Protein AF-A0A1V0PUA7-F1 (afdb_monomer)

Structure (mmCIF, N/CA/C/O backbone):
data_AF-A0A1V0PUA7-F1
#
_entry.id   AF-A0A1V0PUA7-F1
#
loop_
_atom_site.group_PDB
_atom_site.id
_atom_site.type_symbol
_atom_site.label_atom_id
_atom_site.label_alt_id
_atom_site.label_comp_id
_atom_site.label_asym_id
_atom_site.label_entity_id
_atom_site.label_seq_id
_atom_site.pdbx_PDB_ins_code
_atom_site.Cartn_x
_atom_site.Cartn_y
_atom_site.Cartn_z
_atom_site.occupancy
_atom_site.B_iso_or_equiv
_atom_site.auth_seq_id
_atom_site.auth_comp_id
_atom_site.auth_asym_id
_atom_site.auth_atom_id
_atom_site.pdbx_PDB_model_num
ATOM 1 N N . MET A 1 1 ? 35.853 -17.236 -27.382 1.00 35.09 1 MET A N 1
ATOM 2 C CA . MET A 1 1 ? 35.518 -17.240 -25.945 1.00 35.09 1 MET A CA 1
ATOM 3 C C . MET A 1 1 ? 36.006 -15.922 -25.378 1.00 35.09 1 MET A C 1
ATOM 5 O O . MET A 1 1 ? 37.180 -15.809 -25.067 1.00 35.09 1 MET A O 1
ATOM 9 N N . SER A 1 2 ? 35.159 -14.893 -25.406 1.00 33.69 2 SER A N 1
ATOM 10 C C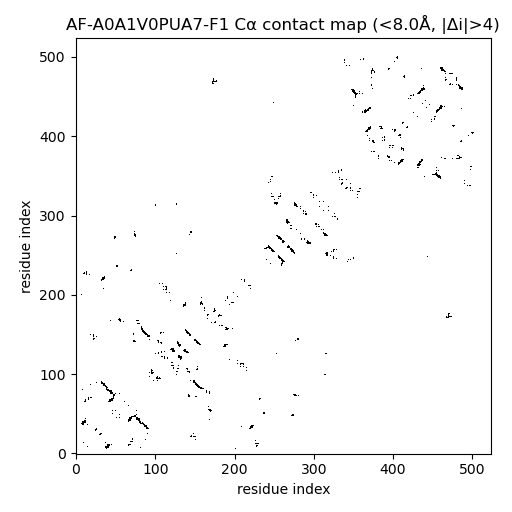A . SER A 1 2 ? 35.493 -13.603 -24.799 1.00 33.69 2 SER A CA 1
ATOM 11 C C . SER A 1 2 ? 35.199 -13.736 -23.311 1.00 33.69 2 SER A C 1
ATOM 13 O O . SER A 1 2 ? 34.054 -14.012 -22.960 1.00 33.69 2 SER A O 1
ATOM 15 N N . GLU A 1 3 ? 36.218 -13.620 -22.463 1.00 33.97 3 GLU A N 1
ATOM 16 C CA . GLU A 1 3 ? 36.036 -13.481 -21.018 1.00 33.97 3 GLU A CA 1
ATOM 17 C C . GLU A 1 3 ? 35.151 -12.252 -20.773 1.00 33.97 3 GLU A C 1
ATOM 19 O O . GLU A 1 3 ? 35.526 -11.122 -21.089 1.00 33.97 3 GLU A O 1
ATOM 24 N N . LYS A 1 4 ? 33.922 -12.496 -20.314 1.00 45.66 4 LYS A N 1
ATOM 25 C CA . LYS A 1 4 ? 32.944 -11.466 -19.965 1.00 45.66 4 LYS A CA 1
ATOM 26 C C . LYS A 1 4 ? 33.262 -11.001 -18.542 1.00 45.66 4 LYS A C 1
ATOM 28 O O . LYS A 1 4 ? 33.257 -11.811 -17.620 1.00 45.66 4 LYS A O 1
ATOM 33 N N . GLY A 1 5 ? 33.612 -9.723 -18.388 1.00 37.56 5 GLY A N 1
ATOM 34 C CA . GLY A 1 5 ? 33.915 -9.118 -17.088 1.00 37.56 5 GLY A CA 1
ATOM 35 C C . GLY A 1 5 ? 32.701 -9.102 -16.143 1.00 37.56 5 GLY A C 1
ATOM 36 O O . GLY A 1 5 ? 31.571 -9.282 -16.599 1.00 37.56 5 GLY A O 1
ATOM 37 N N . PRO A 1 6 ? 32.913 -8.897 -14.830 1.00 49.31 6 PRO A N 1
ATOM 38 C CA . PRO A 1 6 ? 31.830 -8.849 -13.849 1.00 49.31 6 PRO A CA 1
ATOM 39 C C . PRO A 1 6 ? 30.837 -7.722 -14.169 1.00 49.31 6 PRO A C 1
ATOM 41 O O . PRO A 1 6 ? 31.234 -6.637 -14.594 1.00 49.31 6 PRO A O 1
ATOM 44 N N . VAL A 1 7 ? 29.542 -7.974 -13.945 1.00 61.88 7 VAL A N 1
ATOM 45 C CA . VAL A 1 7 ? 28.494 -6.947 -14.050 1.00 61.88 7 VAL A CA 1
ATOM 46 C C . VAL A 1 7 ? 28.815 -5.822 -13.064 1.00 61.88 7 VAL 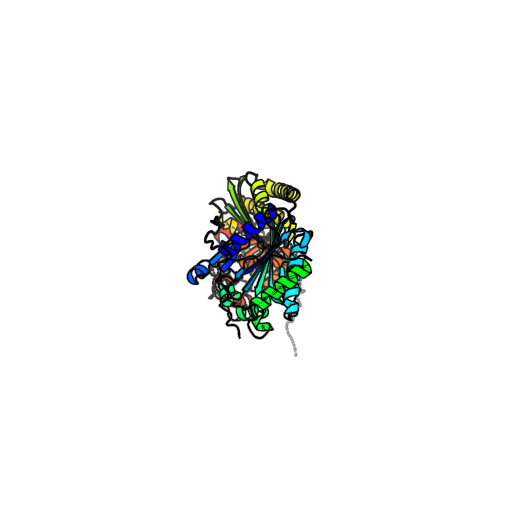A C 1
ATOM 48 O O . VAL A 1 7 ? 28.969 -6.073 -11.870 1.00 61.88 7 VAL A O 1
ATOM 51 N N . SER A 1 8 ? 28.939 -4.587 -13.556 1.00 77.12 8 SER A N 1
ATOM 52 C CA . SER A 1 8 ? 29.208 -3.426 -12.704 1.00 77.12 8 SER A CA 1
ATOM 53 C C . SER A 1 8 ? 27.987 -3.125 -11.834 1.00 77.12 8 SER A C 1
ATOM 55 O O . SER A 1 8 ? 26.901 -2.866 -12.356 1.00 77.12 8 SER A O 1
ATOM 57 N N . LEU A 1 9 ? 28.163 -3.182 -10.513 1.00 83.69 9 LEU A N 1
ATOM 58 C CA . LEU A 1 9 ? 27.136 -2.819 -9.540 1.00 83.69 9 LEU A CA 1
ATOM 59 C C . LEU A 1 9 ? 27.281 -1.348 -9.150 1.00 83.69 9 LEU A C 1
ATOM 61 O O . LEU A 1 9 ? 28.390 -0.845 -8.960 1.00 83.69 9 LEU A O 1
ATOM 65 N N . THR A 1 10 ? 26.151 -0.670 -8.977 1.00 89.31 10 THR A N 1
ATOM 66 C CA . THR A 1 10 ? 26.089 0.710 -8.473 1.00 89.31 10 THR A CA 1
ATOM 67 C C . THR A 1 10 ? 25.190 0.807 -7.237 1.00 89.31 10 THR A C 1
ATOM 69 O O . THR A 1 10 ? 24.532 -0.164 -6.870 1.00 89.31 10 THR A O 1
ATOM 72 N N . SER A 1 11 ? 25.168 1.946 -6.543 1.00 92.19 11 SER A N 1
ATOM 73 C CA . SER A 1 11 ? 24.251 2.128 -5.409 1.00 92.19 11 SER A CA 1
ATOM 74 C C . SER A 1 11 ? 22.854 2.521 -5.892 1.00 92.19 11 SER A C 1
ATOM 76 O O . SER A 1 11 ? 22.715 3.270 -6.864 1.00 92.19 11 SER A O 1
ATOM 78 N N . ALA A 1 12 ? 21.811 2.082 -5.180 1.00 91.62 12 ALA A N 1
ATOM 79 C CA . ALA A 1 12 ? 20.434 2.498 -5.462 1.00 91.62 12 ALA A CA 1
ATOM 80 C C . ALA A 1 12 ? 20.264 4.029 -5.387 1.00 91.62 12 ALA A C 1
ATOM 82 O O . ALA A 1 12 ? 19.564 4.616 -6.207 1.00 91.62 12 ALA A O 1
ATOM 83 N N . ALA A 1 13 ? 20.994 4.695 -4.484 1.00 90.75 13 ALA A N 1
ATOM 84 C CA . ALA A 1 13 ? 21.016 6.155 -4.390 1.00 90.75 13 ALA A CA 1
ATOM 85 C C . ALA A 1 13 ? 21.605 6.834 -5.640 1.00 90.75 13 ALA A C 1
ATOM 87 O O . ALA A 1 13 ? 21.111 7.878 -6.066 1.00 90.75 13 ALA A O 1
ATOM 88 N N . SER A 1 14 ? 22.632 6.240 -6.258 1.00 92.81 14 SER A N 1
ATOM 89 C CA . SER A 1 14 ? 23.202 6.756 -7.511 1.00 92.81 14 SER A CA 1
ATOM 90 C C . SER A 1 14 ? 22.205 6.639 -8.663 1.00 92.81 14 SER A C 1
ATOM 92 O O . SER A 1 14 ? 22.076 7.573 -9.453 1.00 92.81 14 SER A O 1
ATOM 94 N N . ILE A 1 15 ? 21.453 5.534 -8.721 1.00 94.25 15 ILE A N 1
ATOM 95 C CA . ILE A 1 15 ? 20.373 5.353 -9.699 1.00 94.25 15 ILE A CA 1
ATOM 96 C C . ILE A 1 15 ? 19.268 6.384 -9.491 1.00 94.25 15 ILE A C 1
ATOM 98 O O . ILE A 1 15 ? 18.953 7.112 -10.425 1.00 94.25 15 ILE A O 1
ATOM 102 N N . ALA A 1 16 ? 18.742 6.522 -8.273 1.00 93.31 16 ALA A N 1
ATOM 103 C CA . ALA A 1 16 ? 17.678 7.484 -7.984 1.00 93.31 16 ALA A CA 1
ATOM 104 C C . ALA A 1 16 ? 18.097 8.937 -8.294 1.00 93.31 16 ALA A C 1
ATOM 106 O O . ALA A 1 16 ? 17.290 9.739 -8.769 1.00 93.31 16 ALA A O 1
ATOM 107 N N . ALA A 1 17 ? 19.366 9.286 -8.052 1.00 93.00 17 ALA A N 1
ATOM 108 C CA . ALA A 1 17 ? 19.918 10.590 -8.415 1.00 93.00 17 ALA A CA 1
ATOM 109 C C . ALA A 1 17 ? 19.983 10.786 -9.939 1.00 93.00 17 ALA A C 1
ATOM 111 O O . ALA A 1 17 ? 19.602 11.849 -10.435 1.00 93.00 17 ALA A O 1
ATOM 112 N N . TRP A 1 18 ? 20.424 9.764 -10.679 1.00 94.81 18 TRP A N 1
ATOM 113 C CA . TRP A 1 18 ? 20.440 9.790 -12.141 1.00 94.81 18 TRP A CA 1
ATOM 114 C C . TRP A 1 18 ? 19.032 9.906 -12.721 1.00 94.81 18 TRP A C 1
ATOM 116 O O . TRP A 1 18 ? 18.802 10.745 -13.583 1.00 94.81 18 TRP A O 1
ATOM 126 N N . GLU A 1 19 ? 18.086 9.114 -12.219 1.00 95.62 19 GLU A N 1
ATOM 127 C CA . GLU A 1 19 ? 16.685 9.119 -12.643 1.00 95.62 19 GLU A CA 1
ATOM 128 C C . GLU A 1 19 ? 16.055 10.501 -12.492 1.00 95.62 19 GLU A C 1
ATOM 130 O O . GLU A 1 19 ? 15.426 11.002 -13.423 1.00 95.62 19 GLU A O 1
ATOM 135 N N . ARG A 1 20 ? 16.280 11.147 -11.342 1.00 94.50 20 ARG A N 1
ATOM 136 C CA . ARG A 1 20 ? 15.782 12.498 -11.066 1.00 94.50 20 ARG A CA 1
ATOM 137 C C . ARG A 1 20 ? 16.366 13.523 -12.032 1.00 94.50 20 ARG A C 1
ATOM 139 O O . ARG A 1 20 ? 15.621 14.318 -12.592 1.00 94.50 20 ARG A O 1
ATOM 146 N N . ALA A 1 21 ? 17.683 13.495 -12.234 1.00 94.31 21 ALA A N 1
ATOM 147 C CA . ALA A 1 21 ? 18.355 14.416 -13.145 1.00 94.31 21 ALA A CA 1
ATOM 148 C C . ALA A 1 21 ? 17.915 14.193 -14.599 1.00 94.31 21 ALA A C 1
ATOM 150 O O . ALA A 1 21 ? 17.590 15.146 -15.297 1.00 94.31 21 ALA A O 1
ATOM 151 N N . ALA A 1 22 ? 17.842 12.938 -15.045 1.00 95.50 22 ALA A N 1
ATOM 152 C CA . ALA A 1 22 ? 17.451 12.591 -16.405 1.00 95.50 22 ALA A CA 1
ATOM 153 C C . ALA A 1 22 ? 15.998 12.983 -16.711 1.00 95.50 22 ALA A C 1
ATOM 155 O O . ALA A 1 22 ? 15.727 13.483 -17.805 1.00 95.50 22 ALA A O 1
ATOM 156 N N . LEU A 1 23 ? 15.081 12.778 -15.759 1.00 96.25 23 LEU A N 1
ATOM 157 C CA . LEU A 1 23 ? 13.685 13.187 -15.894 1.00 96.25 23 LEU A CA 1
ATOM 158 C C . LEU A 1 23 ? 13.557 14.716 -15.976 1.00 96.25 23 LEU A C 1
ATOM 160 O O . LEU A 1 23 ? 12.922 15.214 -16.907 1.00 96.25 23 LEU A O 1
ATOM 164 N N . ALA A 1 24 ? 14.225 15.446 -15.078 1.00 95.56 24 ALA A N 1
ATOM 165 C CA . ALA A 1 24 ? 14.225 16.908 -15.067 1.00 95.56 24 ALA A CA 1
ATOM 166 C C . ALA A 1 24 ? 14.857 17.503 -16.342 1.00 95.56 24 ALA A C 1
ATOM 168 O O . ALA A 1 24 ? 14.286 18.402 -16.962 1.00 95.56 24 ALA A O 1
ATOM 169 N N . ASP A 1 25 ? 15.995 16.965 -16.797 1.00 95.50 25 ASP A N 1
ATOM 170 C CA . ASP A 1 25 ? 16.669 17.394 -18.030 1.00 95.50 25 ASP A CA 1
ATOM 171 C C . ASP A 1 25 ? 15.779 17.196 -19.263 1.00 95.50 25 ASP A C 1
ATOM 173 O O . ASP A 1 25 ? 15.727 18.055 -20.150 1.00 95.50 25 ASP A O 1
ATOM 177 N N . HIS A 1 26 ? 15.079 16.061 -19.338 1.00 96.38 26 HIS A N 1
ATOM 178 C CA . HIS A 1 26 ? 14.143 15.782 -20.424 1.00 96.38 26 HIS A CA 1
ATOM 179 C C . HIS A 1 26 ? 12.929 16.722 -20.362 1.00 96.38 26 HIS A C 1
ATOM 181 O O . HIS A 1 26 ? 12.532 17.277 -21.387 1.00 96.38 26 HIS A O 1
ATOM 187 N N . ALA A 1 27 ? 12.384 16.979 -19.168 1.00 95.75 27 ALA A N 1
ATOM 188 C CA . ALA A 1 27 ? 11.286 17.926 -18.965 1.00 95.75 27 ALA A CA 1
ATOM 189 C C . ALA A 1 27 ? 11.658 19.368 -19.337 1.00 95.75 27 ALA A C 1
ATOM 191 O O . ALA A 1 27 ? 10.829 20.093 -19.888 1.00 95.75 27 ALA A O 1
ATOM 192 N N . ALA A 1 28 ? 12.914 19.761 -19.121 1.00 96.25 28 ALA A N 1
ATOM 193 C CA . ALA A 1 28 ? 13.453 21.051 -19.543 1.00 96.25 28 ALA A CA 1
ATOM 194 C C . ALA A 1 28 ? 13.761 21.138 -21.055 1.00 96.25 28 ALA A C 1
ATOM 196 O O . ALA A 1 28 ? 14.136 22.205 -21.541 1.00 96.25 28 ALA A O 1
ATOM 197 N N . GLY A 1 29 ? 13.633 20.039 -21.810 1.00 93.69 29 GLY A N 1
ATOM 198 C CA . GLY A 1 29 ? 13.995 19.971 -23.232 1.00 93.69 29 GLY A CA 1
ATOM 199 C C . GLY A 1 29 ? 15.506 19.922 -23.496 1.00 93.69 29 GLY A C 1
ATOM 200 O O . GLY A 1 29 ? 15.937 20.042 -24.643 1.00 93.69 29 GLY A O 1
ATOM 201 N N . CYS A 1 30 ? 16.315 19.734 -22.452 1.00 87.75 30 CYS A N 1
ATOM 202 C CA . CYS A 1 30 ? 17.775 19.649 -22.521 1.00 87.75 30 CYS A CA 1
ATOM 203 C C . CYS A 1 30 ? 18.274 18.215 -22.769 1.00 87.75 30 CYS A C 1
ATOM 205 O O . CYS A 1 30 ? 19.457 18.005 -23.042 1.00 87.75 30 CYS A O 1
ATOM 207 N N . GLY A 1 31 ? 17.387 17.219 -22.684 1.00 79.56 31 GLY A N 1
ATOM 208 C CA . GLY A 1 31 ? 17.714 15.810 -22.849 1.00 79.56 31 GLY A CA 1
ATOM 209 C C . GLY A 1 31 ? 16.835 15.079 -23.866 1.00 79.56 31 GLY A C 1
ATOM 210 O O . GLY A 1 31 ? 15.628 15.257 -23.884 1.00 79.56 31 GLY A O 1
ATOM 211 N N . GLY A 1 32 ? 17.444 14.216 -24.690 1.00 90.62 32 GLY A N 1
ATOM 212 C CA . GLY A 1 32 ? 16.718 13.284 -25.564 1.00 90.62 32 GLY A CA 1
ATOM 213 C C . GLY A 1 32 ? 16.303 11.976 -24.879 1.00 90.62 32 GLY A C 1
ATOM 214 O O . GLY A 1 32 ? 16.797 11.664 -23.787 1.00 90.62 32 GLY A O 1
ATOM 215 N N . ASP A 1 33 ? 15.446 11.221 -25.573 1.00 96.00 33 ASP A N 1
ATOM 216 C CA . ASP A 1 33 ? 14.956 9.890 -25.192 1.00 96.00 33 ASP A CA 1
ATOM 217 C C . ASP A 1 33 ? 16.106 8.930 -24.878 1.00 96.00 33 ASP A C 1
ATOM 219 O O . ASP A 1 33 ? 17.015 8.730 -25.697 1.00 96.00 33 ASP A O 1
ATOM 223 N N . ARG A 1 34 ? 16.077 8.313 -23.696 1.00 96.06 34 ARG A N 1
ATOM 224 C CA . ARG A 1 34 ? 17.188 7.472 -23.236 1.00 96.06 34 ARG A CA 1
ATOM 225 C C . ARG A 1 34 ? 16.753 6.356 -22.309 1.00 96.06 34 ARG A C 1
ATOM 227 O O . ARG A 1 34 ? 15.741 6.460 -21.623 1.00 96.06 34 ARG A O 1
ATOM 234 N N . VAL A 1 35 ? 17.580 5.322 -22.251 1.00 97.62 35 VAL A N 1
ATOM 235 C CA . VAL A 1 35 ? 17.422 4.190 -21.343 1.00 97.62 35 VAL A CA 1
ATOM 236 C C . VAL A 1 35 ? 18.716 3.935 -20.582 1.00 97.62 35 VAL A C 1
ATOM 238 O O . VAL A 1 35 ? 19.799 3.956 -21.164 1.00 97.62 35 VAL A O 1
ATOM 241 N N . LEU A 1 36 ? 18.603 3.687 -19.284 1.00 97.44 36 LEU A N 1
ATOM 242 C CA . LEU A 1 36 ? 19.682 3.198 -18.437 1.00 97.44 36 LEU A CA 1
ATOM 243 C C . LEU A 1 36 ? 19.359 1.771 -17.999 1.00 97.44 36 LEU A C 1
ATOM 245 O O . LEU A 1 36 ? 18.285 1.513 -17.462 1.00 97.44 36 LEU A O 1
ATOM 249 N N . PHE A 1 37 ? 20.312 0.862 -18.180 1.00 96.88 37 PHE A N 1
ATOM 250 C CA . PHE A 1 37 ? 20.261 -0.474 -17.595 1.00 96.88 37 PHE A CA 1
ATOM 251 C C . PHE A 1 37 ? 21.175 -0.527 -16.382 1.00 96.88 37 PHE A C 1
ATOM 253 O O . PHE A 1 37 ? 22.322 -0.088 -16.454 1.00 96.88 37 PHE A O 1
ATOM 260 N N . HIS A 1 38 ? 20.692 -1.083 -15.275 1.00 95.31 38 HIS A N 1
ATOM 261 C CA . HIS A 1 38 ? 21.479 -1.134 -14.049 1.00 95.31 38 HIS A CA 1
ATOM 262 C C . HIS A 1 38 ? 21.214 -2.391 -13.227 1.00 95.31 38 HIS A C 1
ATOM 264 O O . HIS A 1 38 ? 20.137 -2.985 -13.277 1.00 95.31 38 HIS A O 1
ATOM 270 N N . ARG A 1 39 ? 22.222 -2.770 -12.443 1.00 94.75 39 ARG A N 1
ATOM 271 C CA . ARG A 1 39 ? 22.110 -3.685 -11.306 1.00 94.75 39 ARG A CA 1
ATOM 272 C C . ARG A 1 39 ? 22.739 -3.007 -10.100 1.00 94.75 39 ARG A C 1
ATOM 274 O O . ARG A 1 39 ? 23.690 -2.234 -10.256 1.00 94.75 39 ARG A O 1
ATOM 281 N N . VAL A 1 40 ? 22.188 -3.244 -8.919 1.00 93.38 40 VAL A N 1
ATOM 282 C CA . VAL A 1 40 ? 22.561 -2.487 -7.720 1.00 93.38 40 VAL A CA 1
ATOM 283 C C . VAL A 1 40 ? 23.142 -3.381 -6.637 1.00 93.38 40 VAL A C 1
ATOM 285 O O . VAL A 1 40 ? 22.914 -4.587 -6.617 1.00 93.38 40 VAL A O 1
ATOM 288 N N . MET A 1 41 ? 23.921 -2.781 -5.741 1.00 94.44 41 MET A N 1
ATOM 289 C CA . MET A 1 41 ? 24.209 -3.392 -4.442 1.00 94.44 41 MET A CA 1
ATOM 290 C C . MET A 1 41 ? 22.896 -3.575 -3.655 1.00 94.44 41 MET A C 1
ATOM 292 O O . MET A 1 41 ? 21.964 -2.804 -3.903 1.00 94.44 41 MET A O 1
ATOM 296 N N . PRO A 1 42 ? 22.813 -4.556 -2.733 1.00 95.56 42 PRO A N 1
ATOM 297 C CA . PRO A 1 42 ? 21.608 -4.812 -1.948 1.00 95.56 42 PRO A CA 1
ATOM 298 C C . PRO A 1 42 ? 21.041 -3.539 -1.320 1.00 95.56 42 PRO A C 1
ATOM 300 O O . PRO A 1 42 ? 21.729 -2.847 -0.566 1.00 95.56 42 PRO A O 1
ATOM 303 N N . ALA A 1 43 ? 19.790 -3.232 -1.642 1.00 95.00 43 ALA A N 1
ATOM 304 C CA . ALA A 1 43 ? 19.110 -2.052 -1.149 1.00 95.00 43 ALA A CA 1
ATOM 305 C C . ALA A 1 43 ? 17.596 -2.256 -1.040 1.00 95.00 43 ALA A C 1
ATOM 307 O O . ALA A 1 43 ? 16.985 -2.971 -1.835 1.00 95.00 43 ALA A O 1
ATOM 308 N N . VAL A 1 44 ? 16.972 -1.548 -0.103 1.00 94.56 44 VAL A N 1
ATOM 309 C CA . VAL A 1 44 ? 15.531 -1.303 -0.104 1.00 94.56 44 VAL A CA 1
ATOM 310 C C . VAL A 1 44 ? 15.246 -0.021 -0.887 1.00 94.56 44 VAL A C 1
ATOM 312 O O . VAL A 1 44 ? 15.700 1.064 -0.525 1.00 94.56 44 VAL A O 1
ATOM 315 N N . SER A 1 45 ? 14.489 -0.146 -1.974 1.00 94.31 45 SER A N 1
ATOM 316 C CA . SER A 1 45 ? 14.020 0.955 -2.812 1.00 94.31 45 SER A CA 1
ATOM 317 C C . SER A 1 45 ? 12.580 1.324 -2.449 1.00 94.31 45 SER A C 1
ATOM 319 O O . SER A 1 45 ? 11.637 0.631 -2.834 1.00 94.31 45 SER A O 1
ATOM 321 N N . ILE A 1 46 ? 12.403 2.421 -1.715 1.00 93.81 46 ILE A N 1
ATOM 322 C CA . ILE A 1 46 ? 11.105 2.921 -1.237 1.00 93.81 46 ILE A CA 1
ATOM 323 C C . ILE A 1 46 ? 10.474 3.827 -2.298 1.00 93.81 46 ILE A C 1
ATOM 325 O O . ILE A 1 46 ? 11.169 4.658 -2.888 1.00 93.81 46 ILE A O 1
ATOM 329 N N . GLY A 1 47 ? 9.168 3.692 -2.537 1.00 94.12 47 GLY A N 1
ATOM 330 C CA . GLY A 1 47 ? 8.424 4.557 -3.454 1.00 94.12 47 GLY A CA 1
ATOM 331 C C . GLY A 1 47 ? 8.359 6.007 -2.981 1.00 94.12 47 GLY A C 1
ATOM 332 O O . GLY A 1 47 ? 8.409 6.290 -1.785 1.00 94.12 47 GLY A O 1
ATOM 333 N N . CYS A 1 48 ? 8.212 6.952 -3.911 1.00 92.88 48 CYS A N 1
ATOM 334 C CA . CYS A 1 48 ? 8.302 8.381 -3.596 1.00 92.88 48 CYS A CA 1
ATOM 335 C C . CYS A 1 48 ? 7.295 8.862 -2.534 1.00 92.88 48 CYS A C 1
ATOM 337 O O . CYS A 1 48 ? 7.627 9.776 -1.780 1.00 92.88 48 CYS A O 1
ATOM 339 N N . HIS A 1 49 ? 6.126 8.220 -2.419 1.00 94.62 49 HIS A N 1
ATOM 340 C CA . HIS A 1 49 ? 5.059 8.584 -1.477 1.00 94.62 49 HIS A CA 1
ATOM 341 C C . HIS A 1 49 ? 4.943 7.673 -0.254 1.00 94.62 49 HIS A C 1
ATOM 343 O O . HIS A 1 49 ? 4.054 7.894 0.556 1.00 94.62 49 HIS A O 1
ATOM 349 N N . GLN A 1 50 ? 5.796 6.667 -0.075 1.00 93.81 50 GLN A N 1
ATOM 350 C CA . GLN A 1 50 ? 5.673 5.783 1.088 1.00 93.81 50 GLN A CA 1
ATOM 351 C C . GLN A 1 50 ? 6.340 6.376 2.335 1.00 93.81 50 GLN A C 1
ATOM 353 O O . GLN A 1 50 ? 7.312 7.129 2.237 1.00 93.81 50 GLN A O 1
ATOM 358 N N . ALA A 1 51 ? 5.855 6.009 3.515 1.00 92.06 51 ALA A N 1
ATOM 359 C CA . ALA A 1 51 ? 6.445 6.404 4.791 1.00 92.06 51 ALA A CA 1
ATOM 360 C C . ALA A 1 51 ? 7.513 5.384 5.207 1.00 92.06 51 ALA A C 1
ATOM 362 O O . ALA A 1 51 ? 7.187 4.220 5.408 1.00 92.06 51 ALA A O 1
ATOM 363 N N . PHE A 1 52 ? 8.774 5.805 5.328 1.00 89.81 52 PHE A N 1
ATOM 364 C CA . PHE A 1 52 ? 9.926 4.917 5.549 1.00 89.81 52 PHE A CA 1
ATOM 365 C C . PHE A 1 52 ? 9.726 3.936 6.713 1.00 89.81 52 PHE A C 1
ATOM 367 O O . PHE A 1 52 ? 9.981 2.737 6.572 1.00 89.81 52 PHE A O 1
ATOM 374 N N . GLU A 1 53 ? 9.198 4.435 7.826 1.00 86.94 53 GLU A N 1
ATOM 375 C CA . GLU A 1 53 ? 8.972 3.715 9.078 1.00 86.94 53 GLU A CA 1
ATOM 376 C C . GLU A 1 53 ? 7.980 2.552 8.934 1.00 86.94 53 GLU A C 1
ATOM 378 O O . GLU A 1 53 ? 7.999 1.622 9.738 1.00 86.94 53 GLU A O 1
ATOM 383 N N . HIS A 1 54 ? 7.139 2.573 7.898 1.00 87.12 54 HIS A N 1
ATOM 384 C CA . HIS A 1 54 ? 6.164 1.520 7.619 1.00 87.12 54 HIS A CA 1
ATOM 385 C C . HIS A 1 54 ? 6.622 0.520 6.556 1.00 87.12 54 HIS A C 1
ATOM 387 O O . HIS A 1 54 ? 5.906 -0.443 6.295 1.00 87.12 54 HIS A O 1
ATOM 393 N N . GLU A 1 55 ? 7.792 0.717 5.947 1.00 87.94 55 GLU A N 1
ATOM 394 C CA . GLU A 1 55 ? 8.238 -0.093 4.807 1.00 87.94 55 GLU A CA 1
ATOM 395 C C . GLU A 1 55 ? 9.502 -0.902 5.089 1.00 87.94 55 GLU A C 1
ATOM 397 O O . GLU A 1 55 ? 9.730 -1.928 4.443 1.00 87.94 55 GLU A O 1
ATOM 402 N N . VAL A 1 56 ? 10.342 -0.462 6.030 1.00 87.19 56 VAL A N 1
ATOM 403 C CA . VAL A 1 56 ? 11.708 -0.981 6.182 1.00 87.19 56 VAL A CA 1
ATOM 404 C C . VAL A 1 56 ? 11.965 -1.518 7.582 1.00 87.19 56 VAL A C 1
ATOM 406 O O . VAL A 1 56 ? 11.743 -0.841 8.582 1.00 87.19 56 VAL A O 1
ATOM 409 N N . ARG A 1 57 ? 12.546 -2.719 7.662 1.00 84.75 57 ARG A N 1
ATOM 410 C CA . ARG A 1 57 ? 13.139 -3.239 8.902 1.00 84.75 57 ARG A CA 1
ATOM 411 C C . ARG A 1 57 ? 14.538 -2.652 9.064 1.00 84.75 57 ARG A C 1
ATOM 413 O O . ARG A 1 57 ? 15.536 -3.281 8.709 1.00 84.75 57 ARG A O 1
ATOM 420 N N . GLN A 1 58 ? 14.596 -1.420 9.566 1.00 84.12 58 GLN A N 1
ATOM 421 C CA . GLN A 1 58 ? 15.820 -0.617 9.613 1.00 84.12 58 GLN A CA 1
ATOM 422 C C . GLN A 1 58 ? 16.983 -1.327 10.323 1.00 84.12 58 GLN A C 1
ATOM 424 O O . GLN A 1 58 ? 18.080 -1.384 9.769 1.00 84.12 58 GLN A O 1
ATOM 429 N N . ASP A 1 59 ? 16.744 -1.926 11.492 1.00 80.75 59 ASP A N 1
ATOM 430 C CA . ASP A 1 59 ? 17.788 -2.626 12.256 1.00 80.75 59 ASP A CA 1
ATOM 431 C C . ASP A 1 59 ? 18.401 -3.795 11.475 1.00 80.75 59 ASP A C 1
ATOM 433 O O . ASP A 1 59 ? 19.620 -3.983 11.475 1.00 80.75 59 ASP A O 1
ATOM 437 N N . TYR A 1 60 ? 17.565 -4.559 10.764 1.00 84.25 60 TYR A N 1
ATOM 438 C CA . TYR A 1 60 ? 18.036 -5.642 9.904 1.00 84.25 60 TYR A CA 1
ATOM 439 C C . TYR A 1 60 ? 18.864 -5.094 8.741 1.00 84.25 60 TYR A C 1
ATOM 441 O O . TYR A 1 60 ? 19.952 -5.603 8.481 1.00 84.25 60 TYR A O 1
ATOM 449 N N . CYS A 1 61 ? 18.391 -4.035 8.076 1.00 87.94 61 CYS A N 1
ATOM 450 C CA . CYS A 1 61 ? 19.104 -3.439 6.947 1.00 87.94 61 CYS A CA 1
ATOM 451 C C . CYS A 1 61 ? 20.488 -2.918 7.362 1.00 87.94 61 CYS A C 1
ATOM 453 O O . CYS A 1 61 ? 21.477 -3.215 6.693 1.00 87.94 61 CYS A O 1
ATOM 455 N N . ILE A 1 62 ? 20.584 -2.233 8.508 1.00 87.31 62 ILE A N 1
ATOM 456 C CA . ILE A 1 62 ? 21.861 -1.766 9.070 1.00 87.31 62 ILE A CA 1
ATOM 457 C C . ILE A 1 62 ? 22.789 -2.952 9.364 1.00 87.31 62 ILE A C 1
ATOM 459 O O . ILE A 1 62 ? 23.953 -2.933 8.967 1.00 87.31 62 ILE A O 1
ATOM 463 N N . GLY A 1 63 ? 22.285 -3.993 10.036 1.00 89.12 63 GLY A N 1
ATOM 464 C CA . GLY A 1 63 ? 23.079 -5.173 10.392 1.00 89.12 63 GLY A CA 1
ATOM 465 C C . GLY A 1 63 ? 23.549 -5.995 9.186 1.00 89.12 63 GLY A C 1
ATOM 466 O O . GLY A 1 63 ? 24.638 -6.566 9.223 1.00 89.12 63 GLY A O 1
ATOM 467 N N . ALA A 1 64 ? 22.753 -6.032 8.116 1.00 90.81 64 ALA A N 1
ATOM 468 C CA . ALA A 1 64 ? 23.039 -6.766 6.884 1.00 90.81 64 ALA A CA 1
ATOM 469 C C . ALA A 1 64 ? 23.801 -5.939 5.829 1.00 90.81 64 ALA A C 1
ATOM 471 O O . ALA A 1 64 ? 24.148 -6.475 4.778 1.00 90.81 64 ALA A O 1
ATOM 472 N N . GLY A 1 65 ? 24.072 -4.652 6.085 1.00 92.44 65 GLY A N 1
ATOM 473 C CA . GLY A 1 65 ? 24.722 -3.759 5.118 1.00 92.44 65 GLY A CA 1
ATOM 474 C C . GLY A 1 65 ? 23.871 -3.486 3.873 1.00 92.44 65 GLY A C 1
ATOM 475 O O . GLY A 1 65 ? 24.418 -3.337 2.782 1.00 92.44 65 GLY A O 1
ATOM 476 N N . ILE A 1 66 ? 22.546 -3.470 4.031 1.00 93.19 66 ILE A N 1
ATOM 477 C CA . ILE A 1 66 ? 21.571 -3.188 2.974 1.00 93.19 66 ILE A CA 1
ATOM 478 C C . ILE A 1 66 ? 21.277 -1.689 2.987 1.00 93.19 66 ILE A C 1
ATOM 480 O O . ILE A 1 66 ? 20.815 -1.146 3.994 1.00 93.19 66 ILE A O 1
ATOM 484 N N . ASP A 1 67 ? 21.526 -1.025 1.860 1.00 91.56 67 ASP A N 1
ATOM 485 C CA . ASP A 1 67 ? 21.243 0.402 1.708 1.00 91.56 67 ASP A CA 1
ATOM 486 C C . ASP A 1 67 ? 19.730 0.661 1.679 1.00 91.56 67 ASP A C 1
ATOM 488 O O . ASP A 1 67 ? 18.935 -0.200 1.312 1.00 91.56 67 ASP A O 1
ATOM 492 N N . VAL A 1 68 ? 19.304 1.880 2.000 1.00 90.81 68 VAL A N 1
ATOM 493 C CA . VAL A 1 68 ? 17.909 2.297 1.814 1.00 90.81 68 VAL A CA 1
ATOM 494 C C . VAL A 1 68 ? 17.871 3.556 0.966 1.00 90.81 68 VAL A C 1
ATOM 496 O O . VAL A 1 68 ? 18.620 4.504 1.205 1.00 90.81 68 VAL A O 1
ATOM 499 N N . SER A 1 69 ? 17.024 3.567 -0.061 1.00 91.12 69 SER A N 1
ATOM 500 C CA . SER A 1 69 ? 16.936 4.672 -1.010 1.00 91.12 69 SER A CA 1
ATOM 501 C C . SER A 1 69 ? 15.502 4.919 -1.460 1.00 91.12 69 SER A C 1
ATOM 503 O O . SER A 1 69 ? 14.781 3.989 -1.812 1.00 91.12 69 SER A O 1
ATOM 505 N N . ARG A 1 70 ? 15.099 6.190 -1.503 1.00 91.81 70 ARG A N 1
ATOM 506 C CA . ARG A 1 70 ? 13.817 6.610 -2.069 1.00 91.81 70 ARG A CA 1
ATOM 507 C C . ARG A 1 70 ? 13.950 6.875 -3.561 1.00 91.81 70 ARG A C 1
ATOM 509 O O . ARG A 1 70 ? 14.689 7.773 -3.975 1.00 91.81 70 ARG A O 1
ATOM 516 N N . ARG A 1 71 ? 13.204 6.122 -4.365 1.00 92.25 71 ARG A N 1
ATOM 517 C CA . ARG A 1 71 ? 13.158 6.310 -5.820 1.00 92.25 71 ARG A CA 1
ATOM 518 C C . ARG A 1 71 ? 12.218 7.451 -6.207 1.00 92.25 71 ARG A C 1
ATOM 520 O O . ARG A 1 71 ? 11.403 7.914 -5.409 1.00 92.25 71 ARG A O 1
ATOM 527 N N . VAL A 1 72 ? 12.350 7.918 -7.446 1.00 92.81 72 VAL A N 1
ATOM 528 C CA . VAL A 1 72 ? 11.520 9.010 -7.989 1.00 92.81 72 VAL A CA 1
ATOM 529 C C . VAL A 1 72 ? 10.105 8.528 -8.326 1.00 92.81 72 VAL A C 1
ATOM 531 O O . VAL A 1 72 ? 9.165 9.311 -8.274 1.00 92.81 72 VAL A O 1
ATOM 534 N N . THR A 1 73 ? 9.952 7.244 -8.655 1.00 95.75 73 THR A N 1
ATOM 535 C CA . THR A 1 73 ? 8.683 6.635 -9.070 1.00 95.75 73 THR A CA 1
ATOM 536 C C . THR A 1 73 ? 7.762 6.287 -7.899 1.00 95.75 73 THR A C 1
ATOM 538 O O . THR A 1 73 ? 8.214 5.961 -6.795 1.00 95.75 73 THR A O 1
ATOM 541 N N . SER A 1 74 ? 6.449 6.334 -8.152 1.00 93.88 74 SER A N 1
ATOM 542 C CA . SER A 1 74 ? 5.417 5.889 -7.203 1.00 93.88 74 SER A CA 1
ATOM 543 C C . SER A 1 74 ? 5.413 4.361 -7.039 1.00 93.88 74 SER A C 1
ATOM 545 O O . SER A 1 74 ? 6.255 3.665 -7.615 1.00 93.88 74 SER A O 1
ATOM 547 N N . GLY A 1 75 ? 4.467 3.817 -6.270 1.00 92.06 75 GLY A N 1
ATOM 548 C CA . GLY A 1 75 ? 4.328 2.377 -6.026 1.00 92.06 75 GLY A CA 1
ATOM 549 C C . GLY A 1 75 ? 4.970 1.899 -4.716 1.00 92.06 75 GLY A C 1
ATOM 550 O O . GLY A 1 75 ? 5.657 2.658 -4.035 1.00 92.06 75 GLY A O 1
ATOM 551 N N . GLY A 1 76 ? 4.808 0.612 -4.403 1.00 91.88 76 GLY A N 1
ATOM 552 C CA . GLY A 1 76 ? 5.313 -0.011 -3.170 1.00 91.88 76 GLY A CA 1
ATOM 553 C C . GLY A 1 76 ? 6.836 -0.201 -3.088 1.00 91.88 76 GLY A C 1
ATOM 554 O O . GLY A 1 76 ? 7.554 -0.045 -4.079 1.00 91.88 76 GLY A O 1
ATOM 555 N N . ALA A 1 77 ? 7.343 -0.556 -1.907 1.00 92.75 77 ALA A N 1
ATOM 556 C CA . ALA A 1 77 ? 8.770 -0.739 -1.654 1.00 92.75 77 ALA A CA 1
ATOM 557 C C . ALA A 1 77 ? 9.282 -2.055 -2.261 1.00 92.75 77 ALA A C 1
ATOM 559 O O . ALA A 1 77 ? 8.550 -3.042 -2.361 1.00 92.75 77 ALA A O 1
ATOM 560 N N . LEU A 1 78 ? 10.552 -2.072 -2.664 1.00 93.56 78 LEU A N 1
ATOM 561 C CA . LEU A 1 78 ? 11.219 -3.241 -3.236 1.00 93.56 78 LEU A CA 1
ATOM 562 C C . LEU A 1 78 ? 12.522 -3.527 -2.503 1.00 93.56 78 LEU A C 1
ATOM 564 O O . LEU A 1 78 ? 13.252 -2.599 -2.174 1.00 93.56 78 LEU A O 1
ATOM 568 N N . PHE A 1 79 ? 12.866 -4.800 -2.357 1.00 95.00 79 PHE A N 1
ATOM 569 C CA . PHE A 1 79 ? 14.262 -5.191 -2.204 1.00 95.00 79 PHE A CA 1
ATOM 570 C C . PHE A 1 79 ? 14.870 -5.381 -3.597 1.00 95.00 79 PHE A C 1
ATOM 572 O O . PHE A 1 79 ? 14.241 -5.987 -4.466 1.00 95.00 79 PHE A O 1
ATOM 579 N N . VAL A 1 80 ? 16.062 -4.836 -3.820 1.00 95.50 80 VAL A N 1
ATOM 580 C CA . VAL A 1 80 ? 16.799 -4.924 -5.085 1.00 95.50 80 VAL A CA 1
ATOM 581 C C . VAL A 1 80 ? 18.268 -5.213 -4.813 1.00 95.50 80 VAL A C 1
ATOM 583 O O . VAL A 1 80 ? 18.848 -4.707 -3.858 1.00 95.50 80 VAL A O 1
ATOM 586 N N . ASP A 1 81 ? 18.884 -6.018 -5.669 1.00 95.50 81 ASP A N 1
ATOM 587 C CA . ASP A 1 81 ? 20.281 -6.437 -5.558 1.00 95.50 81 ASP A CA 1
ATOM 588 C C . ASP A 1 81 ? 20.847 -6.828 -6.941 1.00 95.50 81 ASP A C 1
ATOM 590 O O . ASP A 1 81 ? 20.292 -6.480 -7.988 1.00 95.50 81 ASP A O 1
ATOM 594 N N . ALA A 1 82 ? 21.958 -7.569 -6.967 1.00 94.94 82 ALA A N 1
ATOM 595 C CA . ALA A 1 82 ? 22.578 -8.048 -8.201 1.00 94.94 82 ALA A CA 1
ATOM 596 C C . ALA A 1 82 ? 21.745 -9.112 -8.953 1.00 94.94 82 ALA A C 1
ATOM 598 O O . ALA A 1 82 ? 21.995 -9.341 -10.146 1.00 94.94 82 ALA A O 1
ATOM 599 N N . GLY A 1 83 ? 20.775 -9.742 -8.277 1.00 96.19 83 GLY A N 1
ATOM 600 C CA . GLY A 1 83 ? 19.789 -10.670 -8.838 1.00 96.19 83 GLY A CA 1
ATOM 601 C C . GLY A 1 83 ? 18.649 -9.971 -9.578 1.00 96.19 83 GLY A C 1
ATOM 602 O O . GLY A 1 83 ? 17.803 -10.628 -10.179 1.00 96.19 83 GLY A O 1
ATOM 603 N N . HIS A 1 84 ? 18.646 -8.639 -9.611 1.00 96.81 84 HIS A N 1
ATOM 604 C CA . HIS A 1 84 ? 17.649 -7.841 -10.311 1.00 96.81 84 HIS A CA 1
ATOM 605 C C . HIS A 1 84 ? 18.254 -7.102 -11.508 1.00 96.81 84 HIS A C 1
ATOM 607 O O . HIS A 1 84 ? 19.363 -6.567 -11.442 1.00 96.81 84 HIS A O 1
ATOM 613 N N . GLN A 1 85 ? 17.512 -7.041 -12.616 1.00 97.62 85 GLN A N 1
ATOM 614 C CA . GLN A 1 85 ? 17.837 -6.207 -13.771 1.00 97.62 85 GLN A CA 1
ATOM 615 C C . GLN A 1 85 ? 16.879 -5.016 -13.825 1.00 97.62 85 GLN A C 1
ATOM 617 O O . GLN A 1 85 ? 15.714 -5.159 -14.195 1.00 97.62 85 GLN A O 1
ATOM 622 N N . GLY A 1 86 ? 17.398 -3.838 -13.486 1.00 97.44 86 GLY A N 1
ATOM 623 C CA . GLY A 1 86 ? 16.687 -2.571 -13.599 1.00 97.44 86 GLY A CA 1
ATOM 624 C C . GLY A 1 86 ? 16.791 -1.968 -15.001 1.00 97.44 86 GLY A C 1
ATOM 625 O O . GLY A 1 86 ? 17.826 -2.097 -15.671 1.00 97.44 86 GLY A O 1
ATOM 626 N N . MET A 1 87 ? 15.724 -1.302 -15.438 1.00 98.00 87 MET A N 1
ATOM 627 C CA . MET A 1 87 ? 15.682 -0.463 -16.635 1.00 98.00 87 MET A CA 1
ATOM 628 C C . MET A 1 87 ? 14.950 0.843 -16.320 1.00 98.00 87 MET A C 1
ATOM 630 O O . MET A 1 87 ? 13.761 0.818 -16.014 1.00 98.00 87 MET A O 1
ATOM 634 N N . SER A 1 88 ? 15.634 1.971 -16.474 1.00 98.12 88 SER A N 1
ATOM 635 C CA . SER A 1 88 ? 15.076 3.315 -16.297 1.00 98.12 88 SER A CA 1
ATOM 636 C C . SER A 1 88 ? 14.981 3.994 -17.665 1.00 98.12 88 SER A C 1
ATOM 638 O O . SER A 1 88 ? 15.999 4.310 -18.283 1.00 98.12 88 SER A O 1
ATOM 640 N N . LEU A 1 89 ? 13.763 4.182 -18.168 1.00 98.19 89 LEU A N 1
ATOM 641 C CA . LEU A 1 89 ? 13.457 4.709 -19.498 1.00 98.19 89 LEU A CA 1
ATOM 642 C C . LEU A 1 89 ? 12.817 6.094 -19.387 1.00 98.19 89 LEU A C 1
ATOM 644 O O . LEU A 1 89 ? 11.740 6.225 -18.813 1.00 98.19 89 LEU A O 1
ATOM 648 N N . VAL A 1 90 ? 13.456 7.109 -19.968 1.00 98.12 90 VAL A N 1
ATOM 649 C CA . VAL A 1 90 ? 12.960 8.493 -19.980 1.00 98.12 90 VAL A CA 1
ATOM 650 C C . VAL A 1 90 ? 12.522 8.869 -21.389 1.00 98.12 90 VAL A C 1
ATOM 652 O O . VAL A 1 90 ? 13.338 8.851 -22.315 1.00 98.12 90 VAL A O 1
ATOM 655 N N . VAL A 1 91 ? 11.235 9.190 -21.537 1.00 97.56 91 VAL A N 1
ATOM 656 C CA . VAL A 1 91 ? 10.563 9.508 -22.810 1.00 97.56 91 VAL A CA 1
ATOM 657 C C . VAL A 1 91 ? 9.394 10.480 -22.584 1.00 97.56 91 VAL A C 1
ATOM 659 O O . VAL A 1 91 ? 8.957 10.661 -21.447 1.00 97.56 91 VAL A O 1
ATOM 662 N N . PRO A 1 92 ? 8.802 11.084 -23.632 1.00 97.00 92 PRO A N 1
ATOM 663 C CA . PRO A 1 92 ? 7.547 11.812 -23.496 1.00 97.00 92 PRO A CA 1
ATOM 664 C C . PRO A 1 92 ? 6.427 10.918 -22.949 1.00 97.00 92 PRO A C 1
ATOM 666 O O . PRO A 1 92 ? 6.164 9.843 -23.495 1.00 97.00 92 PRO A O 1
ATOM 669 N N . ALA A 1 93 ? 5.701 11.395 -21.936 1.00 96.50 93 ALA A N 1
ATOM 670 C CA . ALA A 1 93 ? 4.607 10.662 -21.292 1.00 96.50 93 ALA A CA 1
ATOM 671 C C . ALA A 1 93 ? 3.528 10.222 -22.297 1.00 96.50 93 ALA A C 1
ATOM 673 O O . ALA A 1 93 ? 3.000 9.112 -22.222 1.00 96.50 93 ALA A O 1
ATOM 674 N N . ALA A 1 94 ? 3.265 11.062 -23.303 1.00 95.62 94 ALA A N 1
ATOM 675 C CA . ALA A 1 94 ? 2.309 10.790 -24.373 1.00 95.62 94 ALA A CA 1
ATOM 676 C C . ALA A 1 94 ? 2.653 9.555 -25.229 1.00 95.62 94 ALA A C 1
ATOM 678 O O . ALA A 1 94 ? 1.756 9.001 -25.861 1.00 95.62 94 ALA A O 1
ATOM 679 N N . ARG A 1 95 ? 3.918 9.105 -25.253 1.00 95.88 95 ARG A N 1
ATOM 680 C CA . ARG A 1 95 ? 4.309 7.866 -25.951 1.00 95.88 95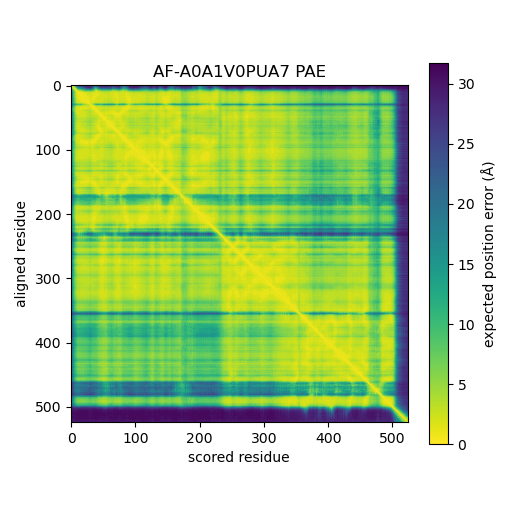 ARG A CA 1
ATOM 681 C C . ARG A 1 95 ? 3.984 6.603 -25.162 1.00 95.88 95 ARG A C 1
ATOM 683 O O . ARG A 1 95 ? 3.866 5.543 -25.761 1.00 95.88 95 ARG A O 1
ATOM 690 N N . LEU A 1 96 ? 3.856 6.714 -23.843 1.00 96.69 96 LEU A N 1
ATOM 691 C CA . LEU A 1 96 ? 3.489 5.597 -22.975 1.00 96.69 96 LEU A CA 1
ATOM 692 C C . LEU A 1 96 ? 1.971 5.498 -22.799 1.00 96.69 96 LEU A C 1
ATOM 694 O O . LEU A 1 96 ? 1.446 4.423 -22.542 1.00 96.69 96 LEU A O 1
ATOM 698 N N . GLY A 1 97 ? 1.244 6.605 -22.938 1.00 96.38 97 GLY A N 1
ATOM 699 C CA . GLY A 1 97 ? -0.208 6.603 -22.827 1.00 96.38 97 GLY A CA 1
ATOM 700 C C . GLY A 1 97 ? -0.782 7.961 -22.449 1.00 96.38 97 GLY A C 1
ATOM 701 O O . GLY A 1 97 ? -0.072 8.916 -22.122 1.00 96.38 97 GLY A O 1
ATOM 702 N N . ARG A 1 98 ? -2.111 8.042 -22.487 1.00 95.06 98 ARG A N 1
ATOM 703 C CA . ARG A 1 98 ? -2.884 9.261 -22.181 1.00 95.06 98 ARG A CA 1
ATOM 704 C C . ARG A 1 98 ? -3.277 9.375 -20.705 1.00 95.06 98 ARG A C 1
ATOM 706 O O . ARG A 1 98 ? -3.557 10.482 -20.270 1.00 95.06 98 ARG A O 1
ATOM 713 N N . CYS A 1 99 ? -3.237 8.275 -19.956 1.00 95.44 99 CYS A N 1
ATOM 714 C CA . CYS A 1 99 ? -3.394 8.241 -18.501 1.00 95.44 99 CYS A CA 1
ATOM 715 C C . CYS A 1 99 ? -2.389 7.271 -17.867 1.00 95.44 99 CYS A C 1
ATOM 717 O O . CYS A 1 99 ? -1.824 6.417 -18.559 1.00 95.44 99 CYS A O 1
ATOM 719 N N . LEU A 1 100 ? -2.190 7.380 -16.559 1.00 95.56 100 LEU A N 1
ATOM 720 C CA . LEU A 1 100 ? -1.217 6.636 -15.768 1.00 95.56 100 LEU A CA 1
ATOM 721 C C . LEU A 1 100 ? -1.409 5.120 -15.880 1.00 95.56 100 LEU A C 1
ATOM 723 O O . LEU A 1 100 ? -0.433 4.399 -16.073 1.00 95.56 100 LEU A O 1
ATOM 727 N N . ALA A 1 101 ? -2.656 4.642 -15.867 1.00 95.88 101 ALA A N 1
ATOM 728 C CA . ALA A 1 101 ? -2.966 3.223 -16.055 1.00 95.88 101 ALA A CA 1
ATOM 729 C C . ALA A 1 101 ? -2.465 2.689 -17.410 1.00 95.88 101 ALA A C 1
ATOM 731 O O . ALA A 1 101 ? -1.801 1.659 -17.460 1.00 95.88 101 ALA A O 1
ATOM 732 N N . GLN A 1 102 ? -2.708 3.423 -18.503 1.00 97.06 102 GLN A N 1
ATOM 733 C CA . GLN A 1 102 ? -2.220 3.040 -19.835 1.00 97.06 102 GLN A CA 1
ATOM 734 C C . GLN A 1 102 ? -0.697 3.145 -19.948 1.00 97.06 102 GLN A C 1
ATOM 736 O O . GLN A 1 102 ? -0.080 2.378 -20.681 1.00 97.06 102 GLN A O 1
ATOM 741 N N . ARG A 1 103 ? -0.073 4.079 -19.221 1.00 97.12 103 ARG A N 1
ATOM 742 C CA . ARG A 1 103 ? 1.391 4.211 -19.178 1.00 97.12 103 ARG A CA 1
ATOM 743 C C . ARG A 1 103 ? 2.039 3.029 -18.463 1.00 97.12 103 ARG A C 1
ATOM 745 O O . ARG A 1 103 ? 3.019 2.491 -18.975 1.00 97.12 103 ARG A O 1
ATOM 752 N N . LEU A 1 104 ? 1.467 2.592 -17.338 1.00 97.00 104 LEU A N 1
ATOM 753 C CA . LEU A 1 104 ? 1.867 1.363 -16.646 1.00 97.00 104 LEU A CA 1
ATOM 754 C C . LEU A 1 104 ? 1.654 0.133 -17.535 1.00 97.00 104 LEU A C 1
ATOM 756 O O . LEU A 1 104 ? 2.554 -0.695 -17.642 1.00 97.00 104 LEU A O 1
ATOM 760 N N . GLU A 1 105 ? 0.521 0.050 -18.236 1.00 97.44 105 GLU A N 1
ATOM 761 C CA . GLU A 1 105 ? 0.230 -1.036 -19.179 1.00 97.44 105 GLU A CA 1
ATOM 762 C C . GLU A 1 105 ? 1.237 -1.097 -20.330 1.00 97.44 105 GLU A C 1
ATOM 764 O O . GLU A 1 105 ? 1.794 -2.159 -20.605 1.00 97.44 105 GLU A O 1
ATOM 769 N N . THR A 1 106 ? 1.552 0.038 -20.956 1.00 97.75 106 THR A N 1
ATOM 770 C CA . THR A 1 106 ? 2.582 0.106 -22.002 1.00 97.75 106 THR A CA 1
ATOM 771 C C . THR A 1 106 ? 3.957 -0.257 -21.455 1.00 97.75 106 THR A C 1
ATOM 773 O O . THR A 1 106 ? 4.700 -0.994 -22.104 1.00 97.75 106 THR A O 1
ATOM 776 N N . GLY A 1 107 ? 4.299 0.216 -20.254 1.00 97.75 107 GLY A N 1
ATOM 777 C CA . GLY A 1 107 ? 5.546 -0.140 -19.588 1.00 97.75 107 GLY A CA 1
ATOM 778 C C . GLY A 1 107 ? 5.663 -1.640 -19.328 1.00 97.75 107 GLY A C 1
ATOM 779 O O . GLY A 1 107 ? 6.687 -2.244 -19.647 1.00 97.75 107 GLY A O 1
ATOM 780 N N . ALA A 1 108 ? 4.599 -2.262 -18.821 1.00 98.00 108 ALA A N 1
ATOM 781 C CA . ALA A 1 108 ? 4.534 -3.706 -18.642 1.00 98.00 108 ALA A CA 1
ATOM 782 C C . ALA A 1 108 ? 4.594 -4.445 -19.986 1.00 98.00 108 ALA A C 1
ATOM 784 O O . ALA A 1 108 ? 5.294 -5.445 -20.091 1.00 98.00 108 ALA A O 1
ATOM 785 N N . GLY A 1 109 ? 3.952 -3.922 -21.034 1.00 98.12 109 GLY A N 1
ATOM 786 C CA . GLY A 1 109 ? 4.030 -4.456 -22.396 1.00 98.12 109 GLY A CA 1
ATOM 787 C C . GLY A 1 109 ? 5.455 -4.470 -22.957 1.00 98.12 109 GLY A C 1
ATOM 788 O O . GLY A 1 109 ? 5.864 -5.465 -23.549 1.00 98.12 109 GLY A O 1
ATOM 789 N N . ILE A 1 110 ? 6.249 -3.424 -22.697 1.00 98.31 110 ILE A N 1
ATOM 790 C CA . ILE A 1 110 ? 7.676 -3.387 -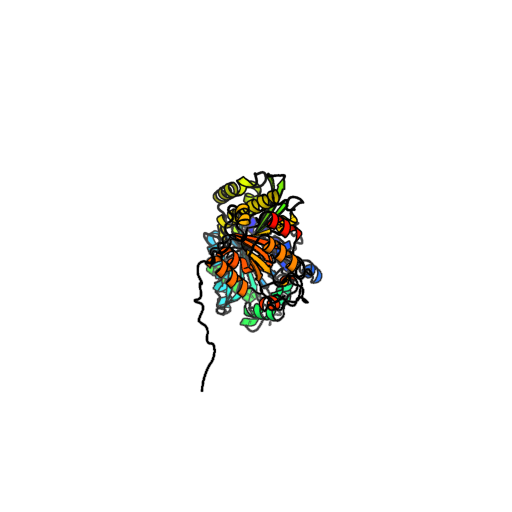23.060 1.00 98.31 110 ILE A CA 1
ATOM 791 C C . ILE A 1 110 ? 8.437 -4.534 -22.385 1.00 98.31 110 ILE A C 1
ATOM 793 O O . ILE A 1 110 ? 9.195 -5.246 -23.046 1.00 98.31 110 ILE A O 1
ATOM 797 N N . VAL A 1 111 ? 8.236 -4.736 -21.080 1.00 98.38 111 VAL A N 1
ATOM 798 C CA . VAL A 1 111 ? 8.914 -5.809 -20.335 1.00 98.38 111 VAL A CA 1
ATOM 799 C C . VAL A 1 111 ? 8.422 -7.186 -20.792 1.00 98.38 111 VAL A C 1
ATOM 801 O O . VAL A 1 111 ? 9.239 -8.076 -21.018 1.00 98.38 111 VAL A O 1
ATOM 804 N N . ALA A 1 112 ? 7.119 -7.354 -21.016 1.00 98.31 112 ALA A N 1
ATOM 805 C CA . ALA A 1 112 ? 6.537 -8.598 -21.511 1.00 98.31 112 ALA A CA 1
ATOM 806 C C . ALA A 1 112 ? 7.066 -8.956 -22.908 1.00 98.31 112 ALA A C 1
ATOM 808 O O . ALA A 1 112 ? 7.443 -10.098 -23.149 1.00 98.31 112 ALA A O 1
ATOM 809 N N . GLY A 1 113 ? 7.190 -7.974 -23.807 1.00 98.12 113 GLY A N 1
ATOM 810 C CA . GLY A 1 113 ? 7.796 -8.162 -25.126 1.00 98.12 113 GLY A CA 1
ATOM 811 C C . GLY A 1 113 ? 9.290 -8.497 -25.068 1.00 98.12 113 GLY A C 1
ATOM 812 O O . GLY A 1 113 ? 9.803 -9.178 -25.955 1.00 98.12 113 GLY A O 1
ATOM 813 N N . ALA A 1 114 ? 10.006 -8.055 -24.032 1.00 98.12 114 ALA A N 1
ATOM 814 C CA . ALA A 1 114 ? 11.385 -8.476 -23.793 1.00 98.12 114 ALA A CA 1
ATOM 815 C C . ALA A 1 114 ? 11.454 -9.927 -23.295 1.00 98.12 114 ALA A C 1
ATOM 817 O O . ALA A 1 114 ? 12.297 -10.692 -23.757 1.00 98.12 114 ALA A O 1
ATOM 818 N N . LEU A 1 115 ? 10.549 -10.316 -22.396 1.00 98.12 115 LEU A N 1
ATOM 819 C CA . LEU A 1 115 ? 10.446 -11.678 -21.870 1.00 98.12 115 LEU A CA 1
ATOM 820 C C . LEU A 1 115 ? 10.019 -12.688 -22.940 1.00 98.12 115 LEU A C 1
ATOM 822 O O . LEU A 1 115 ? 10.595 -13.773 -23.008 1.00 98.12 115 LEU A O 1
ATOM 826 N N . ASP A 1 116 ? 9.114 -12.309 -23.842 1.00 97.69 116 ASP A N 1
ATOM 827 C CA . ASP A 1 116 ? 8.702 -13.136 -24.982 1.00 97.69 116 ASP A CA 1
ATOM 828 C C . ASP A 1 116 ? 9.888 -13.469 -25.903 1.00 97.69 116 ASP A C 1
ATOM 830 O O . ASP A 1 116 ? 10.069 -14.613 -26.317 1.00 97.69 116 ASP A O 1
ATOM 834 N N . ARG A 1 117 ? 10.799 -12.507 -26.123 1.00 96.50 117 ARG A N 1
ATOM 835 C CA . ARG A 1 117 ? 12.054 -12.737 -26.869 1.00 96.50 117 ARG A CA 1
ATOM 836 C C . ARG A 1 117 ? 12.996 -13.726 -26.181 1.00 96.50 117 ARG A C 1
ATOM 838 O O . ARG A 1 117 ? 13.839 -14.312 -26.855 1.00 96.50 117 ARG A O 1
ATOM 845 N N . LEU A 1 118 ? 12.864 -13.901 -24.867 1.00 95.50 118 LEU A N 1
ATOM 846 C CA . LEU A 1 118 ? 13.577 -14.905 -24.075 1.00 95.50 118 LEU A CA 1
ATOM 847 C C . LEU A 1 118 ? 12.781 -16.219 -23.946 1.00 95.50 118 LEU A C 1
ATOM 849 O O . LEU A 1 118 ? 13.226 -17.136 -23.262 1.00 95.50 118 LEU A O 1
ATOM 853 N N . GLY A 1 119 ? 11.625 -16.330 -24.611 1.00 95.81 119 GLY A N 1
ATOM 854 C CA . GLY A 1 119 ? 10.757 -17.508 -24.590 1.00 95.81 119 GLY A CA 1
ATOM 855 C C . GLY A 1 119 ? 9.819 -17.586 -23.383 1.00 95.81 119 GLY A C 1
ATOM 856 O O . GLY A 1 119 ? 9.285 -18.659 -23.108 1.00 95.81 119 GLY A O 1
ATOM 857 N N . ILE A 1 120 ? 9.619 -16.484 -22.653 1.00 96.88 120 ILE A N 1
ATOM 858 C CA . ILE A 1 120 ? 8.812 -16.437 -21.429 1.00 96.88 120 ILE A CA 1
ATOM 859 C C . ILE A 1 120 ? 7.566 -15.579 -21.666 1.00 96.88 120 ILE A C 1
ATOM 861 O O . ILE A 1 120 ? 7.630 -14.352 -21.722 1.00 96.88 120 ILE A O 1
ATOM 865 N N . ALA A 1 121 ? 6.406 -16.228 -21.751 1.00 96.44 121 ALA A N 1
ATOM 866 C CA . ALA A 1 121 ? 5.126 -15.536 -21.850 1.00 96.44 121 ALA A CA 1
ATOM 867 C C . ALA A 1 121 ? 4.711 -14.948 -20.491 1.00 96.44 121 ALA A C 1
ATOM 869 O O . ALA A 1 121 ? 4.655 -15.659 -19.483 1.00 96.44 121 ALA A O 1
ATOM 870 N N . THR A 1 122 ? 4.380 -13.657 -20.478 1.00 97.75 122 THR A N 1
ATOM 871 C CA . THR A 1 122 ? 3.931 -12.931 -19.282 1.00 97.75 122 THR A CA 1
ATOM 872 C C . THR A 1 122 ? 2.799 -11.967 -19.600 1.00 97.75 122 THR A C 1
ATOM 874 O O . THR A 1 122 ? 2.594 -11.587 -20.754 1.00 97.75 122 THR A O 1
ATOM 877 N N . ALA A 1 123 ? 2.066 -11.570 -18.565 1.00 95.94 123 ALA A N 1
ATOM 878 C CA . ALA A 1 123 ? 1.009 -10.576 -18.642 1.00 95.94 123 ALA A CA 1
ATOM 879 C C . ALA A 1 123 ? 1.101 -9.592 -17.470 1.00 95.94 123 ALA A C 1
ATOM 881 O O . ALA A 1 123 ? 1.647 -9.906 -16.411 1.00 95.94 123 ALA A O 1
ATOM 882 N N . LEU A 1 124 ? 0.535 -8.400 -17.664 1.00 96.00 124 LEU A N 1
ATOM 883 C CA . LEU A 1 124 ? 0.325 -7.447 -16.581 1.00 96.00 124 LEU A CA 1
ATOM 884 C C . LEU A 1 124 ? -0.729 -8.000 -15.618 1.00 96.00 124 LEU A C 1
ATOM 886 O O . LEU A 1 124 ? -1.867 -8.261 -16.014 1.00 96.00 124 LEU A O 1
ATOM 890 N N . LYS A 1 125 ? -0.376 -8.060 -14.341 1.00 94.31 125 LYS A N 1
ATOM 891 C CA . LYS A 1 125 ? -1.322 -8.018 -13.238 1.00 94.31 125 LYS A CA 1
ATOM 892 C C . LYS A 1 125 ? -1.412 -6.581 -12.733 1.00 94.31 125 LYS A C 1
ATOM 894 O O . LYS A 1 125 ? -0.439 -6.069 -12.169 1.00 94.31 125 LYS A O 1
ATOM 899 N N . PRO A 1 126 ? -2.558 -5.910 -12.930 1.00 89.25 126 PRO A N 1
ATOM 900 C CA . PRO A 1 126 ? -2.719 -4.542 -12.478 1.00 89.25 126 PRO A CA 1
ATOM 901 C C . PRO A 1 126 ? -2.458 -4.398 -10.965 1.00 89.25 126 PRO A C 1
ATOM 903 O O . PRO A 1 126 ? -2.805 -5.298 -10.198 1.00 89.25 126 PRO A O 1
ATOM 906 N N . PRO A 1 127 ? -1.886 -3.263 -10.533 1.00 89.50 127 PRO A N 1
ATOM 907 C CA . PRO A 1 127 ? -1.612 -2.095 -11.367 1.00 89.50 127 PRO A CA 1
ATOM 908 C C . PRO A 1 127 ? -0.288 -2.161 -12.140 1.00 89.50 127 PRO A C 1
ATOM 910 O O . PRO A 1 127 ? -0.154 -1.453 -13.135 1.00 89.50 127 PRO A O 1
ATOM 913 N N . ASN A 1 128 ? 0.680 -2.975 -11.711 1.00 93.88 128 ASN A N 1
ATOM 914 C CA . ASN A 1 128 ? 2.057 -2.796 -12.166 1.00 93.88 128 ASN A CA 1
ATOM 915 C C . ASN A 1 128 ? 2.964 -4.043 -12.134 1.00 93.88 128 ASN A C 1
ATOM 917 O O . ASN A 1 128 ? 4.151 -3.931 -12.447 1.00 93.88 128 ASN A O 1
ATOM 921 N N . ASP A 1 129 ? 2.439 -5.215 -11.780 1.00 95.75 129 ASP A N 1
ATOM 922 C CA . ASP A 1 129 ? 3.222 -6.448 -11.671 1.00 95.75 129 ASP A CA 1
ATOM 923 C C . ASP A 1 129 ? 3.199 -7.244 -12.980 1.00 95.75 129 ASP A C 1
ATOM 925 O O . ASP A 1 129 ? 2.196 -7.269 -13.686 1.00 95.75 129 ASP A O 1
ATOM 929 N N . LEU A 1 130 ? 4.294 -7.931 -13.307 1.00 97.69 130 LEU A N 1
ATOM 930 C CA . LEU A 1 130 ? 4.319 -8.916 -14.388 1.00 97.69 130 LEU A CA 1
ATOM 931 C C . LEU A 1 130 ? 4.266 -10.322 -13.810 1.00 97.69 130 LEU A C 1
ATOM 933 O O . LEU A 1 130 ? 5.129 -10.694 -13.008 1.00 97.69 130 LEU A O 1
ATOM 937 N N . GLU A 1 131 ? 3.296 -11.107 -14.270 1.00 97.50 131 GLU A N 1
ATOM 938 C CA . GLU A 1 131 ? 3.135 -12.510 -13.901 1.00 97.50 131 GLU A CA 1
ATOM 939 C C . GLU A 1 131 ? 3.262 -13.429 -15.117 1.00 97.50 131 GLU A C 1
ATOM 941 O O . GLU A 1 131 ? 2.870 -13.094 -16.239 1.00 97.50 131 GLU A O 1
ATOM 946 N N . THR A 1 132 ? 3.830 -14.606 -14.888 1.00 96.50 132 THR A N 1
ATOM 947 C CA . THR A 1 132 ? 3.815 -15.732 -15.824 1.00 96.50 132 THR A CA 1
ATOM 948 C C . THR A 1 132 ? 2.409 -16.327 -15.950 1.00 96.50 132 THR A C 1
ATOM 950 O O . THR A 1 132 ? 1.509 -16.024 -15.169 1.00 96.50 132 THR A O 1
ATOM 953 N N . ALA A 1 133 ? 2.203 -17.212 -16.931 1.00 91.19 133 ALA A N 1
ATOM 954 C CA . ALA A 1 133 ? 0.902 -17.849 -17.170 1.00 91.19 133 ALA A CA 1
ATOM 955 C C . ALA A 1 133 ? 0.350 -18.646 -15.966 1.00 91.19 133 ALA A C 1
ATOM 957 O O . ALA A 1 133 ? -0.859 -18.823 -15.848 1.00 91.19 133 ALA A O 1
ATOM 958 N N . ASP A 1 134 ? 1.223 -19.120 -15.077 1.00 90.94 134 ASP A N 1
ATOM 959 C CA . ASP A 1 134 ? 0.891 -19.800 -13.820 1.00 90.94 134 ASP A CA 1
ATOM 960 C C . ASP A 1 134 ? 0.746 -18.843 -12.618 1.00 90.94 134 ASP A C 1
ATOM 962 O O . ASP A 1 134 ? 0.612 -19.299 -11.485 1.00 90.94 134 ASP A O 1
ATOM 966 N N . GLY A 1 135 ? 0.731 -17.525 -12.848 1.00 92.62 135 GLY A N 1
ATOM 967 C CA . GLY A 1 135 ? 0.446 -16.512 -11.827 1.00 92.62 135 GLY A CA 1
ATOM 968 C C . GLY A 1 135 ? 1.622 -16.183 -10.905 1.00 92.62 135 GLY A C 1
ATOM 969 O O . GLY A 1 135 ? 1.408 -15.649 -9.815 1.00 92.62 135 GLY A O 1
ATOM 970 N N . ARG A 1 136 ? 2.862 -16.507 -11.300 1.00 95.25 136 ARG A N 1
ATOM 971 C CA . ARG A 1 136 ? 4.066 -16.168 -10.527 1.00 95.25 136 ARG A CA 1
ATOM 972 C C . ARG A 1 136 ? 4.654 -14.843 -10.988 1.00 95.25 136 ARG A C 1
ATOM 974 O O . ARG A 1 136 ? 4.931 -14.643 -12.169 1.00 95.25 136 ARG A O 1
ATOM 981 N N . LYS A 1 137 ? 4.892 -13.938 -10.042 1.00 96.19 137 LYS A N 1
ATOM 982 C CA . LYS A 1 137 ? 5.508 -12.634 -10.295 1.00 96.19 137 LYS A CA 1
ATOM 983 C C . LYS A 1 137 ? 6.967 -12.789 -10.717 1.00 96.19 137 LYS A C 1
ATOM 985 O O . LYS A 1 137 ? 7.739 -13.435 -10.014 1.00 96.19 137 LYS A O 1
ATOM 990 N N . ILE A 1 138 ? 7.349 -12.135 -11.810 1.00 97.44 138 ILE A N 1
ATOM 991 C CA . ILE A 1 138 ? 8.724 -12.127 -12.345 1.00 97.44 138 ILE A CA 1
ATOM 992 C C . ILE A 1 138 ? 9.296 -10.713 -12.515 1.00 97.44 138 ILE A C 1
ATOM 994 O O . ILE A 1 138 ? 10.490 -10.529 -12.740 1.00 97.44 138 ILE A O 1
ATOM 998 N N . GLY A 1 139 ? 8.466 -9.684 -12.378 1.00 97.06 139 GLY A N 1
ATOM 999 C CA . GLY A 1 139 ? 8.916 -8.302 -12.437 1.00 97.06 139 GLY A CA 1
ATOM 1000 C C . GLY A 1 139 ? 7.816 -7.321 -12.071 1.00 97.06 139 GLY A C 1
ATOM 1001 O O . GLY A 1 139 ? 6.694 -7.714 -11.752 1.00 97.06 139 GLY A O 1
ATOM 1002 N N . ALA A 1 140 ? 8.153 -6.040 -12.101 1.00 97.50 140 ALA A N 1
ATOM 1003 C CA . ALA A 1 140 ? 7.209 -4.950 -11.898 1.00 97.50 140 ALA A CA 1
ATOM 1004 C C . ALA A 1 140 ? 7.675 -3.689 -12.628 1.00 97.50 140 ALA A C 1
ATOM 1006 O O . ALA A 1 140 ? 8.869 -3.520 -12.897 1.00 97.50 140 ALA A O 1
ATOM 1007 N N . VAL A 1 141 ? 6.735 -2.795 -12.916 1.00 98.06 141 VAL A N 1
ATOM 1008 C CA . VAL A 1 141 ? 6.993 -1.477 -13.501 1.00 98.06 141 VAL A CA 1
ATOM 1009 C C . VAL A 1 141 ? 6.517 -0.355 -12.586 1.00 98.06 141 VAL A C 1
ATOM 1011 O O . VAL A 1 141 ? 5.639 -0.534 -11.751 1.00 98.06 141 VAL A O 1
ATOM 1014 N N . PHE A 1 142 ? 7.113 0.822 -12.711 1.00 97.38 142 PHE A N 1
ATOM 1015 C CA . PHE A 1 142 ? 6.795 1.995 -11.909 1.00 97.38 142 PHE A CA 1
ATOM 1016 C C . PHE A 1 142 ? 6.958 3.253 -12.750 1.00 97.38 142 PHE A C 1
ATOM 1018 O O . PHE A 1 142 ? 7.751 3.280 -13.688 1.00 97.38 142 PHE A O 1
ATOM 1025 N N . MET A 1 143 ? 6.220 4.301 -12.397 1.00 95.94 143 MET A N 1
ATOM 1026 C CA . MET A 1 143 ? 6.170 5.543 -13.165 1.00 95.94 143 MET A CA 1
ATOM 1027 C C . MET A 1 143 ? 6.480 6.753 -12.286 1.00 95.94 143 MET A C 1
ATOM 1029 O O . MET A 1 143 ? 6.084 6.796 -11.120 1.00 95.94 143 MET A O 1
ATOM 1033 N N . ALA A 1 144 ? 7.164 7.731 -12.872 1.00 96.25 144 ALA A N 1
ATOM 1034 C CA . ALA A 1 144 ? 7.254 9.116 -12.415 1.00 96.25 144 ALA A CA 1
ATOM 1035 C C . ALA A 1 144 ? 7.060 10.042 -13.614 1.00 96.25 144 ALA A C 1
ATOM 1037 O O . ALA A 1 144 ? 7.397 9.675 -14.741 1.00 96.25 144 ALA A O 1
ATOM 1038 N N . GLU A 1 145 ? 6.555 11.248 -13.377 1.00 95.62 145 GLU A N 1
ATOM 1039 C CA . GLU A 1 145 ? 6.319 12.233 -14.430 1.00 95.62 145 GLU A CA 1
ATOM 1040 C C . GLU A 1 145 ? 6.766 13.621 -13.994 1.00 95.62 145 GLU A C 1
ATOM 1042 O O . GLU A 1 145 ? 6.633 13.998 -12.831 1.00 95.62 145 GLU A O 1
ATOM 1047 N N . GLU A 1 146 ? 7.280 14.383 -14.955 1.00 94.81 146 GLU A N 1
ATOM 1048 C CA . GLU A 1 146 ? 7.625 15.789 -14.784 1.00 94.81 146 GLU A CA 1
ATOM 1049 C C . GLU A 1 146 ? 7.322 16.540 -16.085 1.00 94.81 146 GLU A C 1
ATOM 1051 O O . GLU A 1 146 ? 7.873 16.248 -17.153 1.00 94.81 146 GLU A O 1
ATOM 1056 N N . GLY A 1 147 ? 6.386 17.490 -16.017 1.00 92.31 147 GLY A N 1
ATOM 1057 C CA . GLY A 1 147 ? 5.852 18.152 -17.205 1.00 92.31 147 GLY A CA 1
ATOM 1058 C C . GLY A 1 147 ? 5.262 17.144 -18.200 1.00 92.31 147 GLY A C 1
ATOM 1059 O O . GLY A 1 147 ? 4.395 16.349 -17.855 1.00 92.31 147 GLY A O 1
ATOM 1060 N N . ALA A 1 148 ? 5.735 17.170 -19.448 1.00 94.62 148 ALA A N 1
ATOM 1061 C CA . ALA A 1 148 ? 5.320 16.228 -20.496 1.00 94.62 148 ALA A CA 1
ATOM 1062 C C . ALA A 1 148 ? 6.198 14.961 -20.572 1.00 94.62 148 ALA A C 1
ATOM 1064 O O . ALA A 1 148 ? 6.089 14.187 -21.529 1.00 94.62 148 ALA A O 1
ATOM 1065 N N . SER A 1 149 ? 7.089 14.762 -19.601 1.00 97.06 149 SER A N 1
ATOM 1066 C CA . SER A 1 149 ? 8.075 13.681 -19.574 1.00 97.06 149 SER A CA 1
ATOM 1067 C C . SER A 1 149 ? 7.676 12.611 -18.581 1.00 97.06 149 SER A C 1
ATOM 1069 O O . SER A 1 149 ? 7.094 12.909 -17.541 1.00 97.06 149 SER A O 1
ATOM 1071 N N . ALA A 1 150 ? 8.040 11.375 -18.885 1.00 97.44 150 ALA A N 1
ATOM 1072 C CA . ALA A 1 150 ? 7.834 10.242 -18.014 1.00 97.44 150 ALA A CA 1
ATOM 1073 C C . ALA A 1 150 ? 9.122 9.435 -17.862 1.00 97.44 150 ALA A C 1
ATOM 1075 O O . ALA A 1 150 ? 9.869 9.231 -18.822 1.00 97.44 150 ALA A O 1
ATOM 1076 N N . LEU A 1 151 ? 9.334 8.949 -16.647 1.00 98.06 151 LEU A N 1
ATOM 1077 C CA . LEU A 1 151 ? 10.305 7.930 -16.301 1.00 98.06 151 LEU A CA 1
ATOM 1078 C C . LEU A 1 151 ? 9.543 6.631 -16.025 1.00 98.06 151 LEU A C 1
ATOM 1080 O O . LEU A 1 151 ? 8.774 6.556 -15.067 1.00 98.06 151 LEU A O 1
ATOM 1084 N N . LEU A 1 152 ? 9.787 5.615 -16.848 1.00 98.12 152 LEU A N 1
ATOM 1085 C CA . LEU A 1 152 ? 9.387 4.233 -16.604 1.00 98.12 152 LEU A CA 1
ATOM 1086 C C . LEU A 1 152 ? 10.561 3.495 -15.959 1.00 98.12 152 LEU A C 1
ATOM 1088 O O . LEU A 1 152 ? 11.604 3.326 -16.589 1.00 98.12 152 LEU A O 1
ATOM 1092 N N . TYR A 1 153 ? 10.376 3.020 -14.734 1.00 98.19 153 TYR A N 1
ATOM 1093 C CA . TYR A 1 153 ? 11.300 2.104 -14.075 1.00 98.19 153 TYR A CA 1
ATOM 1094 C C . TYR A 1 153 ? 10.747 0.682 -14.151 1.00 98.19 153 TYR A C 1
ATOM 1096 O O . TYR A 1 153 ? 9.647 0.427 -13.673 1.00 98.19 153 TYR A O 1
ATOM 1104 N N . ALA A 1 154 ? 11.495 -0.249 -14.734 1.00 98.12 154 ALA A N 1
ATOM 1105 C CA . ALA A 1 154 ? 11.185 -1.672 -14.717 1.00 98.12 154 ALA A CA 1
ATOM 1106 C C . ALA A 1 154 ? 12.205 -2.424 -13.862 1.00 98.12 154 ALA A C 1
ATOM 1108 O O . ALA A 1 154 ? 13.410 -2.227 -14.013 1.00 98.12 154 ALA A O 1
ATOM 1109 N N . ASN A 1 155 ? 11.716 -3.319 -13.009 1.00 97.50 155 ASN A N 1
ATOM 1110 C CA . ASN A 1 155 ? 12.521 -4.222 -12.198 1.00 97.50 155 ASN A CA 1
ATOM 1111 C C . ASN A 1 155 ? 12.216 -5.667 -12.600 1.00 97.50 155 ASN A C 1
ATOM 1113 O O . ASN A 1 155 ? 11.105 -6.145 -12.362 1.00 97.50 155 ASN A O 1
ATOM 1117 N N . LEU A 1 156 ? 13.186 -6.352 -13.203 1.00 98.00 156 LEU A N 1
ATOM 1118 C CA . LEU A 1 156 ? 13.061 -7.748 -13.616 1.00 98.00 156 LEU A CA 1
ATOM 1119 C C . LEU A 1 156 ? 13.846 -8.669 -12.675 1.00 98.00 156 LEU A C 1
ATOM 1121 O O . LEU A 1 156 ? 15.025 -8.425 -12.416 1.00 98.00 156 LEU A O 1
ATOM 1125 N N . ILE A 1 157 ? 13.209 -9.735 -12.193 1.00 97.75 157 ILE A N 1
ATOM 1126 C CA . ILE A 1 157 ? 13.812 -10.708 -11.275 1.00 97.75 157 ILE A CA 1
ATOM 1127 C C . ILE A 1 157 ? 14.631 -11.709 -12.098 1.00 97.75 157 ILE A C 1
ATOM 1129 O O . ILE A 1 157 ? 14.087 -12.579 -12.781 1.00 97.75 157 ILE A O 1
ATOM 1133 N N . VAL A 1 158 ? 15.956 -11.582 -12.057 1.00 97.88 158 VAL A N 1
ATOM 1134 C CA . VAL A 1 158 ? 16.881 -12.486 -12.757 1.00 97.88 158 VAL A CA 1
ATOM 1135 C C . VAL A 1 158 ? 17.165 -13.719 -11.904 1.00 97.88 158 VAL A C 1
ATOM 1137 O O . VAL A 1 158 ? 17.097 -14.829 -12.422 1.00 97.88 158 VAL A O 1
ATOM 1140 N N . SER A 1 159 ? 17.422 -13.517 -10.614 1.00 96.25 159 SER A N 1
ATOM 1141 C CA . SER A 1 159 ? 17.521 -14.540 -9.569 1.00 96.25 159 SER A CA 1
ATOM 1142 C C . SER A 1 159 ? 16.906 -13.996 -8.273 1.00 96.25 159 SER A C 1
ATOM 1144 O O . SER A 1 159 ? 16.784 -12.782 -8.106 1.00 96.25 159 SER A O 1
ATOM 1146 N N . LEU A 1 160 ? 16.461 -14.877 -7.372 1.00 90.81 160 LEU A N 1
ATOM 1147 C CA . LEU A 1 160 ? 15.637 -14.485 -6.223 1.00 90.81 160 LEU A CA 1
ATOM 1148 C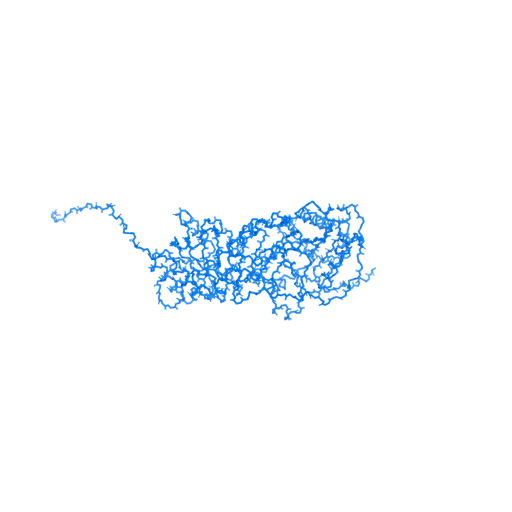 C . LEU A 1 160 ? 16.270 -14.873 -4.877 1.00 90.81 160 LEU A C 1
ATOM 1150 O O . LEU A 1 160 ? 16.246 -16.043 -4.486 1.00 90.81 160 LEU A O 1
ATOM 1154 N N . ASP A 1 161 ? 16.728 -13.875 -4.116 1.00 91.62 161 ASP A N 1
ATOM 1155 C CA . ASP A 1 161 ? 16.977 -14.007 -2.675 1.00 91.62 161 ASP A CA 1
ATOM 1156 C C . ASP A 1 161 ? 15.732 -13.590 -1.883 1.00 91.62 161 ASP A C 1
ATOM 1158 O O . ASP A 1 161 ? 15.565 -12.452 -1.429 1.00 91.62 161 ASP A O 1
ATOM 1162 N N . LEU A 1 162 ? 14.813 -14.541 -1.753 1.00 87.25 162 LEU A N 1
ATOM 1163 C CA . LEU A 1 162 ? 13.538 -14.306 -1.093 1.00 87.25 162 LEU A CA 1
ATOM 1164 C C . LEU A 1 162 ? 13.677 -14.103 0.421 1.00 87.25 162 LEU A C 1
ATOM 1166 O O . LEU A 1 162 ? 12.880 -13.379 1.015 1.00 87.25 162 LEU A O 1
ATOM 1170 N N . GLU A 1 163 ? 14.672 -14.732 1.049 1.00 86.88 163 GLU A N 1
ATOM 1171 C CA . GLU A 1 163 ? 14.868 -14.618 2.493 1.00 86.88 163 GLU A CA 1
ATOM 1172 C C . GLU A 1 163 ? 15.266 -13.190 2.860 1.00 86.88 163 GLU A C 1
ATOM 1174 O O . GLU A 1 163 ? 14.579 -12.555 3.665 1.00 86.88 163 GLU A O 1
ATOM 1179 N N . THR A 1 164 ? 16.297 -12.652 2.205 1.00 89.69 164 THR A N 1
ATOM 1180 C CA . THR A 1 164 ? 16.728 -11.265 2.416 1.00 89.69 164 THR A CA 1
ATOM 1181 C C . THR A 1 164 ? 15.638 -10.279 2.000 1.00 89.69 164 THR A C 1
ATOM 1183 O O . THR A 1 164 ? 15.361 -9.336 2.742 1.00 89.69 164 THR A O 1
ATOM 1186 N N . THR A 1 165 ? 14.948 -10.530 0.878 1.00 88.75 165 THR A N 1
ATOM 1187 C CA . THR A 1 165 ? 13.826 -9.691 0.410 1.00 88.75 165 THR A CA 1
ATOM 1188 C C . THR A 1 165 ? 12.779 -9.485 1.498 1.00 88.75 165 THR A C 1
ATOM 1190 O O . THR A 1 165 ? 12.368 -8.358 1.779 1.00 88.75 165 THR A O 1
ATOM 1193 N N . LEU A 1 166 ? 12.335 -10.574 2.123 1.00 85.56 166 LEU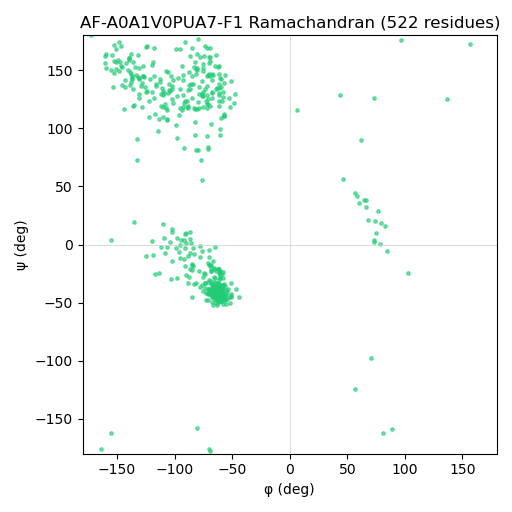 A N 1
ATOM 1194 C CA . LEU A 1 166 ? 11.279 -10.501 3.121 1.00 85.56 166 LEU A CA 1
ATOM 1195 C C . LEU A 1 166 ? 11.810 -9.947 4.454 1.00 85.56 166 LEU A C 1
ATOM 1197 O O . LEU A 1 166 ? 11.083 -9.227 5.131 1.00 85.56 166 LEU A O 1
ATOM 1201 N N . GLN A 1 167 ? 13.055 -10.238 4.843 1.00 85.44 167 GLN A N 1
ATOM 1202 C CA . GLN A 1 167 ? 13.636 -9.726 6.096 1.00 85.44 167 GLN A CA 1
ATOM 1203 C C . GLN A 1 167 ? 14.015 -8.240 6.029 1.00 85.44 167 GLN A C 1
ATOM 1205 O O . GLN A 1 167 ? 14.072 -7.592 7.071 1.00 85.44 167 GLN A O 1
ATOM 1210 N N . ALA A 1 168 ? 14.273 -7.692 4.840 1.00 87.50 168 ALA A N 1
ATOM 1211 C CA . ALA A 1 168 ? 14.590 -6.276 4.661 1.00 87.50 168 ALA A CA 1
ATOM 1212 C C . ALA A 1 168 ? 13.339 -5.384 4.715 1.00 87.50 168 ALA A C 1
ATOM 1214 O O . ALA A 1 168 ? 13.372 -4.282 5.268 1.00 87.50 168 ALA A O 1
ATOM 1215 N N . LEU A 1 169 ? 12.221 -5.871 4.174 1.00 87.19 169 LEU A N 1
ATOM 1216 C CA . LEU A 1 169 ? 10.958 -5.141 4.130 1.00 87.19 169 LEU A CA 1
ATOM 1217 C C . LEU A 1 169 ? 10.129 -5.370 5.401 1.00 87.19 169 LEU A C 1
ATOM 1219 O O . LEU A 1 169 ? 10.129 -6.453 5.996 1.00 87.19 169 LEU A O 1
ATOM 1223 N N . LEU A 1 170 ? 9.345 -4.370 5.799 1.00 79.19 170 LEU A N 1
ATOM 1224 C CA . LEU A 1 170 ? 8.360 -4.479 6.877 1.00 79.19 170 LEU A CA 1
ATOM 1225 C C . LEU A 1 170 ? 7.107 -5.234 6.396 1.00 79.19 170 LEU A C 1
ATOM 1227 O O . LEU A 1 170 ? 5.980 -4.760 6.453 1.00 79.19 170 LEU A O 1
ATOM 1231 N N . VAL A 1 171 ? 7.313 -6.443 5.878 1.00 70.69 171 VAL A N 1
ATOM 1232 C CA . VAL A 1 171 ? 6.232 -7.354 5.504 1.00 70.69 171 VAL A CA 1
ATOM 1233 C C . VAL A 1 171 ? 5.727 -8.124 6.725 1.00 70.69 171 VAL A C 1
ATOM 1235 O O . VAL A 1 171 ? 6.493 -8.337 7.679 1.00 70.69 171 VAL A O 1
ATOM 1238 N N . PRO A 1 172 ? 4.475 -8.618 6.674 1.00 58.88 172 PRO A N 1
ATOM 1239 C CA . PRO A 1 172 ? 3.955 -9.546 7.665 1.00 58.88 172 PRO A CA 1
ATOM 1240 C C . PRO A 1 172 ? 4.928 -10.693 7.937 1.00 58.88 172 PRO A C 1
ATOM 1242 O O . PRO A 1 172 ? 5.429 -11.350 7.020 1.00 58.88 172 PRO A O 1
ATOM 1245 N N . THR A 1 173 ? 5.205 -10.934 9.213 1.00 55.28 173 THR A N 1
ATOM 1246 C CA . THR A 1 173 ? 6.258 -11.860 9.638 1.00 55.28 173 THR A CA 1
ATOM 1247 C C . THR A 1 173 ? 6.010 -13.326 9.285 1.00 55.28 173 THR A C 1
ATOM 1249 O O . THR A 1 173 ? 6.968 -14.085 9.185 1.00 55.28 173 THR A O 1
ATOM 1252 N N . GLU A 1 174 ? 4.765 -13.735 9.036 1.00 49.31 174 GLU A N 1
ATOM 1253 C CA . GLU A 1 174 ? 4.404 -15.016 8.396 1.00 49.31 174 GLU A CA 1
ATOM 1254 C C . GLU A 1 174 ? 5.267 -15.350 7.197 1.00 49.31 174 GLU A C 1
ATOM 1256 O O . GLU A 1 174 ? 5.747 -16.479 7.083 1.00 49.31 174 GLU A O 1
ATOM 1261 N N . LYS A 1 175 ? 5.489 -14.359 6.328 1.00 55.56 175 LYS A N 1
ATOM 1262 C CA . LYS A 1 175 ? 6.267 -14.535 5.107 1.00 55.56 175 LYS A CA 1
ATOM 1263 C C . LYS A 1 175 ? 7.716 -14.933 5.421 1.00 55.56 175 LYS A C 1
ATOM 1265 O O . LYS A 1 175 ? 8.364 -15.544 4.589 1.00 55.56 175 LYS A O 1
ATOM 1270 N N . LEU A 1 176 ? 8.199 -14.661 6.637 1.00 61.91 176 LEU A N 1
ATOM 1271 C CA . LEU A 1 176 ? 9.549 -14.986 7.118 1.00 61.91 176 LEU A CA 1
ATOM 1272 C C . LEU A 1 176 ? 9.671 -16.391 7.717 1.00 61.91 176 LEU A C 1
ATOM 1274 O O . LEU A 1 176 ? 10.774 -16.807 8.067 1.00 61.91 176 LEU A O 1
ATOM 1278 N N . THR A 1 177 ? 8.563 -17.114 7.891 1.00 67.88 177 THR A N 1
ATOM 1279 C CA . THR A 1 177 ? 8.600 -18.525 8.303 1.00 67.88 177 THR A CA 1
ATOM 1280 C C . THR A 1 177 ? 9.046 -19.405 7.140 1.00 67.88 177 THR A C 1
ATOM 1282 O O . THR A 1 177 ? 8.939 -19.003 5.987 1.00 67.88 177 THR A O 1
ATOM 1285 N N . ARG A 1 178 ? 9.486 -20.644 7.401 1.00 70.88 178 ARG A N 1
ATOM 1286 C CA . ARG A 1 178 ? 9.810 -21.588 6.315 1.00 70.88 178 ARG A CA 1
ATOM 1287 C C . ARG A 1 178 ? 8.617 -21.804 5.377 1.00 70.88 178 ARG A C 1
ATOM 1289 O O . ARG A 1 178 ? 8.771 -21.697 4.170 1.00 70.88 178 ARG A O 1
ATOM 1296 N N . THR A 1 179 ? 7.431 -22.041 5.937 1.00 71.25 179 THR A N 1
ATOM 1297 C CA . THR A 1 179 ? 6.197 -22.203 5.157 1.00 71.25 179 THR A CA 1
ATOM 1298 C C . THR A 1 179 ? 5.841 -20.924 4.396 1.00 71.25 179 THR A C 1
ATOM 1300 O O . THR A 1 179 ? 5.400 -20.989 3.257 1.00 71.25 179 THR A O 1
ATOM 1303 N N . GLY A 1 180 ? 6.039 -19.749 4.999 1.00 70.75 180 GLY A N 1
ATOM 1304 C CA . GLY A 1 180 ? 5.809 -18.464 4.337 1.00 70.75 180 GLY A CA 1
ATOM 1305 C C . GLY A 1 180 ? 6.790 -18.191 3.200 1.00 70.75 180 GLY A C 1
ATOM 1306 O O . GLY A 1 180 ? 6.380 -17.693 2.156 1.00 70.75 180 GLY A O 1
ATOM 1307 N N . LEU A 1 181 ? 8.055 -18.580 3.367 1.00 76.44 181 LEU A N 1
ATOM 1308 C CA . LEU A 1 181 ? 9.069 -18.548 2.316 1.00 76.44 181 LEU A CA 1
ATOM 1309 C C . LEU A 1 181 ? 8.688 -19.486 1.171 1.00 76.44 181 LEU A C 1
ATOM 1311 O O . LEU A 1 181 ? 8.749 -19.077 0.019 1.00 76.44 181 LEU A O 1
ATOM 1315 N N . GLU A 1 182 ? 8.254 -20.711 1.469 1.00 77.06 182 GLU A N 1
ATOM 1316 C CA . GLU A 1 182 ? 7.755 -21.666 0.468 1.00 77.06 182 GLU A CA 1
ATOM 1317 C C . GLU A 1 182 ? 6.544 -21.093 -0.291 1.00 77.06 182 GLU A C 1
ATOM 1319 O O . GLU A 1 182 ? 6.569 -21.013 -1.514 1.00 77.06 182 GLU A O 1
ATOM 1324 N N . GLN A 1 183 ? 5.543 -20.555 0.412 1.00 79.25 183 GLN A N 1
ATOM 1325 C CA . GLN A 1 183 ? 4.375 -19.913 -0.210 1.00 79.25 183 GLN A CA 1
ATOM 1326 C C . GLN A 1 183 ? 4.733 -18.677 -1.042 1.00 79.25 183 GLN A C 1
ATOM 1328 O O . GLN A 1 183 ? 4.073 -18.373 -2.035 1.00 79.25 183 GLN A O 1
ATOM 1333 N N . ALA A 1 184 ? 5.749 -17.922 -0.630 1.00 80.12 184 ALA A N 1
ATOM 1334 C CA . ALA A 1 184 ? 6.230 -16.788 -1.400 1.00 80.12 184 ALA A CA 1
ATOM 1335 C C . ALA A 1 184 ? 7.025 -17.248 -2.639 1.00 80.12 184 ALA A C 1
ATOM 1337 O O . ALA A 1 184 ? 6.885 -16.623 -3.691 1.00 80.12 184 ALA A O 1
ATOM 1338 N N . ARG A 1 185 ? 7.748 -18.379 -2.576 1.00 83.19 185 ARG A N 1
ATOM 1339 C CA . ARG A 1 185 ? 8.332 -19.046 -3.760 1.00 83.19 185 ARG A CA 1
ATOM 1340 C C . ARG A 1 185 ? 7.260 -19.550 -4.723 1.00 83.19 185 ARG A C 1
ATOM 1342 O O . ARG A 1 185 ? 7.466 -19.476 -5.926 1.00 83.19 185 ARG A O 1
ATOM 1349 N N . ASP A 1 186 ? 6.101 -19.978 -4.230 1.00 85.88 186 ASP A N 1
ATOM 1350 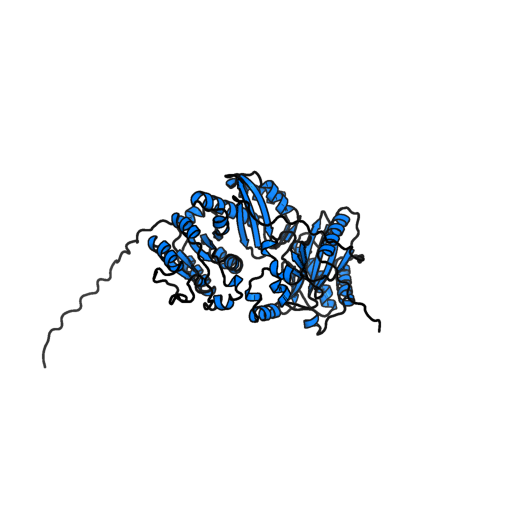C CA . ASP A 1 186 ? 4.984 -20.388 -5.095 1.00 85.88 186 ASP A CA 1
ATOM 1351 C C . ASP A 1 186 ? 4.345 -19.212 -5.853 1.00 85.88 186 ASP A C 1
ATOM 1353 O O . ASP A 1 186 ? 3.628 -19.423 -6.827 1.00 85.88 186 ASP A O 1
ATOM 1357 N N . ARG A 1 187 ? 4.587 -17.966 -5.420 1.00 88.75 187 ARG A N 1
ATOM 1358 C CA . ARG A 1 187 ? 4.010 -16.741 -6.008 1.00 88.75 187 ARG A CA 1
ATOM 1359 C C . ARG A 1 187 ? 5.010 -15.899 -6.789 1.00 88.75 187 ARG A C 1
ATOM 1361 O O . ARG A 1 187 ? 4.614 -14.910 -7.401 1.00 88.75 187 ARG A O 1
ATOM 1368 N N . MET A 1 188 ? 6.291 -16.241 -6.750 1.00 93.19 188 MET A N 1
ATOM 1369 C CA . MET A 1 188 ? 7.359 -15.494 -7.407 1.00 93.19 188 MET A CA 1
ATOM 1370 C C . MET A 1 188 ? 8.234 -16.446 -8.210 1.00 93.19 188 MET A C 1
ATOM 1372 O O . MET A 1 188 ? 8.362 -17.624 -7.897 1.00 93.19 188 MET A O 1
ATOM 1376 N N . THR A 1 189 ? 8.844 -15.945 -9.268 1.00 95.69 189 THR A N 1
ATOM 1377 C CA . THR A 1 189 ? 9.808 -16.705 -10.055 1.00 95.69 189 THR A CA 1
ATOM 1378 C C . THR A 1 189 ? 10.871 -15.768 -10.602 1.00 95.69 189 THR A C 1
ATOM 1380 O O . THR A 1 189 ? 10.776 -14.546 -10.476 1.00 95.69 189 THR A O 1
ATOM 1383 N N . SER A 1 190 ? 11.910 -16.346 -11.180 1.00 97.19 190 SER A N 1
ATOM 1384 C CA . SER A 1 190 ? 13.043 -15.630 -11.731 1.00 97.19 190 SER A CA 1
ATOM 1385 C C . SER A 1 190 ? 13.368 -16.145 -13.128 1.00 97.19 190 SER A C 1
ATOM 1387 O O . SER A 1 190 ? 12.944 -17.235 -13.520 1.00 97.19 190 SER A O 1
ATOM 1389 N N . LEU A 1 191 ? 14.139 -15.372 -13.894 1.00 97.69 191 LEU A N 1
ATOM 1390 C CA . LEU A 1 191 ? 14.664 -15.860 -15.170 1.00 97.69 191 LEU A CA 1
ATOM 1391 C C . LEU A 1 191 ? 15.504 -17.127 -14.991 1.00 97.69 191 LEU A C 1
ATOM 1393 O O . LEU A 1 191 ? 15.413 -18.027 -15.819 1.00 97.69 191 LEU A O 1
ATOM 1397 N N . GLU A 1 192 ? 16.291 -17.209 -13.918 1.00 97.19 192 GLU A N 1
ATOM 1398 C CA . GLU A 1 192 ? 17.086 -18.392 -13.588 1.00 97.19 192 GLU A CA 1
ATOM 1399 C C . GLU A 1 192 ? 16.213 -19.643 -13.432 1.00 97.19 192 GLU A C 1
ATOM 1401 O O . GLU A 1 192 ? 16.513 -20.667 -14.044 1.00 97.19 192 GLU A O 1
ATOM 1406 N N . ASP A 1 193 ? 15.102 -19.549 -12.695 1.00 95.50 193 ASP A N 1
ATOM 1407 C CA . ASP A 1 193 ? 14.190 -20.683 -12.487 1.00 95.50 193 ASP A CA 1
ATOM 1408 C C . ASP A 1 193 ? 13.534 -21.147 -13.794 1.00 95.50 193 ASP A C 1
ATOM 1410 O O . ASP A 1 193 ? 13.358 -22.345 -14.019 1.00 95.50 193 ASP A O 1
ATOM 1414 N N . LEU A 1 194 ? 13.149 -20.201 -14.657 1.00 96.38 194 LEU A N 1
ATOM 1415 C CA . LEU A 1 194 ? 12.414 -20.496 -15.890 1.00 96.38 194 LEU A CA 1
ATOM 1416 C C . LEU A 1 194 ? 13.325 -20.957 -17.034 1.00 96.38 194 LEU A C 1
ATOM 1418 O O . LEU A 1 194 ? 12.906 -21.771 -17.856 1.00 96.38 194 LEU A O 1
ATOM 1422 N N . LEU A 1 195 ? 14.557 -20.447 -17.097 1.00 95.88 195 LEU A N 1
ATOM 1423 C CA . LEU A 1 195 ? 15.533 -20.777 -18.141 1.00 95.88 195 LEU A CA 1
ATOM 1424 C C . LEU A 1 195 ? 16.504 -21.891 -17.716 1.00 95.88 195 LEU A C 1
ATOM 1426 O O . LEU A 1 195 ? 17.242 -22.414 -18.551 1.00 95.88 195 LEU A O 1
ATOM 1430 N N . GLY A 1 196 ? 16.518 -22.256 -16.431 1.00 95.69 196 GLY A N 1
ATOM 1431 C CA . GLY A 1 196 ? 17.405 -23.264 -15.845 1.00 95.69 196 GLY A CA 1
ATOM 1432 C C . GLY A 1 196 ? 18.838 -22.784 -15.579 1.00 95.69 196 GLY A C 1
ATOM 1433 O O . GLY A 1 196 ? 19.666 -23.569 -15.118 1.00 95.69 196 GLY A O 1
ATOM 1434 N N . ALA A 1 197 ? 19.147 -21.523 -15.886 1.00 94.56 197 ALA A N 1
ATOM 1435 C CA . ALA A 1 197 ? 20.412 -20.861 -15.586 1.00 94.56 197 ALA A CA 1
ATOM 1436 C C . ALA A 1 197 ? 20.234 -19.338 -15.632 1.00 94.56 197 ALA A C 1
ATOM 1438 O O . ALA A 1 197 ? 19.367 -18.827 -16.344 1.00 94.56 197 ALA A O 1
ATOM 1439 N N . VAL A 1 198 ? 21.098 -18.603 -14.928 1.00 94.44 198 VAL A N 1
ATOM 1440 C CA . VAL A 1 198 ? 21.144 -17.136 -15.001 1.00 94.44 198 VAL A CA 1
ATOM 1441 C C . VAL A 1 198 ? 21.476 -16.696 -16.438 1.00 94.44 198 VAL A C 1
ATOM 1443 O O . VAL A 1 198 ? 22.562 -17.024 -16.929 1.00 94.44 198 VAL A O 1
ATOM 1446 N N . PRO A 1 199 ? 20.594 -15.945 -17.126 1.00 94.19 199 PRO A N 1
ATOM 1447 C CA . PRO A 1 199 ? 20.878 -15.453 -18.468 1.00 94.19 199 PRO A CA 1
ATOM 1448 C C . PRO A 1 199 ? 21.957 -14.365 -18.456 1.00 94.19 199 PRO A C 1
ATOM 1450 O O . PRO A 1 199 ? 22.159 -13.654 -17.465 1.00 94.19 199 PRO A O 1
ATOM 1453 N N . ASP A 1 200 ? 22.633 -14.195 -19.593 1.00 93.94 200 ASP A N 1
ATOM 1454 C CA . ASP A 1 200 ? 23.619 -13.133 -19.754 1.00 93.94 200 ASP A CA 1
ATOM 1455 C C . ASP A 1 200 ? 22.970 -11.749 -19.628 1.00 93.94 200 ASP A C 1
ATOM 1457 O O . ASP A 1 200 ? 21.928 -11.470 -20.223 1.00 93.94 200 ASP A O 1
ATOM 1461 N N . ALA A 1 201 ? 23.610 -10.854 -18.873 1.00 92.62 201 ALA A N 1
ATOM 1462 C CA . ALA A 1 201 ? 23.087 -9.509 -18.662 1.00 92.62 201 ALA A CA 1
ATOM 1463 C C . ALA A 1 201 ? 22.928 -8.731 -19.979 1.00 92.62 201 ALA A C 1
ATOM 1465 O O . ALA A 1 201 ? 21.945 -8.009 -20.135 1.00 92.62 201 ALA A O 1
ATOM 1466 N N . GLY A 1 202 ? 23.859 -8.895 -20.924 1.00 94.69 202 GLY A N 1
ATOM 1467 C CA . GLY A 1 202 ? 23.804 -8.233 -22.224 1.00 94.69 202 GLY A CA 1
ATOM 1468 C C . GLY A 1 202 ? 22.628 -8.715 -23.069 1.00 94.69 202 GLY A C 1
ATOM 1469 O O . GLY A 1 202 ? 21.964 -7.893 -23.695 1.00 94.69 202 GLY A O 1
ATOM 1470 N N . ASP A 1 203 ? 22.316 -10.012 -23.025 1.00 95.94 203 ASP A N 1
ATOM 1471 C CA . ASP A 1 203 ? 21.176 -10.585 -23.750 1.00 95.94 203 ASP A CA 1
ATOM 1472 C C . ASP A 1 203 ? 19.840 -10.061 -23.193 1.00 95.94 203 ASP A C 1
ATOM 1474 O O . ASP A 1 203 ? 18.968 -9.641 -23.959 1.00 95.94 203 ASP A O 1
ATOM 1478 N N . VAL A 1 204 ? 19.698 -9.989 -21.863 1.00 97.19 204 VAL A N 1
ATOM 1479 C CA . VAL A 1 204 ? 18.502 -9.414 -21.213 1.00 97.19 204 VAL A CA 1
ATOM 1480 C C . VAL A 1 204 ? 18.349 -7.926 -21.553 1.00 97.19 204 VAL A C 1
ATOM 1482 O O . VAL A 1 204 ? 17.262 -7.479 -21.920 1.00 97.19 204 VAL A O 1
ATOM 1485 N N . GLN A 1 205 ? 19.434 -7.150 -21.478 1.00 97.06 205 GLN A N 1
ATOM 1486 C CA . GLN A 1 205 ? 19.427 -5.721 -21.816 1.00 97.06 205 GLN A CA 1
ATOM 1487 C C . GLN A 1 205 ? 19.113 -5.483 -23.298 1.00 97.06 205 GLN A C 1
ATOM 1489 O O . GLN A 1 205 ? 18.348 -4.576 -23.627 1.00 97.06 205 GLN A O 1
ATOM 1494 N N . ALA A 1 206 ? 19.644 -6.316 -24.196 1.00 97.38 206 ALA A N 1
ATOM 1495 C CA . ALA A 1 206 ? 19.345 -6.249 -25.623 1.00 97.38 206 ALA A CA 1
ATOM 1496 C C . ALA A 1 206 ? 17.870 -6.565 -25.913 1.00 97.38 206 ALA A C 1
ATOM 1498 O O . ALA A 1 206 ? 17.248 -5.871 -26.721 1.00 97.38 206 ALA A O 1
ATOM 1499 N N . ALA A 1 207 ? 17.289 -7.559 -25.233 1.00 98.12 207 ALA A N 1
ATOM 1500 C CA . ALA A 1 207 ? 15.869 -7.884 -25.352 1.00 98.12 207 ALA A CA 1
ATOM 1501 C C . ALA A 1 207 ? 14.976 -6.724 -24.879 1.00 98.12 207 ALA A C 1
ATOM 1503 O O . ALA A 1 207 ? 14.047 -6.340 -25.595 1.00 98.12 207 ALA A O 1
ATOM 1504 N N . LEU A 1 208 ? 15.297 -6.123 -23.727 1.00 98.25 208 LEU A N 1
ATOM 1505 C CA . LEU A 1 208 ? 14.603 -4.946 -23.192 1.00 98.25 208 LEU A CA 1
ATOM 1506 C C . LEU A 1 208 ? 14.701 -3.744 -24.137 1.00 98.25 208 LEU A C 1
ATOM 1508 O O . LEU A 1 208 ? 13.683 -3.130 -24.455 1.00 98.25 208 LEU A O 1
ATOM 1512 N N . LEU A 1 209 ? 15.900 -3.438 -24.641 1.00 98.06 209 LEU A N 1
ATOM 1513 C CA . LEU A 1 209 ? 16.115 -2.341 -25.587 1.00 98.06 209 LEU A CA 1
ATOM 1514 C C . LEU A 1 209 ? 15.308 -2.545 -26.874 1.00 98.06 209 LEU A C 1
ATOM 1516 O O . LEU A 1 209 ? 14.622 -1.625 -27.321 1.00 98.06 209 LEU A O 1
ATOM 1520 N N . ALA A 1 210 ? 15.360 -3.746 -27.454 1.00 97.81 210 ALA A N 1
ATOM 1521 C CA . ALA A 1 210 ? 14.635 -4.068 -28.678 1.00 97.81 210 ALA A CA 1
ATOM 1522 C C . ALA A 1 210 ? 13.113 -3.985 -28.485 1.00 97.81 210 ALA A C 1
ATOM 1524 O O . ALA A 1 210 ? 12.405 -3.485 -29.362 1.00 97.81 210 ALA A O 1
ATOM 1525 N N . ALA A 1 211 ? 12.597 -4.452 -27.344 1.00 97.75 211 ALA A N 1
ATOM 1526 C CA . ALA A 1 211 ? 11.180 -4.343 -27.015 1.00 97.75 211 ALA A CA 1
ATOM 1527 C C . ALA A 1 211 ? 10.754 -2.881 -26.814 1.00 97.75 211 ALA A C 1
ATOM 1529 O O . ALA A 1 211 ? 9.760 -2.456 -27.405 1.00 97.75 211 ALA A O 1
ATOM 1530 N N . ALA A 1 212 ? 11.539 -2.090 -26.077 1.00 97.69 212 ALA A N 1
ATOM 1531 C CA . ALA A 1 212 ? 11.268 -0.672 -25.849 1.00 97.69 212 ALA A CA 1
ATOM 1532 C C . ALA A 1 212 ? 11.252 0.123 -27.163 1.00 97.69 212 ALA A C 1
ATOM 1534 O O . ALA A 1 212 ? 10.302 0.856 -27.431 1.00 97.69 212 ALA A O 1
ATOM 1535 N N . GLN A 1 213 ? 12.253 -0.067 -28.028 1.00 97.06 213 GLN A N 1
ATOM 1536 C CA . GLN A 1 213 ? 12.310 0.587 -29.341 1.00 97.06 213 GLN A CA 1
ATOM 1537 C C . GLN A 1 213 ? 11.143 0.171 -30.247 1.00 97.06 213 GLN A C 1
ATOM 1539 O O . GLN A 1 213 ? 10.574 1.013 -30.941 1.00 97.06 213 GLN A O 1
ATOM 1544 N N . SER A 1 214 ? 10.755 -1.109 -30.223 1.00 95.62 214 SER A N 1
ATOM 1545 C CA . SER A 1 214 ? 9.625 -1.619 -31.007 1.00 95.62 214 SER A CA 1
ATOM 1546 C C . SER A 1 214 ? 8.284 -1.048 -30.543 1.00 95.62 214 SER A C 1
ATOM 1548 O O . SER A 1 214 ? 7.467 -0.682 -31.382 1.00 95.62 214 SER A O 1
ATOM 1550 N N . HIS A 1 215 ? 8.049 -0.969 -29.231 1.00 94.50 215 HIS A N 1
ATOM 1551 C CA . HIS A 1 215 ? 6.813 -0.418 -28.666 1.00 94.50 215 HIS A CA 1
ATOM 1552 C C . HIS A 1 215 ? 6.703 1.092 -28.876 1.00 94.50 215 HIS A C 1
ATOM 1554 O O . HIS A 1 215 ? 5.628 1.595 -29.193 1.00 94.50 215 HIS A O 1
ATOM 1560 N N . LEU A 1 216 ? 7.810 1.816 -28.705 1.00 94.00 216 LEU A N 1
ATOM 1561 C CA . LEU A 1 216 ? 7.823 3.275 -28.799 1.00 94.00 216 LEU A CA 1
ATOM 1562 C C . LEU A 1 216 ? 7.968 3.793 -30.235 1.00 94.00 216 LEU A C 1
ATOM 1564 O O . LEU A 1 216 ? 7.700 4.967 -30.485 1.00 94.00 216 LEU A O 1
ATOM 1568 N N . GLY A 1 217 ? 8.420 2.951 -31.170 1.00 92.62 217 GLY A N 1
ATOM 1569 C CA . GLY A 1 217 ? 8.631 3.319 -32.572 1.00 92.62 217 GLY A CA 1
ATOM 1570 C C . GLY A 1 217 ? 9.773 4.316 -32.791 1.00 92.62 217 GLY A C 1
ATOM 1571 O O . GLY A 1 217 ? 9.794 5.013 -33.805 1.00 92.62 217 GLY A O 1
ATOM 1572 N N . VAL A 1 218 ? 10.709 4.417 -31.844 1.00 88.56 218 VAL A N 1
ATOM 1573 C CA . VAL A 1 218 ? 11.806 5.395 -31.856 1.00 88.56 218 VAL A CA 1
ATOM 1574 C C . VAL A 1 218 ? 13.121 4.767 -31.396 1.00 88.56 218 VAL A C 1
ATOM 1576 O O . VAL A 1 218 ? 13.114 3.870 -30.549 1.00 88.56 218 VAL A O 1
ATOM 1579 N N . PRO A 1 219 ? 14.269 5.230 -31.923 1.00 90.56 219 PRO A N 1
ATOM 1580 C CA . PRO A 1 219 ? 15.558 4.856 -31.365 1.00 90.56 219 PRO A CA 1
ATOM 1581 C C . PRO A 1 219 ? 15.713 5.443 -29.956 1.00 90.56 219 PRO A C 1
ATOM 1583 O O . PRO A 1 219 ? 15.256 6.547 -29.672 1.00 90.56 219 PRO A O 1
ATOM 1586 N N . LEU A 1 220 ? 16.402 4.703 -29.091 1.00 93.69 220 LEU A N 1
ATOM 1587 C CA . LEU A 1 220 ? 16.701 5.095 -27.713 1.00 93.69 220 LEU A CA 1
ATOM 1588 C C . LEU A 1 220 ? 18.211 5.163 -27.528 1.00 93.69 220 LEU A C 1
ATOM 1590 O O . LEU A 1 220 ? 18.916 4.220 -27.898 1.00 93.69 220 LEU A O 1
ATOM 1594 N N . ALA A 1 221 ? 18.703 6.253 -26.944 1.00 94.25 221 ALA A N 1
ATOM 1595 C CA . ALA A 1 221 ? 20.099 6.341 -26.542 1.00 94.25 221 ALA A CA 1
ATOM 1596 C C . ALA A 1 221 ? 20.320 5.523 -25.262 1.00 94.25 221 ALA A C 1
ATOM 1598 O O . ALA A 1 221 ? 19.621 5.719 -24.268 1.00 94.25 221 ALA A O 1
ATOM 1599 N N . VAL A 1 222 ? 21.300 4.619 -25.267 1.00 95.19 222 VAL A N 1
ATOM 1600 C CA . VAL A 1 222 ? 21.709 3.917 -24.044 1.00 95.19 222 VAL A CA 1
ATOM 1601 C C . VAL A 1 222 ? 22.611 4.849 -23.240 1.00 95.19 222 VAL A C 1
ATOM 1603 O O . VAL A 1 222 ? 23.619 5.341 -23.750 1.00 95.19 222 VAL A O 1
ATOM 1606 N N . ALA A 1 223 ? 22.220 5.132 -22.001 1.00 91.50 223 ALA A N 1
ATOM 1607 C CA . ALA A 1 223 ? 22.980 5.975 -21.094 1.00 91.50 223 ALA A CA 1
ATOM 1608 C C . ALA A 1 223 ? 24.296 5.299 -20.677 1.00 91.50 223 ALA A C 1
ATOM 1610 O O . ALA A 1 223 ? 24.376 4.076 -20.568 1.00 91.50 223 ALA A O 1
ATOM 1611 N N . GLY A 1 224 ? 25.328 6.118 -20.463 1.00 82.81 224 GLY A N 1
ATOM 1612 C CA . GLY A 1 224 ? 26.635 5.670 -19.987 1.00 82.81 224 GLY A CA 1
ATOM 1613 C C . GLY A 1 224 ? 26.684 5.457 -18.473 1.00 82.81 224 GLY A C 1
ATOM 1614 O O . GLY A 1 224 ? 25.662 5.274 -17.814 1.00 82.81 224 GLY A O 1
ATOM 1615 N N . GLU A 1 225 ? 27.894 5.499 -17.917 1.00 79.25 225 GLU A N 1
ATOM 1616 C CA . GLU A 1 225 ? 28.120 5.279 -16.488 1.00 79.25 225 GLU A CA 1
ATOM 1617 C C . GLU A 1 225 ? 27.398 6.302 -15.600 1.00 79.25 225 GLU A C 1
ATOM 1619 O O . GLU A 1 225 ? 27.311 7.494 -15.905 1.00 79.25 225 GLU A O 1
ATOM 1624 N N . VAL A 1 226 ? 26.908 5.813 -14.462 1.00 86.75 226 VAL A N 1
ATOM 1625 C CA . VAL A 1 226 ? 26.234 6.620 -13.447 1.00 86.75 226 VAL A CA 1
ATOM 1626 C C . VAL A 1 226 ? 27.259 7.126 -12.439 1.00 86.75 226 VAL A C 1
ATOM 1628 O O . VAL A 1 226 ? 27.959 6.341 -11.797 1.00 86.75 226 VAL A O 1
ATOM 1631 N N . SER A 1 227 ? 27.320 8.446 -12.264 1.00 85.25 227 SER A N 1
ATOM 1632 C CA . SER A 1 227 ? 28.142 9.074 -11.229 1.00 85.25 227 SER A CA 1
ATOM 1633 C C . SER A 1 227 ? 27.723 8.607 -9.836 1.00 85.25 227 SER A C 1
ATOM 1635 O O . SER A 1 227 ? 26.536 8.582 -9.509 1.00 85.25 227 SER A O 1
ATOM 1637 N N . LYS A 1 228 ? 28.706 8.284 -8.989 1.00 82.56 228 LYS A N 1
ATOM 1638 C CA . LYS A 1 228 ? 28.449 7.897 -7.597 1.00 82.56 228 LYS A CA 1
ATOM 1639 C C . LYS A 1 228 ? 27.767 9.037 -6.843 1.00 82.56 228 LYS A C 1
ATOM 1641 O O . LYS A 1 228 ? 28.285 10.152 -6.809 1.00 82.56 228 LYS A O 1
ATOM 1646 N N . SER A 1 229 ? 26.661 8.721 -6.184 1.00 78.88 229 SER A N 1
ATOM 1647 C CA . SER A 1 229 ? 25.978 9.595 -5.236 1.00 78.88 229 SER A CA 1
ATOM 1648 C C . SER A 1 229 ? 25.789 8.876 -3.905 1.00 78.88 229 SER A C 1
ATOM 1650 O O . SER A 1 229 ? 25.383 7.713 -3.858 1.00 78.88 229 SER A O 1
ATOM 1652 N N . THR A 1 230 ? 26.079 9.589 -2.820 1.00 65.62 230 THR A N 1
ATOM 1653 C CA . THR A 1 230 ? 25.746 9.204 -1.439 1.00 65.62 230 THR A CA 1
ATOM 1654 C C . THR A 1 230 ? 24.594 10.038 -0.879 1.00 65.62 230 THR A C 1
ATOM 1656 O O . THR A 1 230 ? 24.184 9.836 0.260 1.00 65.62 230 THR A O 1
ATOM 1659 N N . ALA A 1 231 ? 24.078 10.996 -1.655 1.00 55.03 231 ALA A N 1
ATOM 1660 C CA . ALA A 1 231 ? 23.008 11.878 -1.224 1.00 55.03 231 ALA A CA 1
ATOM 1661 C C . ALA A 1 231 ? 21.656 11.173 -1.395 1.00 55.03 231 ALA A C 1
ATOM 1663 O O . ALA A 1 231 ? 21.065 11.189 -2.475 1.00 55.03 231 ALA A O 1
ATOM 1664 N N . GLY A 1 232 ? 21.177 10.545 -0.323 1.00 55.97 232 GLY A N 1
ATOM 1665 C CA . GLY A 1 232 ? 19.745 10.330 -0.127 1.00 55.97 232 GLY A CA 1
ATOM 1666 C C . GLY A 1 232 ? 19.105 11.612 0.423 1.00 55.97 232 GLY A C 1
ATOM 1667 O O . GLY A 1 232 ? 19.797 12.396 1.079 1.00 55.97 232 GLY A O 1
ATOM 1668 N N . PRO A 1 233 ? 17.816 11.879 0.160 1.00 54.19 233 PRO A N 1
ATOM 1669 C CA . PRO A 1 233 ? 17.123 12.960 0.852 1.00 54.19 233 PRO A CA 1
ATOM 1670 C C . PRO A 1 233 ? 17.194 12.728 2.369 1.00 54.19 233 PRO A C 1
ATOM 1672 O O . PRO A 1 233 ? 17.046 11.600 2.832 1.00 54.19 233 PRO A O 1
ATOM 1675 N N . VAL A 1 234 ? 17.420 13.791 3.147 1.00 59.25 234 VAL A N 1
ATOM 1676 C CA . VAL A 1 234 ? 17.187 13.738 4.596 1.00 59.25 234 VAL A CA 1
ATOM 1677 C C . VAL A 1 234 ? 15.679 13.626 4.777 1.00 59.25 234 VAL A C 1
ATOM 1679 O O . VAL A 1 234 ? 14.951 14.594 4.556 1.00 59.25 234 VAL A O 1
ATOM 1682 N N . GLU A 1 235 ? 15.204 12.427 5.095 1.00 69.94 235 GLU A N 1
ATOM 1683 C CA . GLU A 1 235 ? 13.780 12.189 5.292 1.00 69.94 235 GLU A CA 1
ATOM 1684 C C . GLU A 1 235 ? 13.343 12.766 6.635 1.00 69.94 235 GLU A C 1
ATOM 1686 O O . GLU A 1 235 ? 13.979 12.549 7.669 1.00 69.94 235 GLU A O 1
ATOM 1691 N N . ARG A 1 236 ? 12.252 13.535 6.620 1.00 80.06 236 ARG A N 1
ATOM 1692 C CA . ARG A 1 236 ? 11.583 13.921 7.858 1.00 80.06 236 ARG A CA 1
ATOM 1693 C C . ARG A 1 236 ? 10.901 12.666 8.408 1.00 80.06 236 ARG A C 1
ATOM 1695 O O . ARG A 1 236 ? 10.064 12.128 7.680 1.00 80.06 236 ARG A O 1
ATOM 1702 N N . PRO A 1 237 ? 11.171 12.265 9.663 1.00 85.62 237 PRO A N 1
ATOM 1703 C CA . PRO A 1 237 ? 10.536 11.094 10.244 1.00 85.62 237 PRO A CA 1
ATOM 1704 C C . PRO A 1 237 ? 9.012 11.129 10.101 1.00 85.62 237 PRO A C 1
ATOM 1706 O O . PRO A 1 237 ? 8.385 12.199 10.215 1.00 85.62 237 PRO A O 1
ATOM 1709 N N . TRP A 1 238 ? 8.407 9.981 9.826 1.00 89.75 238 TRP A N 1
ATOM 1710 C CA . TRP A 1 238 ? 6.960 9.793 9.854 1.00 89.75 238 TRP A CA 1
ATOM 1711 C C . TRP A 1 238 ? 6.485 9.677 11.304 1.00 89.75 238 TRP A C 1
ATOM 1713 O O . TRP A 1 238 ? 6.161 8.613 11.817 1.00 89.75 238 TRP A O 1
ATOM 1723 N N . SER A 1 239 ? 6.501 10.812 11.994 1.00 86.19 239 SER A N 1
ATOM 1724 C CA . SER A 1 239 ? 6.015 10.941 13.358 1.00 86.19 239 SER A CA 1
ATOM 1725 C C . SER A 1 239 ? 5.215 12.225 13.526 1.00 86.19 239 SER A C 1
ATOM 1727 O O . SER A 1 239 ? 5.550 13.275 12.962 1.00 86.19 239 SER A O 1
ATOM 1729 N N . ALA A 1 240 ? 4.125 12.105 14.276 1.00 82.38 240 ALA A N 1
ATOM 1730 C CA . ALA A 1 240 ? 3.318 13.228 14.719 1.00 82.38 240 ALA A CA 1
ATOM 1731 C C . ALA A 1 240 ? 4.030 13.967 15.858 1.00 82.38 240 ALA A C 1
ATOM 1733 O O . ALA A 1 240 ? 4.791 13.373 16.629 1.00 82.38 240 ALA A O 1
ATOM 1734 N N . GLY A 1 241 ? 3.761 15.263 15.988 1.00 86.00 241 GLY A N 1
ATOM 1735 C CA . GLY A 1 241 ? 4.053 15.995 17.211 1.00 86.00 241 GLY A CA 1
ATOM 1736 C C . GLY A 1 241 ? 3.142 15.576 18.378 1.00 86.00 241 GLY A C 1
ATOM 1737 O O . GLY A 1 241 ? 2.284 14.702 18.247 1.00 86.00 241 GLY A O 1
ATOM 1738 N N . PRO A 1 242 ? 3.287 16.211 19.557 1.00 84.12 242 PRO A N 1
ATOM 1739 C CA . PRO A 1 242 ? 2.551 15.834 20.772 1.00 84.12 242 PRO A CA 1
ATOM 1740 C C . PRO A 1 242 ? 1.025 15.929 20.651 1.00 84.12 242 PRO A C 1
ATOM 1742 O O . PRO A 1 242 ? 0.296 15.312 21.427 1.00 84.12 242 PRO A O 1
ATOM 1745 N N . ALA A 1 243 ? 0.543 16.749 19.716 1.00 87.75 243 ALA A N 1
ATOM 1746 C CA . ALA A 1 243 ? -0.871 16.944 19.443 1.00 87.75 243 ALA A CA 1
ATOM 1747 C C . ALA A 1 243 ? -1.308 16.327 18.109 1.00 87.75 243 ALA A C 1
ATOM 1749 O O . ALA A 1 243 ? -2.467 16.501 17.730 1.00 87.75 243 ALA A O 1
ATOM 1750 N N . GLY A 1 244 ? -0.431 15.607 17.419 1.00 93.06 244 GLY A N 1
ATOM 1751 C CA . GLY A 1 244 ? -0.759 14.945 16.172 1.00 93.06 244 GLY A CA 1
ATOM 1752 C C . GLY A 1 244 ? -1.145 13.486 16.345 1.00 93.06 244 GLY A C 1
ATOM 1753 O O . GLY A 1 244 ? -1.006 12.907 17.416 1.00 93.06 244 GLY A O 1
ATOM 1754 N N . PHE A 1 245 ? -1.681 12.896 15.290 1.00 95.38 245 PHE A N 1
ATOM 1755 C CA . PHE A 1 245 ? -2.029 11.481 15.243 1.00 95.38 245 PHE A CA 1
ATOM 1756 C C . PHE A 1 245 ? -2.008 10.988 13.797 1.00 95.38 245 PHE A C 1
ATOM 1758 O O . PHE A 1 245 ? -2.040 11.781 12.851 1.00 95.38 245 PHE A O 1
ATOM 1765 N N . GLU A 1 246 ? -1.961 9.671 13.633 1.00 95.12 246 GLU A N 1
ATOM 1766 C CA . GLU A 1 246 ? -2.059 9.023 12.329 1.00 95.12 246 GLU A CA 1
ATOM 1767 C C . GLU A 1 246 ? -3.449 8.417 12.112 1.00 95.12 246 GLU A C 1
ATOM 1769 O O . GLU A 1 246 ? -4.102 7.899 13.026 1.00 95.12 246 GLU A O 1
ATOM 1774 N N . THR A 1 247 ? -3.905 8.458 10.868 1.00 93.88 247 THR A N 1
ATOM 1775 C CA . THR A 1 247 ? -4.991 7.622 10.374 1.00 93.88 247 THR A CA 1
ATOM 1776 C C . THR A 1 247 ? -4.560 6.901 9.109 1.00 93.88 247 THR A C 1
ATOM 1778 O O . THR A 1 247 ? -3.710 7.379 8.356 1.00 93.88 247 THR A O 1
ATOM 1781 N N . LEU A 1 248 ? -5.171 5.752 8.862 1.00 92.56 248 LEU A N 1
ATOM 1782 C CA . LEU A 1 248 ? -4.897 4.935 7.694 1.00 92.56 248 LEU A CA 1
ATOM 1783 C C . LEU A 1 248 ? -6.194 4.359 7.137 1.00 92.56 248 LEU A C 1
ATOM 1785 O O . LEU A 1 248 ? -7.188 4.264 7.856 1.00 92.56 248 LEU A O 1
ATOM 1789 N N . ASP A 1 249 ? -6.157 3.983 5.867 1.00 90.44 249 ASP A N 1
ATOM 1790 C CA . ASP A 1 249 ? -7.234 3.288 5.168 1.00 90.44 249 ASP A CA 1
ATOM 1791 C C . ASP A 1 249 ? -6.636 2.379 4.077 1.00 90.44 249 ASP A C 1
ATOM 1793 O O . ASP A 1 249 ? -5.490 2.564 3.639 1.00 90.44 249 ASP A O 1
ATOM 1797 N N . LYS A 1 250 ? -7.386 1.367 3.638 1.00 89.81 250 LYS A N 1
ATOM 1798 C CA . LYS A 1 250 ? -6.963 0.404 2.620 1.00 89.81 250 LYS A CA 1
ATOM 1799 C C . LYS A 1 250 ? -8.000 0.286 1.507 1.00 89.81 250 LYS A C 1
ATOM 1801 O O . LYS A 1 250 ? -9.107 -0.211 1.695 1.00 89.81 250 LYS A O 1
ATOM 1806 N N . THR A 1 251 ? -7.576 0.634 0.301 1.00 90.19 251 THR A N 1
ATOM 1807 C CA . THR A 1 251 ? -8.328 0.389 -0.934 1.00 90.19 251 THR A CA 1
ATOM 1808 C C . THR A 1 251 ? -7.939 -0.964 -1.543 1.00 90.19 251 THR A C 1
ATOM 1810 O O . THR A 1 251 ? -6.995 -1.624 -1.095 1.00 90.19 251 THR A O 1
ATOM 1813 N N . ALA A 1 252 ? -8.626 -1.370 -2.614 1.00 83.50 252 ALA A N 1
ATOM 1814 C CA . ALA A 1 252 ? -8.290 -2.592 -3.347 1.00 83.50 252 ALA A CA 1
ATOM 1815 C C . ALA A 1 252 ? -6.870 -2.572 -3.949 1.00 83.50 252 ALA A C 1
ATOM 1817 O O . ALA A 1 252 ? -6.270 -3.633 -4.118 1.00 83.50 252 ALA A O 1
ATOM 1818 N N . GLY A 1 253 ? -6.332 -1.390 -4.280 1.00 86.38 253 GLY A N 1
ATOM 1819 C CA . GLY A 1 253 ? -5.046 -1.258 -4.968 1.00 86.38 253 GLY A CA 1
ATOM 1820 C C . GLY A 1 253 ? -3.960 -0.501 -4.205 1.00 86.38 253 GLY A C 1
ATOM 1821 O O . GLY A 1 253 ? -2.824 -0.502 -4.669 1.00 86.38 253 GLY A O 1
ATOM 1822 N N . ALA A 1 254 ? -4.273 0.133 -3.072 1.00 92.50 254 ALA A N 1
ATOM 1823 C CA . ALA A 1 254 ? -3.315 0.932 -2.310 1.00 92.50 254 ALA A CA 1
ATOM 1824 C C . ALA A 1 254 ? -3.670 1.058 -0.820 1.00 92.50 254 ALA A C 1
ATOM 1826 O O . ALA A 1 254 ? -4.837 1.053 -0.426 1.00 92.50 254 ALA A O 1
ATOM 1827 N N . THR A 1 255 ? -2.648 1.198 0.011 1.00 92.81 255 THR A N 1
ATOM 1828 C CA . THR A 1 255 ? -2.713 1.680 1.393 1.00 92.81 255 THR A CA 1
ATOM 1829 C C . THR A 1 255 ? -2.593 3.197 1.391 1.00 92.81 255 THR A C 1
ATOM 1831 O O . THR A 1 255 ? -1.699 3.743 0.739 1.00 92.81 255 THR A O 1
ATOM 1834 N N . LEU A 1 256 ? -3.461 3.880 2.130 1.00 95.75 256 LEU A N 1
ATOM 1835 C CA . LEU A 1 256 ? -3.416 5.325 2.314 1.00 95.75 256 LEU A CA 1
ATOM 1836 C C . LEU A 1 256 ? -3.154 5.636 3.787 1.00 95.75 256 LEU A C 1
ATOM 1838 O O . LEU A 1 256 ? -3.739 5.018 4.673 1.00 95.75 256 LEU A O 1
ATOM 1842 N N . ARG A 1 257 ? -2.269 6.593 4.049 1.00 96.44 257 ARG A N 1
ATOM 1843 C CA . ARG A 1 257 ? -1.937 7.078 5.391 1.00 96.44 257 ARG A CA 1
ATOM 1844 C C . ARG A 1 257 ? -1.980 8.593 5.412 1.00 96.44 257 ARG A C 1
ATOM 1846 O O . ARG A 1 257 ? -1.582 9.250 4.448 1.00 96.44 257 ARG A O 1
ATOM 1853 N N . LEU A 1 258 ? -2.441 9.131 6.526 1.00 97.44 258 LEU A N 1
ATOM 1854 C CA . LEU A 1 258 ? -2.523 10.554 6.791 1.00 97.44 258 LEU A CA 1
ATOM 1855 C C . LEU A 1 258 ? -2.026 10.808 8.209 1.00 97.44 258 LEU A C 1
ATOM 1857 O O . LEU A 1 258 ? -2.591 10.317 9.183 1.00 97.44 258 LEU A O 1
ATOM 1861 N N . LEU A 1 259 ? -0.967 11.596 8.298 1.00 97.12 259 LEU A N 1
ATOM 1862 C CA . LEU A 1 259 ? -0.378 12.064 9.538 1.00 97.12 259 LEU A CA 1
ATOM 1863 C C . LEU A 1 259 ? -0.648 13.559 9.655 1.00 97.12 259 LEU A C 1
ATOM 1865 O O . LEU A 1 259 ? -0.370 14.304 8.714 1.00 97.12 259 LEU A O 1
ATOM 1869 N N . LEU A 1 260 ? -1.181 14.001 10.787 1.00 96.44 260 LEU A N 1
ATOM 1870 C CA . LEU A 1 260 ? -1.492 15.409 11.007 1.00 96.44 260 LEU A CA 1
ATOM 1871 C C . LEU A 1 260 ? -1.169 15.843 12.430 1.00 96.44 260 LEU A C 1
ATOM 1873 O O . LEU A 1 260 ? -1.293 15.051 13.359 1.00 96.44 260 LEU A O 1
ATOM 1877 N N . ASP A 1 261 ? -0.828 17.117 12.584 1.00 95.75 261 ASP A N 1
ATOM 1878 C CA . ASP A 1 261 ? -0.749 17.837 13.851 1.00 95.75 261 ASP A CA 1
ATOM 1879 C C . ASP A 1 261 ? -1.842 18.906 13.905 1.00 95.75 261 ASP A C 1
ATOM 1881 O O . ASP A 1 261 ? -2.173 19.541 12.898 1.00 95.75 261 ASP A O 1
ATOM 1885 N N . VAL A 1 262 ? -2.426 19.088 15.092 1.00 94.19 262 VAL A N 1
ATOM 1886 C CA . VAL A 1 262 ? -3.560 19.993 15.295 1.00 94.19 262 VAL A CA 1
ATOM 1887 C C . VAL A 1 262 ? -3.312 20.905 16.492 1.00 94.19 262 VAL A C 1
ATOM 1889 O O . VAL A 1 262 ? -3.105 20.438 17.613 1.00 94.19 262 VAL A O 1
ATOM 1892 N N . ASP A 1 263 ? -3.430 22.210 16.263 1.00 91.75 263 ASP A N 1
ATOM 1893 C CA . ASP A 1 263 ? -3.414 23.252 17.285 1.00 91.75 263 ASP A CA 1
ATOM 1894 C C . ASP A 1 263 ? -4.858 23.650 17.620 1.00 91.75 263 ASP A C 1
ATOM 1896 O O . ASP A 1 263 ? -5.490 24.500 16.980 1.00 91.75 263 ASP A O 1
ATOM 1900 N N . GLY A 1 264 ? -5.423 22.980 18.626 1.00 88.31 264 GLY A N 1
ATOM 1901 C CA . GLY A 1 264 ? -6.837 23.105 18.975 1.00 88.31 264 GLY A CA 1
ATOM 1902 C C . GLY A 1 264 ? -7.719 22.460 17.909 1.00 88.31 264 GLY A C 1
ATOM 1903 O O . GLY A 1 264 ? -7.902 21.250 17.927 1.00 88.31 264 GLY A O 1
ATOM 1904 N N . VAL A 1 265 ? -8.248 23.267 16.986 1.00 92.06 265 VAL A N 1
ATOM 1905 C CA . VAL A 1 265 ? -9.073 22.808 15.849 1.00 92.06 265 VAL A CA 1
ATOM 1906 C C . VAL A 1 265 ? -8.461 23.162 14.495 1.00 92.06 265 VAL A C 1
ATOM 1908 O O . VAL A 1 265 ? -9.102 22.948 13.470 1.00 92.06 265 VAL A O 1
ATOM 1911 N N . ILE A 1 266 ? -7.267 23.758 14.482 1.00 96.94 266 ILE A N 1
ATOM 1912 C CA . ILE A 1 266 ? -6.569 24.184 13.267 1.00 96.94 266 ILE A CA 1
ATOM 1913 C C . ILE A 1 266 ? -5.450 23.196 12.963 1.00 96.94 266 ILE A C 1
ATOM 1915 O O . ILE A 1 266 ? -4.662 22.871 13.846 1.00 96.94 266 ILE A O 1
ATOM 1919 N N . VAL A 1 267 ? -5.355 22.742 11.717 1.00 97.31 267 VAL A N 1
ATOM 1920 C CA . VAL A 1 267 ? -4.262 21.868 11.271 1.00 97.31 267 VAL A CA 1
ATOM 1921 C C . VAL A 1 267 ? -2.960 22.665 11.203 1.00 97.31 267 VAL A C 1
ATOM 1923 O O . VAL A 1 267 ? -2.884 23.644 10.461 1.00 97.31 267 VAL A O 1
ATOM 1926 N N . SER A 1 268 ? -1.931 22.256 11.942 1.00 96.19 268 SER A N 1
ATOM 1927 C CA . SER A 1 268 ? -0.616 22.916 11.943 1.00 96.19 268 SER A CA 1
ATOM 1928 C C . SER A 1 268 ? 0.405 22.220 11.040 1.00 96.19 268 SER A C 1
ATOM 1930 O O . SER A 1 268 ? 1.264 22.886 10.463 1.00 96.19 268 SER A O 1
ATOM 1932 N N . ASP A 1 269 ? 0.273 20.907 10.847 1.00 95.94 269 ASP A N 1
ATOM 1933 C CA . ASP A 1 269 ? 1.048 20.123 9.882 1.00 95.94 269 ASP A CA 1
ATOM 1934 C C . ASP A 1 269 ? 0.212 18.954 9.357 1.00 95.94 269 ASP A C 1
ATOM 1936 O O . ASP A 1 269 ? -0.654 18.433 10.060 1.00 95.94 269 ASP A O 1
ATOM 1940 N N . LEU A 1 270 ? 0.452 18.547 8.110 1.00 96.12 270 LEU A N 1
ATOM 1941 C CA . LEU A 1 270 ? -0.285 17.459 7.476 1.00 96.12 270 LEU A CA 1
ATOM 1942 C C . LEU A 1 270 ? 0.561 16.799 6.389 1.00 96.12 270 LEU A C 1
ATOM 1944 O O . LEU A 1 270 ? 1.193 17.480 5.580 1.00 96.12 270 LEU A O 1
ATOM 1948 N N . ARG A 1 271 ? 0.576 15.466 6.352 1.00 96.25 271 ARG A N 1
ATOM 1949 C CA . ARG A 1 271 ? 1.324 14.670 5.374 1.00 96.25 271 ARG A CA 1
ATOM 1950 C C . ARG A 1 271 ? 0.541 13.425 4.976 1.00 96.25 271 ARG A C 1
ATOM 1952 O O . ARG A 1 271 ? -0.067 12.774 5.818 1.00 96.25 271 ARG A O 1
ATOM 1959 N N . PHE A 1 272 ? 0.618 13.068 3.698 1.00 97.12 272 PHE A N 1
ATOM 1960 C CA . PHE A 1 272 ? 0.060 11.826 3.164 1.00 97.12 272 PHE A CA 1
ATOM 1961 C C . PHE A 1 272 ? 1.171 10.841 2.814 1.00 97.12 272 PHE A C 1
ATOM 1963 O O . PHE A 1 272 ? 2.255 11.257 2.395 1.00 97.12 272 PHE A O 1
ATOM 1970 N N . ALA A 1 273 ? 0.874 9.550 2.929 1.00 96.19 273 ALA A N 1
ATOM 1971 C CA . ALA A 1 273 ? 1.711 8.488 2.398 1.00 96.19 273 ALA A CA 1
ATOM 1972 C C . ALA A 1 273 ? 0.879 7.385 1.734 1.00 96.19 273 ALA A C 1
ATOM 1974 O O . ALA A 1 273 ? -0.248 7.106 2.143 1.00 96.19 273 ALA A O 1
ATOM 1975 N N . THR A 1 274 ? 1.428 6.769 0.688 1.00 95.88 274 THR A N 1
ATOM 1976 C CA . THR A 1 274 ? 0.783 5.673 -0.043 1.00 95.88 274 THR A CA 1
ATOM 1977 C C . THR A 1 274 ? 1.780 4.827 -0.838 1.00 95.88 274 THR A C 1
ATOM 1979 O O . THR A 1 274 ? 2.819 5.320 -1.282 1.00 95.88 274 THR A O 1
ATOM 1982 N N . ASP A 1 275 ? 1.434 3.554 -1.032 1.00 94.00 275 ASP A N 1
ATOM 1983 C CA . ASP A 1 275 ? 2.059 2.604 -1.964 1.00 94.00 275 ASP A CA 1
ATOM 1984 C C . ASP A 1 275 ? 1.395 2.615 -3.362 1.00 94.00 275 ASP A C 1
ATOM 1986 O O . ASP A 1 275 ? 1.807 1.857 -4.240 1.00 94.00 275 ASP A O 1
ATOM 1990 N N . GLY A 1 276 ? 0.386 3.465 -3.587 1.00 94.69 276 GLY A N 1
ATOM 1991 C CA . GLY A 1 276 ? -0.297 3.630 -4.868 1.00 94.69 276 GLY A CA 1
ATOM 1992 C C . GLY A 1 276 ? 0.464 4.506 -5.871 1.00 94.69 276 GLY A C 1
ATOM 1993 O O . GLY A 1 276 ? 1.526 5.068 -5.583 1.00 94.69 276 GLY A O 1
ATOM 1994 N N . HIS A 1 277 ? -0.094 4.636 -7.077 1.00 95.38 277 HIS A N 1
ATOM 1995 C CA . HIS A 1 277 ? 0.468 5.475 -8.138 1.00 95.38 277 HIS A CA 1
ATOM 1996 C C . HIS A 1 277 ? -0.328 6.769 -8.296 1.00 95.38 277 HIS A C 1
ATOM 1998 O O . HIS A 1 277 ? -1.554 6.726 -8.380 1.00 95.38 277 HIS A O 1
ATOM 2004 N N . ILE A 1 278 ? 0.371 7.905 -8.374 1.00 95.44 278 ILE A N 1
ATOM 2005 C CA . ILE A 1 278 ? -0.236 9.228 -8.539 1.00 95.44 278 ILE A CA 1
ATOM 2006 C C . ILE A 1 278 ? 0.656 10.137 -9.391 1.00 95.44 278 ILE A C 1
ATOM 2008 O O . ILE A 1 278 ? 1.874 10.165 -9.222 1.00 95.44 278 ILE A O 1
ATOM 2012 N N . THR A 1 279 ? 0.045 10.885 -10.306 1.00 93.69 279 THR A N 1
ATOM 2013 C CA . THR A 1 279 ? 0.684 11.956 -11.081 1.00 93.69 279 THR A CA 1
ATOM 2014 C C . THR A 1 279 ? -0.253 13.173 -11.153 1.00 93.69 279 THR A C 1
ATOM 2016 O O . THR A 1 279 ? -1.465 12.985 -11.275 1.00 93.69 279 THR A O 1
ATOM 2019 N N . PRO A 1 280 ? 0.245 14.422 -11.087 1.00 93.19 280 PRO A N 1
ATOM 2020 C CA . PRO A 1 280 ? 1.638 14.822 -10.849 1.00 93.19 280 PRO A CA 1
ATOM 2021 C C . PRO A 1 280 ? 2.182 14.390 -9.472 1.00 93.19 280 PRO A C 1
ATOM 2023 O O . PRO A 1 280 ? 1.398 14.253 -8.528 1.00 93.19 280 PRO A O 1
ATOM 2026 N N . PRO A 1 281 ? 3.503 14.185 -9.313 1.00 90.06 281 PRO A N 1
ATOM 2027 C CA . PRO A 1 281 ? 4.083 13.684 -8.061 1.00 90.06 281 PRO A CA 1
ATOM 2028 C C . PRO A 1 281 ? 3.936 14.656 -6.877 1.00 90.06 281 PRO A C 1
ATOM 2030 O O . PRO A 1 281 ? 3.995 14.243 -5.724 1.00 90.06 281 PRO A O 1
ATOM 2033 N N . ASP A 1 282 ? 3.712 15.948 -7.109 1.00 93.38 282 ASP A N 1
ATOM 2034 C CA . ASP A 1 282 ? 3.485 16.934 -6.045 1.00 93.38 282 ASP A CA 1
ATOM 2035 C C . ASP A 1 282 ? 2.015 17.014 -5.586 1.00 93.38 282 ASP A C 1
ATOM 2037 O O . ASP A 1 282 ? 1.697 17.792 -4.687 1.00 93.38 282 ASP A O 1
ATOM 2041 N N . SER A 1 283 ? 1.109 16.201 -6.146 1.00 96.25 283 SER A N 1
ATOM 2042 C CA . SER A 1 283 ? -0.336 16.268 -5.866 1.00 96.25 283 SER A CA 1
ATOM 2043 C C . SER A 1 283 ? -0.673 16.130 -4.380 1.00 96.25 283 SER A C 1
ATOM 2045 O O . SER A 1 283 ? -1.408 16.953 -3.835 1.00 96.25 283 SER A O 1
ATOM 2047 N N . LEU A 1 284 ? -0.099 15.132 -3.697 1.00 96.69 284 LEU A N 1
ATOM 2048 C CA . LEU A 1 284 ? -0.321 14.931 -2.258 1.00 96.69 284 LEU A CA 1
ATOM 2049 C C . LEU A 1 284 ? 0.272 16.068 -1.417 1.00 96.69 284 LEU A C 1
ATOM 2051 O O . LEU A 1 284 ? -0.308 16.454 -0.404 1.00 96.69 284 LEU A O 1
ATOM 2055 N N . GLN A 1 285 ? 1.403 16.633 -1.848 1.00 95.44 285 GLN A N 1
ATOM 2056 C CA . GLN A 1 285 ? 2.019 17.778 -1.182 1.00 95.44 285 GLN A CA 1
ATOM 2057 C C . GLN A 1 285 ? 1.148 19.030 -1.324 1.00 95.44 285 GLN A C 1
ATOM 2059 O O . GLN A 1 285 ? 0.938 19.738 -0.342 1.00 95.44 285 GLN A O 1
ATOM 2064 N N . ARG A 1 286 ? 0.616 19.298 -2.520 1.00 97.56 286 ARG A N 1
ATOM 2065 C CA . ARG A 1 286 ? -0.284 20.430 -2.781 1.00 97.56 286 ARG A CA 1
ATOM 2066 C C . ARG A 1 286 ? -1.593 20.300 -2.011 1.00 97.56 286 ARG A C 1
ATOM 2068 O O . ARG A 1 286 ? -2.043 21.284 -1.428 1.00 97.56 286 ARG A O 1
ATOM 2075 N N . LEU A 1 287 ? -2.164 19.093 -1.961 1.00 98.44 287 LEU A N 1
ATOM 2076 C CA . LEU A 1 287 ? -3.327 18.804 -1.124 1.00 98.44 287 LEU A CA 1
ATOM 2077 C C . LEU A 1 287 ? -3.015 19.115 0.344 1.00 98.44 287 LEU A C 1
ATOM 2079 O O . LEU A 1 287 ? -3.738 19.882 0.971 1.00 98.44 287 LEU A O 1
ATOM 2083 N N . ALA A 1 288 ? -1.904 18.593 0.869 1.00 97.81 288 ALA A N 1
ATOM 2084 C CA . ALA A 1 288 ? -1.505 18.841 2.249 1.00 97.81 288 ALA A CA 1
ATOM 2085 C C . ALA A 1 288 ? -1.317 20.332 2.559 1.00 97.81 288 ALA A C 1
ATOM 2087 O O . ALA A 1 288 ? -1.857 20.829 3.543 1.00 97.81 288 ALA A O 1
ATOM 2088 N N . GLN A 1 289 ? -0.627 21.067 1.686 1.00 97.62 289 GLN A N 1
ATOM 2089 C CA . GLN A 1 289 ? -0.422 22.511 1.828 1.00 97.62 289 GLN A CA 1
ATOM 2090 C C . GLN A 1 289 ? -1.732 23.305 1.846 1.00 97.62 289 GLN A C 1
ATOM 2092 O O . GLN A 1 289 ? -1.816 24.297 2.563 1.00 97.62 289 GLN A O 1
ATOM 2097 N N . GLY A 1 290 ? -2.742 22.889 1.077 1.00 98.00 290 GLY A N 1
ATOM 2098 C CA . GLY A 1 290 ? -4.053 23.542 1.076 1.00 98.00 290 GLY A CA 1
ATOM 2099 C C . GLY A 1 290 ? -4.890 23.261 2.330 1.00 98.00 290 GLY A C 1
ATOM 2100 O O . GLY A 1 290 ? -5.740 24.076 2.688 1.00 98.00 290 GLY A O 1
ATOM 2101 N N . LEU A 1 291 ? -4.638 22.133 3.003 1.00 98.38 291 LEU A N 1
ATOM 2102 C CA . LEU A 1 291 ? -5.321 21.728 4.236 1.00 98.38 291 LEU A CA 1
ATOM 2103 C C . LEU A 1 291 ? -4.656 22.285 5.505 1.00 98.38 291 LEU A C 1
ATOM 2105 O O . LEU A 1 291 ? -5.338 22.511 6.505 1.00 98.38 291 LEU A O 1
ATOM 2109 N N . VAL A 1 292 ? -3.344 22.535 5.484 1.00 98.19 292 VAL A N 1
ATOM 2110 C CA . VAL A 1 292 ? -2.646 23.196 6.598 1.00 98.19 292 VAL A CA 1
ATOM 2111 C C . VAL A 1 292 ? -3.208 24.608 6.811 1.00 98.19 292 VAL A C 1
ATOM 2113 O O . VAL A 1 292 ? -3.408 25.374 5.872 1.00 98.19 292 VAL A O 1
ATOM 2116 N N . GLY A 1 293 ? -3.465 24.958 8.071 1.00 97.94 293 GLY A N 1
ATOM 2117 C CA . GLY A 1 293 ? -4.072 26.224 8.486 1.00 97.94 293 GLY A CA 1
ATOM 2118 C C . GLY A 1 293 ? -5.603 26.240 8.449 1.00 97.94 293 GLY A C 1
ATOM 2119 O O . GLY A 1 293 ? -6.202 27.218 8.900 1.00 97.94 293 GLY A O 1
ATOM 2120 N N . GLN A 1 294 ? -6.245 25.179 7.955 1.00 98.38 294 GLN A N 1
ATOM 2121 C CA . GLN A 1 294 ? -7.703 25.060 7.922 1.00 98.38 294 GLN A CA 1
ATOM 2122 C C . GLN A 1 294 ? -8.255 24.471 9.222 1.00 98.38 294 GLN A C 1
ATOM 2124 O O . GLN A 1 294 ? -7.532 23.850 10.009 1.00 98.38 294 GLN A O 1
ATOM 2129 N N . ARG A 1 295 ? -9.559 24.658 9.449 1.00 97.81 295 ARG A N 1
ATOM 2130 C CA . ARG A 1 295 ? -10.265 24.018 10.564 1.00 97.81 295 ARG A CA 1
ATOM 2131 C C . ARG A 1 295 ? -10.519 22.545 10.253 1.00 97.81 295 ARG A C 1
ATOM 2133 O O . ARG A 1 295 ? -10.920 22.215 9.142 1.00 97.81 295 ARG A O 1
ATOM 2140 N N . MET A 1 296 ? -10.377 21.690 11.265 1.00 95.25 296 MET A N 1
ATOM 2141 C CA . MET A 1 296 ? -10.588 20.241 11.166 1.00 95.25 296 MET A CA 1
ATOM 2142 C C . MET A 1 296 ? -11.931 19.870 10.523 1.00 95.25 296 MET A C 1
ATOM 2144 O O . MET A 1 296 ? -11.968 19.028 9.636 1.00 95.25 296 MET A O 1
ATOM 2148 N N . ASP A 1 297 ? -13.027 20.514 10.925 1.00 94.56 297 ASP A N 1
ATOM 2149 C CA . ASP A 1 297 ? -14.365 20.176 10.419 1.00 94.56 297 ASP A CA 1
ATOM 2150 C C . ASP A 1 297 ? -14.580 20.519 8.935 1.00 94.56 297 ASP A C 1
ATOM 2152 O O . ASP A 1 297 ? -15.429 19.901 8.296 1.00 94.56 297 ASP A O 1
ATOM 2156 N N . ASP A 1 298 ? -13.796 21.452 8.387 1.00 97.56 298 ASP A N 1
ATOM 2157 C CA . ASP A 1 298 ? -13.933 21.933 7.007 1.00 97.56 298 ASP A CA 1
ATOM 2158 C C . ASP A 1 298 ? -13.045 21.135 6.028 1.00 97.56 298 ASP A C 1
ATOM 2160 O O . ASP A 1 298 ? -13.198 21.234 4.808 1.00 97.56 298 ASP A O 1
ATOM 2164 N N . LEU A 1 299 ? -12.108 20.322 6.541 1.00 97.75 299 LEU A N 1
ATOM 2165 C CA . LEU A 1 299 ? -11.120 19.608 5.722 1.00 97.75 299 LEU A CA 1
ATOM 2166 C C . LEU A 1 299 ? -11.717 18.724 4.620 1.00 97.75 299 LEU A C 1
ATOM 2168 O O . LEU A 1 299 ? -11.153 18.745 3.530 1.00 97.75 299 LEU A O 1
ATOM 2172 N N . PRO A 1 300 ? -12.797 17.947 4.831 1.00 97.19 300 PRO A N 1
ATOM 2173 C CA . PRO A 1 300 ? -13.315 17.053 3.795 1.00 97.19 300 PRO A CA 1
ATOM 2174 C C . PRO A 1 300 ? -13.833 17.817 2.569 1.00 97.19 300 PRO A C 1
ATOM 2176 O O . PRO A 1 300 ? -13.545 17.435 1.435 1.00 97.19 300 PRO A O 1
ATOM 2179 N N . GLU A 1 301 ? -14.540 18.930 2.790 1.00 98.00 301 GLU A N 1
ATOM 2180 C CA . GLU A 1 301 ? -15.046 19.793 1.716 1.00 98.00 301 GLU A CA 1
ATOM 2181 C C . GLU A 1 301 ? -13.894 20.493 0.985 1.00 98.00 301 GLU A C 1
ATOM 2183 O O . GLU A 1 301 ? -13.831 20.475 -0.247 1.00 98.00 301 GLU A O 1
ATOM 2188 N N . ILE A 1 302 ? -12.931 21.037 1.736 1.00 98.50 302 ILE A N 1
ATOM 2189 C CA . ILE A 1 302 ? -11.743 21.684 1.166 1.00 98.50 302 ILE A CA 1
ATOM 2190 C C . ILE A 1 302 ? -10.904 20.672 0.375 1.00 98.50 302 ILE A C 1
ATOM 2192 O O . ILE A 1 302 ? -10.473 20.972 -0.736 1.00 98.50 302 ILE A O 1
ATOM 2196 N N . ALA A 1 303 ? -10.700 19.462 0.901 1.00 98.44 303 ALA A N 1
ATOM 2197 C CA . ALA A 1 303 ? -9.961 18.396 0.231 1.00 98.44 303 ALA A CA 1
ATOM 2198 C C . ALA A 1 303 ? -10.632 17.996 -1.085 1.00 98.44 303 ALA A C 1
ATOM 2200 O O . ALA A 1 303 ? -9.945 17.867 -2.097 1.00 98.44 303 ALA A O 1
ATOM 2201 N N . ALA A 1 304 ? -11.961 17.852 -1.094 1.00 98.50 304 ALA A N 1
ATOM 2202 C CA . ALA A 1 304 ? -12.715 17.556 -2.307 1.00 98.50 304 ALA A CA 1
ATOM 2203 C C . ALA A 1 304 ? -12.553 18.661 -3.366 1.00 98.50 304 ALA A C 1
ATOM 2205 O O . ALA A 1 304 ? -12.291 18.356 -4.530 1.00 98.50 304 ALA A O 1
ATOM 2206 N N . GLY A 1 305 ? -12.641 19.935 -2.963 1.00 98.50 305 GLY A N 1
ATOM 2207 C CA . GLY A 1 305 ? -12.407 21.077 -3.854 1.00 98.50 305 GLY A CA 1
ATOM 2208 C C . GLY A 1 305 ? -10.982 21.109 -4.413 1.00 98.50 305 GLY A C 1
ATOM 2209 O O . GLY A 1 305 ? -10.789 21.177 -5.625 1.00 98.50 305 GLY A O 1
ATOM 2210 N N . LEU A 1 306 ? -9.975 20.959 -3.548 1.00 98.38 306 LEU A N 1
ATOM 2211 C CA . LEU A 1 306 ? -8.567 20.922 -3.950 1.00 98.38 306 LEU A CA 1
ATOM 2212 C C . LEU A 1 306 ? -8.266 19.753 -4.891 1.00 98.38 306 LEU A C 1
ATOM 2214 O O . LEU A 1 306 ? -7.524 19.922 -5.852 1.00 98.38 306 LEU A O 1
ATOM 2218 N N . LEU A 1 307 ? -8.829 18.570 -4.647 1.00 98.31 307 LEU A N 1
ATOM 2219 C CA . LEU A 1 307 ? -8.640 17.409 -5.518 1.00 98.31 307 LEU A CA 1
ATOM 2220 C C . LEU A 1 307 ? -9.319 17.586 -6.877 1.00 98.31 307 LEU A C 1
ATOM 2222 O O . LEU A 1 307 ? -8.768 17.127 -7.877 1.00 98.31 307 LEU A O 1
ATOM 2226 N N . ALA A 1 308 ? -10.461 18.274 -6.934 1.00 97.81 308 ALA A N 1
ATOM 2227 C CA . ALA A 1 308 ? -11.092 18.645 -8.198 1.00 97.81 308 ALA A CA 1
ATOM 2228 C C . ALA A 1 308 ? -10.228 19.638 -8.999 1.00 97.81 308 ALA A C 1
ATOM 2230 O O . ALA A 1 308 ? -10.127 19.503 -10.217 1.00 97.81 308 ALA A O 1
ATOM 2231 N N . ASP A 1 309 ? -9.563 20.578 -8.319 1.00 97.62 309 ASP A N 1
ATOM 2232 C CA . ASP A 1 309 ? -8.668 21.563 -8.943 1.00 97.62 309 ASP A CA 1
ATOM 2233 C C . ASP A 1 309 ? -7.313 20.967 -9.365 1.00 97.62 309 ASP A C 1
ATOM 2235 O O . ASP A 1 309 ? -6.776 21.307 -10.421 1.00 97.62 309 ASP A O 1
ATOM 2239 N N . ILE A 1 310 ? -6.731 20.090 -8.540 1.00 96.75 310 ILE A N 1
ATOM 2240 C CA . ILE A 1 310 ? -5.473 19.388 -8.845 1.00 96.75 310 ILE A CA 1
ATOM 2241 C C . ILE A 1 310 ? -5.705 18.358 -9.957 1.00 96.75 310 ILE A C 1
ATOM 2243 O O . ILE A 1 310 ? -4.839 18.198 -10.815 1.00 96.75 310 ILE A O 1
ATOM 2247 N N . ALA A 1 311 ? -6.859 17.681 -9.931 1.00 96.75 311 ALA A N 1
ATOM 2248 C CA . ALA A 1 311 ? -7.255 16.607 -10.839 1.00 96.75 311 ALA A CA 1
ATOM 2249 C C . ALA A 1 311 ? -6.149 15.548 -11.056 1.00 96.75 311 ALA A C 1
ATOM 2251 O O . ALA A 1 311 ? -5.740 15.316 -12.198 1.00 96.75 311 ALA A O 1
ATOM 2252 N N . PRO A 1 312 ? -5.634 14.914 -9.980 1.00 96.38 312 PRO A N 1
ATOM 2253 C CA . PRO A 1 312 ? -4.556 13.944 -10.110 1.00 96.38 312 PRO A CA 1
ATOM 2254 C C . PRO A 1 312 ? -5.029 12.684 -10.840 1.00 96.38 312 PRO A C 1
ATOM 2256 O O . PRO A 1 312 ? -6.136 12.189 -10.616 1.00 96.38 312 PRO A O 1
ATOM 2259 N N . ASP A 1 313 ? -4.162 12.133 -11.682 1.00 96.38 313 ASP A N 1
ATOM 2260 C CA . ASP A 1 313 ? -4.352 10.823 -12.297 1.00 96.38 313 ASP A CA 1
ATOM 2261 C C . ASP A 1 313 ? -3.742 9.762 -11.373 1.00 96.38 313 ASP A C 1
ATOM 2263 O O . ASP A 1 313 ? -2.579 9.855 -10.971 1.00 96.38 313 ASP A O 1
ATOM 2267 N N . MET A 1 314 ? -4.558 8.791 -10.969 1.00 96.06 314 MET A N 1
ATOM 2268 C CA . MET A 1 314 ? -4.253 7.854 -9.890 1.00 96.06 314 MET A CA 1
ATOM 2269 C C . MET A 1 314 ? -4.573 6.426 -10.310 1.00 96.06 314 MET A C 1
ATOM 2271 O O . MET A 1 314 ? -5.538 6.167 -11.031 1.00 96.06 314 MET A O 1
ATOM 2275 N N . VAL A 1 315 ? -3.770 5.481 -9.825 1.00 95.31 315 VAL A N 1
ATOM 2276 C CA . VAL A 1 315 ? -4.010 4.049 -10.006 1.00 95.31 315 VAL A CA 1
ATOM 2277 C C . VAL A 1 315 ? -3.888 3.350 -8.660 1.00 95.31 315 VAL A C 1
ATOM 2279 O O . VAL A 1 315 ? -2.901 3.508 -7.940 1.00 95.31 315 VAL A O 1
ATOM 2282 N N . GLY A 1 316 ? -4.911 2.558 -8.344 1.00 90.62 316 GLY A N 1
ATOM 2283 C CA . GLY A 1 316 ? -5.052 1.819 -7.092 1.00 90.62 316 GLY A CA 1
ATOM 2284 C C . GLY A 1 316 ? -6.039 2.456 -6.112 1.00 90.62 316 GLY A C 1
ATOM 2285 O O . GLY A 1 316 ? -6.624 1.728 -5.321 1.00 90.62 316 GLY A O 1
ATOM 2286 N N . PHE A 1 317 ? -6.271 3.767 -6.220 1.00 95.12 317 PHE A N 1
ATOM 2287 C CA . PHE A 1 317 ? -7.195 4.548 -5.393 1.00 95.12 317 PHE A CA 1
ATOM 2288 C C . PHE A 1 317 ? -7.727 5.769 -6.165 1.00 95.12 317 PHE A C 1
ATOM 2290 O O . PHE A 1 317 ? -7.274 6.066 -7.274 1.00 95.12 317 PHE A O 1
ATOM 2297 N N . THR A 1 318 ? -8.699 6.467 -5.586 1.00 96.19 318 THR A N 1
ATOM 2298 C CA . THR A 1 318 ? -9.419 7.600 -6.176 1.00 96.19 318 THR A CA 1
ATOM 2299 C C . THR A 1 318 ? -9.361 8.845 -5.287 1.00 96.19 318 THR A C 1
ATOM 2301 O O . THR A 1 318 ? -8.977 8.791 -4.119 1.00 96.19 318 THR A O 1
ATOM 2304 N N . ALA A 1 319 ? -9.799 9.991 -5.823 1.00 97.00 319 ALA A N 1
ATOM 2305 C CA . ALA A 1 319 ? -9.926 11.224 -5.045 1.00 97.00 319 ALA A CA 1
ATOM 2306 C C . ALA A 1 319 ? -10.912 11.062 -3.875 1.00 97.00 319 ALA A C 1
ATOM 2308 O O . ALA A 1 319 ? -10.677 11.599 -2.796 1.00 97.00 319 ALA A O 1
ATOM 2309 N N . ASN A 1 320 ? -11.977 10.277 -4.064 1.00 95.94 320 ASN A N 1
ATOM 2310 C CA . ASN A 1 320 ? -12.948 10.001 -3.008 1.00 95.94 320 ASN A CA 1
ATOM 2311 C C . ASN A 1 320 ? -12.320 9.219 -1.851 1.00 95.94 320 ASN A C 1
ATOM 2313 O O . ASN A 1 320 ? -12.653 9.496 -0.705 1.00 95.94 320 ASN A O 1
ATOM 2317 N N . ASP A 1 321 ? -11.381 8.310 -2.130 1.00 95.88 321 ASP A N 1
ATOM 2318 C CA . ASP A 1 321 ? -10.677 7.558 -1.084 1.00 95.88 321 ASP A CA 1
ATOM 2319 C C . ASP A 1 321 ? -9.776 8.483 -0.245 1.00 95.88 321 ASP A C 1
ATOM 2321 O O . ASP A 1 321 ? -9.731 8.376 0.978 1.00 95.88 321 ASP A O 1
ATOM 2325 N N . LEU A 1 322 ? -9.115 9.468 -0.872 1.00 97.25 322 LEU A N 1
ATOM 2326 C CA . LEU A 1 322 ? -8.366 10.499 -0.139 1.00 97.25 322 LEU A CA 1
ATOM 2327 C C . LEU A 1 322 ? -9.285 11.379 0.721 1.00 97.25 322 LEU A C 1
ATOM 2329 O O . LEU A 1 322 ? -8.940 11.695 1.860 1.00 97.25 322 LEU A O 1
ATOM 2333 N N . VAL A 1 323 ? -10.458 11.764 0.208 1.00 97.19 323 VAL A N 1
ATOM 2334 C CA . VAL A 1 323 ? -11.456 12.521 0.984 1.00 97.19 323 VAL A CA 1
ATOM 2335 C C . VAL A 1 323 ? -11.994 11.683 2.147 1.00 97.19 323 VAL A C 1
ATOM 2337 O O . VAL A 1 323 ? -12.120 12.202 3.253 1.00 97.19 323 VAL A O 1
ATOM 2340 N N . ALA A 1 324 ? -12.251 10.390 1.939 1.00 94.56 324 ALA A N 1
ATOM 2341 C CA . ALA A 1 324 ? -12.687 9.469 2.988 1.00 94.56 324 ALA A CA 1
ATOM 2342 C C . ALA A 1 324 ? -11.624 9.301 4.089 1.00 94.56 324 ALA A C 1
ATOM 2344 O O . ALA A 1 324 ? -11.950 9.316 5.279 1.00 94.56 324 ALA A O 1
ATOM 2345 N N . LEU A 1 325 ? -10.340 9.246 3.723 1.00 96.12 325 LEU A N 1
ATOM 2346 C CA . LEU A 1 325 ? -9.238 9.242 4.688 1.00 96.12 325 LEU A CA 1
ATOM 2347 C C . LEU A 1 325 ? -9.206 10.531 5.525 1.00 96.12 325 LEU A C 1
ATOM 2349 O O . LEU A 1 325 ? -9.054 10.477 6.747 1.00 96.12 325 LEU A O 1
ATOM 2353 N N . VAL A 1 326 ? -9.397 11.694 4.889 1.00 97.12 326 VAL A N 1
ATOM 2354 C CA . VAL A 1 326 ? -9.504 12.986 5.590 1.00 97.12 326 VAL A CA 1
ATOM 2355 C C . VAL A 1 326 ? -10.725 13.002 6.517 1.00 97.12 326 VAL A C 1
ATOM 2357 O O . VAL A 1 326 ? -10.604 13.371 7.683 1.00 97.12 326 VAL A O 1
ATOM 2360 N N . GLN A 1 327 ? -11.885 12.534 6.054 1.00 95.50 327 GLN A N 1
ATOM 2361 C CA . GLN A 1 327 ? -13.107 12.402 6.855 1.00 95.50 327 GLN A CA 1
ATOM 2362 C C . GLN A 1 327 ? -12.900 11.494 8.081 1.00 95.50 327 GLN A C 1
ATOM 2364 O O . GLN A 1 327 ? -13.403 11.778 9.176 1.00 95.50 327 GLN A O 1
ATOM 2369 N N . THR A 1 328 ? -12.120 10.426 7.923 1.00 94.62 328 THR A N 1
ATOM 2370 C CA . THR A 1 328 ? -11.737 9.528 9.017 1.00 94.62 328 THR A CA 1
ATOM 2371 C C . THR A 1 328 ? -10.855 10.252 10.034 1.00 94.62 328 THR A C 1
ATOM 2373 O O . THR A 1 328 ? -11.125 10.170 11.233 1.00 94.62 328 THR A O 1
ATOM 2376 N N . ALA A 1 329 ? -9.875 11.052 9.592 1.00 95.12 329 ALA A N 1
ATOM 2377 C CA . ALA A 1 329 ? -9.076 11.887 10.496 1.00 95.12 329 ALA A CA 1
ATOM 2378 C C . ALA A 1 329 ? -9.939 12.880 11.292 1.00 95.12 329 ALA A C 1
ATOM 2380 O O . ALA A 1 329 ? -9.751 13.026 12.501 1.00 95.12 329 ALA A O 1
ATOM 2381 N N . VAL A 1 330 ? -10.919 13.525 10.651 1.00 95.19 330 VAL A N 1
ATOM 2382 C CA . VAL A 1 330 ? -11.869 14.424 11.334 1.00 95.19 330 VAL A CA 1
ATOM 2383 C C . VAL A 1 330 ? -12.678 13.669 12.386 1.00 95.19 330 VAL A C 1
ATOM 2385 O O . VAL A 1 330 ? -12.801 14.127 13.523 1.00 95.19 330 VAL A O 1
ATOM 2388 N N . SER A 1 331 ? -13.178 12.482 12.046 1.00 93.50 331 SER A N 1
ATOM 2389 C CA . SER A 1 331 ? -13.927 11.632 12.977 1.00 93.50 331 SER A CA 1
ATOM 2390 C C . SER A 1 331 ? -13.081 11.216 14.180 1.00 93.50 331 SER A C 1
ATOM 2392 O O . SER A 1 331 ? -13.538 11.331 15.318 1.00 93.50 331 SER A O 1
ATOM 2394 N N . LYS A 1 332 ? -11.820 10.830 13.955 1.00 93.38 332 LYS A N 1
ATOM 2395 C CA . LYS A 1 332 ? -10.858 10.516 15.022 1.00 93.38 332 LYS A CA 1
ATOM 2396 C C . LYS A 1 332 ? -10.544 11.726 15.902 1.00 93.38 332 LYS A C 1
ATOM 2398 O O . LYS A 1 332 ? -10.466 11.585 17.117 1.00 93.38 332 LYS A O 1
ATOM 2403 N N . HIS A 1 333 ? -10.423 12.924 15.334 1.00 93.69 333 HIS A N 1
ATOM 2404 C CA . HIS A 1 333 ? -10.201 14.145 16.115 1.00 93.69 333 HIS A CA 1
ATOM 2405 C C . HIS A 1 333 ? -11.402 14.524 16.996 1.00 93.69 333 HIS A C 1
ATOM 2407 O O . HIS A 1 333 ? -11.222 14.968 18.135 1.00 93.69 333 HIS A O 1
ATOM 2413 N N . ARG A 1 334 ? -12.629 14.309 16.507 1.00 91.94 334 ARG A N 1
ATOM 2414 C CA . ARG A 1 334 ? -13.847 14.463 17.319 1.00 91.94 334 ARG A CA 1
ATOM 2415 C C . ARG A 1 334 ? -13.870 13.447 18.458 1.00 91.94 334 ARG A C 1
ATOM 2417 O O . ARG A 1 334 ? -13.960 13.851 19.611 1.00 91.94 334 ARG A O 1
ATOM 2424 N N . LEU A 1 335 ? -13.646 12.162 18.157 1.00 91.50 335 LEU A N 1
ATOM 2425 C CA . LEU A 1 335 ? -13.508 11.112 19.178 1.00 91.50 335 LEU A CA 1
ATOM 2426 C C . LEU A 1 335 ? -12.460 11.471 20.230 1.00 91.50 335 LEU A C 1
ATOM 2428 O O . LEU A 1 335 ? -12.715 11.349 21.422 1.00 91.50 335 LEU A O 1
ATOM 2432 N N . ARG A 1 336 ? -11.296 11.962 19.802 1.00 92.75 336 ARG A N 1
ATOM 2433 C CA . ARG A 1 336 ? -10.238 12.404 20.707 1.00 92.75 336 ARG A CA 1
ATOM 2434 C C . ARG A 1 336 ? -10.725 13.470 21.682 1.00 92.75 336 ARG A C 1
ATOM 2436 O O . ARG A 1 336 ? -10.436 13.377 22.872 1.00 92.75 336 ARG A O 1
ATOM 2443 N N . SER A 1 337 ? -11.431 14.472 21.173 1.00 90.81 337 SER A N 1
ATOM 2444 C CA . SER A 1 337 ? -11.908 15.607 21.964 1.00 90.81 337 SER A CA 1
ATOM 2445 C C . SER A 1 337 ? -13.012 15.195 22.939 1.00 90.81 337 SER A C 1
ATOM 2447 O O . SER A 1 337 ? -12.971 15.588 24.102 1.00 90.81 337 SER A O 1
ATOM 2449 N N . ASP A 1 338 ? -13.958 14.372 22.486 1.00 91.94 338 ASP A N 1
ATOM 2450 C CA . ASP A 1 338 ? -15.089 13.901 23.291 1.00 91.94 338 ASP A CA 1
ATOM 2451 C C . ASP A 1 338 ? -14.691 12.852 24.341 1.00 91.94 338 ASP A C 1
ATOM 2453 O O . ASP A 1 338 ? -15.221 12.859 25.451 1.00 91.94 338 ASP A O 1
ATOM 2457 N N . LEU A 1 339 ? -13.757 11.955 24.013 1.00 93.19 339 LEU A N 1
ATOM 2458 C CA . LEU A 1 339 ? -13.334 10.857 24.893 1.00 93.19 339 LEU A CA 1
ATOM 2459 C C . LEU A 1 339 ? -12.066 11.175 25.702 1.00 93.19 339 LEU A C 1
ATOM 2461 O O . LEU A 1 339 ? -11.660 10.383 26.551 1.00 93.19 339 LEU A O 1
ATOM 2465 N N . GLY A 1 340 ? -11.417 12.314 25.444 1.00 93.56 340 GLY A N 1
ATOM 2466 C CA . GLY A 1 340 ? -10.162 12.690 26.097 1.00 93.56 340 GLY A CA 1
ATOM 2467 C C . GLY A 1 340 ? -8.987 11.776 25.731 1.00 93.56 340 GLY A C 1
ATOM 2468 O O . GLY A 1 340 ? -8.169 11.452 26.595 1.00 93.56 340 GLY A O 1
ATOM 2469 N N . LEU A 1 341 ? -8.907 11.340 24.468 1.00 93.94 341 LEU A N 1
ATOM 2470 C CA . LEU A 1 341 ? -7.796 10.512 23.990 1.00 93.94 341 LEU A CA 1
ATOM 2471 C C . LEU A 1 341 ? -6.507 11.345 23.870 1.00 93.94 341 LEU A C 1
ATOM 2473 O O . LEU A 1 341 ? -6.508 12.521 23.485 1.00 93.94 341 LEU A O 1
ATOM 2477 N N . SER A 1 342 ? -5.374 10.719 24.158 1.00 93.38 342 SER A N 1
ATOM 2478 C CA . SER A 1 342 ? -4.054 11.232 23.807 1.00 93.38 342 SER A CA 1
ATOM 2479 C C . SER A 1 342 ? -3.794 11.086 22.300 1.00 93.38 342 SER A C 1
ATOM 2481 O O . SER A 1 342 ? -4.556 10.450 21.571 1.00 93.38 342 SER A O 1
ATOM 2483 N N . ALA A 1 343 ? -2.706 11.682 21.815 1.00 91.75 343 ALA A N 1
ATOM 2484 C CA . ALA A 1 343 ? -2.227 11.523 20.439 1.00 91.75 343 ALA A CA 1
ATOM 2485 C C . ALA A 1 343 ? -1.987 10.049 20.049 1.00 91.75 343 ALA A C 1
ATOM 2487 O O . ALA A 1 343 ? -2.406 9.599 18.978 1.00 91.75 343 ALA A O 1
ATOM 2488 N N . GLU A 1 344 ? -1.353 9.288 20.945 1.00 91.00 344 GLU A N 1
ATOM 2489 C CA . GLU A 1 344 ? -1.048 7.869 20.741 1.00 91.00 344 GLU A CA 1
ATOM 2490 C C . GLU A 1 344 ? -2.330 7.031 20.717 1.00 91.00 344 GLU A C 1
ATOM 2492 O O . GLU A 1 344 ? -2.564 6.298 19.761 1.00 91.00 344 GLU A O 1
ATOM 2497 N N . GLU A 1 345 ? -3.208 7.220 21.706 1.00 94.06 345 GLU A N 1
ATOM 2498 C CA . GLU A 1 345 ? -4.496 6.513 21.790 1.00 94.06 345 GLU A CA 1
ATOM 2499 C C . GLU A 1 345 ? -5.380 6.835 20.579 1.00 94.06 345 GLU A C 1
ATOM 2501 O O . GLU A 1 345 ? -6.026 5.958 20.015 1.00 94.06 345 GLU A O 1
ATOM 2506 N N . THR A 1 346 ? -5.364 8.090 20.114 1.00 94.75 346 THR A N 1
ATOM 2507 C CA . THR A 1 346 ? -6.071 8.473 18.886 1.00 94.75 346 THR A CA 1
ATOM 2508 C C . THR A 1 346 ? -5.511 7.713 17.692 1.00 94.75 346 THR A C 1
ATOM 2510 O O . THR A 1 346 ? -6.286 7.209 16.890 1.00 94.75 346 THR A O 1
ATOM 2513 N N . SER A 1 347 ? -4.189 7.586 17.564 1.00 93.56 347 SER A N 1
ATOM 2514 C CA . SER A 1 347 ? -3.570 6.816 16.475 1.00 93.56 347 SER A CA 1
ATOM 2515 C C . SER A 1 347 ? -3.958 5.333 16.542 1.00 93.56 347 SER A C 1
ATOM 2517 O O . SER A 1 347 ? -4.307 4.770 15.507 1.00 93.56 347 SER A O 1
ATOM 2519 N N . ALA A 1 348 ? -4.016 4.761 17.749 1.00 91.94 348 ALA A N 1
ATOM 2520 C CA . ALA A 1 348 ? -4.394 3.371 18.021 1.00 91.94 348 ALA A CA 1
ATOM 2521 C C . ALA A 1 348 ? -5.884 3.049 17.780 1.00 91.94 348 ALA A C 1
ATOM 2523 O O . ALA A 1 348 ? -6.246 1.883 17.639 1.00 91.94 348 ALA A O 1
ATOM 2524 N N . VAL A 1 349 ? -6.772 4.047 17.713 1.00 94.75 349 VAL A N 1
ATOM 2525 C CA . VAL A 1 349 ? -8.171 3.820 17.319 1.00 94.75 349 VAL A CA 1
ATOM 2526 C C . VAL A 1 349 ? -8.276 3.735 15.795 1.00 94.75 349 VAL A C 1
ATOM 2528 O O . VAL A 1 349 ? -8.032 4.708 15.077 1.00 94.75 349 VAL A O 1
ATOM 2531 N N . MET A 1 350 ? -8.683 2.577 15.292 1.00 94.44 350 MET A N 1
ATOM 2532 C CA . MET A 1 350 ? -8.963 2.319 13.882 1.00 94.44 350 MET A CA 1
ATOM 2533 C C . MET A 1 350 ? -10.472 2.327 13.647 1.00 94.44 350 MET A C 1
ATOM 2535 O O . MET A 1 350 ? -11.238 1.766 14.429 1.00 94.44 350 MET A O 1
ATOM 2539 N N . LEU A 1 351 ? -10.900 2.969 12.564 1.00 93.50 351 LEU A N 1
ATOM 2540 C CA . LEU A 1 351 ? -12.307 3.078 12.192 1.00 93.50 351 LEU A CA 1
ATOM 2541 C C . LEU A 1 351 ? -12.530 2.364 10.862 1.00 93.50 351 LEU A C 1
ATOM 2543 O O . LEU A 1 351 ? -11.716 2.506 9.953 1.00 93.50 351 LEU A O 1
ATOM 2547 N N . ALA A 1 352 ? -13.631 1.628 10.744 1.00 91.19 352 ALA A N 1
ATOM 2548 C CA . ALA A 1 352 ? -14.089 1.073 9.473 1.00 91.19 352 ALA A CA 1
ATOM 2549 C C . ALA A 1 352 ? -15.609 1.186 9.333 1.00 91.19 352 ALA A C 1
ATOM 2551 O O . ALA A 1 352 ? -16.333 1.349 10.319 1.00 91.19 352 ALA A O 1
ATOM 2552 N N . GLY A 1 353 ? -16.074 1.092 8.087 1.00 86.06 353 GLY A N 1
ATOM 2553 C CA . GLY A 1 353 ? -17.473 1.296 7.727 1.00 86.06 353 GLY A CA 1
ATOM 2554 C C . GLY A 1 353 ? -17.791 2.761 7.415 1.00 86.06 353 GLY A C 1
ATOM 2555 O O . GLY A 1 353 ? -16.890 3.528 7.064 1.00 86.06 353 GLY A O 1
ATOM 2556 N N . PRO A 1 354 ? -19.070 3.165 7.496 1.00 79.56 354 PRO A N 1
ATOM 2557 C CA . PRO A 1 354 ? -19.465 4.534 7.197 1.00 79.56 354 PRO A CA 1
ATOM 2558 C C . PRO A 1 354 ? -18.792 5.525 8.161 1.00 79.56 354 PRO A C 1
ATOM 2560 O O . PRO A 1 354 ? -18.778 5.343 9.379 1.00 79.56 354 PRO A O 1
ATOM 2563 N N . SER A 1 355 ? -18.191 6.578 7.609 1.00 70.06 355 SER A N 1
ATOM 2564 C CA . SER A 1 355 ? -17.424 7.570 8.377 1.00 70.06 355 SER A CA 1
ATOM 2565 C C . SER A 1 355 ? -18.292 8.674 8.995 1.00 70.06 355 SER A C 1
ATOM 2567 O O . SER A 1 355 ? -17.782 9.581 9.656 1.00 70.06 355 SER A O 1
ATOM 2569 N N . ASP A 1 356 ? -19.598 8.675 8.738 1.00 69.69 356 ASP A N 1
ATOM 2570 C CA . ASP A 1 356 ? -20.513 9.650 9.306 1.00 69.69 356 ASP A CA 1
ATOM 2571 C C . ASP A 1 356 ? -20.859 9.295 10.757 1.00 69.69 356 ASP A C 1
ATOM 2573 O O . ASP A 1 356 ? -21.250 8.188 11.100 1.00 69.69 356 ASP A O 1
ATOM 2577 N N . ASN A 1 357 ? -20.712 10.283 11.639 1.00 78.19 357 ASN A N 1
ATOM 2578 C CA . ASN A 1 357 ? -21.249 10.240 12.998 1.00 78.19 357 ASN A CA 1
ATOM 2579 C C . ASN A 1 357 ? -20.766 9.068 13.888 1.00 78.19 357 ASN A C 1
ATOM 2581 O O . ASN A 1 357 ? -21.536 8.512 14.671 1.00 78.19 357 ASN A O 1
ATOM 2585 N N . THR A 1 358 ? -19.467 8.748 13.830 1.00 85.88 358 THR A N 1
ATOM 2586 C CA . THR A 1 358 ? -18.817 7.678 14.624 1.00 85.88 358 THR A CA 1
ATOM 2587 C C . THR A 1 358 ? -19.180 7.692 16.120 1.00 85.88 358 THR A C 1
ATOM 2589 O O . THR A 1 358 ? -19.390 6.646 16.726 1.00 85.88 358 THR A O 1
ATOM 2592 N N . LEU A 1 359 ? -19.316 8.873 16.734 1.00 86.44 359 LEU A N 1
ATOM 2593 C CA . LEU A 1 359 ? -19.726 9.004 18.139 1.00 86.44 359 LEU A CA 1
ATOM 2594 C C . LEU A 1 359 ? -21.140 8.476 18.409 1.00 86.44 359 LEU A C 1
ATOM 2596 O O . LEU A 1 359 ? -21.355 7.799 19.410 1.00 86.44 359 LEU A O 1
ATOM 2600 N N . ALA A 1 360 ? -22.099 8.777 17.532 1.00 88.19 360 ALA A N 1
ATOM 2601 C CA . ALA A 1 360 ? -23.456 8.250 17.656 1.00 88.19 360 ALA A CA 1
ATOM 2602 C C . ALA A 1 360 ? -23.499 6.749 17.351 1.00 88.19 360 ALA A C 1
ATOM 2604 O O . ALA A 1 360 ? -24.280 6.018 17.957 1.00 88.19 360 ALA A O 1
ATOM 2605 N N . ALA A 1 361 ? -22.643 6.271 16.445 1.00 90.75 361 ALA A N 1
ATOM 2606 C CA . ALA A 1 361 ? -22.490 4.843 16.211 1.00 90.75 361 ALA A CA 1
ATOM 2607 C C . ALA A 1 361 ? -21.973 4.120 17.466 1.00 90.75 361 ALA A C 1
ATOM 2609 O O . ALA A 1 361 ? -22.490 3.060 17.814 1.00 90.75 361 ALA A O 1
ATOM 2610 N N . LEU A 1 362 ? -21.022 4.701 18.206 1.00 92.06 362 LEU A N 1
ATOM 2611 C CA . LEU A 1 362 ? -20.553 4.145 19.481 1.00 92.06 362 LEU A CA 1
ATOM 2612 C C . LEU A 1 362 ? -21.671 4.027 20.527 1.00 92.06 362 LEU A C 1
ATOM 2614 O O . LEU A 1 362 ? -21.752 3.014 21.215 1.00 92.06 362 LEU A O 1
ATOM 2618 N N . GLU A 1 363 ? -22.584 4.998 20.618 1.00 92.31 363 GLU A N 1
ATOM 2619 C CA . GLU A 1 363 ? -23.749 4.896 21.517 1.00 92.31 363 GLU A CA 1
ATOM 2620 C C . GLU A 1 363 ? -24.657 3.705 21.187 1.00 92.31 363 GLU A C 1
ATOM 2622 O O . GLU A 1 363 ? -25.350 3.161 22.052 1.00 92.31 363 GLU A O 1
ATOM 2627 N N . ARG A 1 364 ? -24.670 3.301 19.918 1.00 92.31 364 ARG A N 1
ATOM 2628 C CA . ARG A 1 364 ? -25.481 2.195 19.415 1.00 92.31 364 ARG A CA 1
ATOM 2629 C C . ARG A 1 364 ? -24.726 0.877 19.368 1.00 92.31 364 ARG A C 1
ATOM 2631 O O . ARG A 1 364 ? -25.346 -0.119 19.013 1.00 92.31 364 ARG A O 1
ATOM 2638 N N . ALA A 1 365 ? -23.452 0.843 19.760 1.00 94.00 365 ALA A N 1
ATOM 2639 C CA . ALA A 1 365 ? -22.673 -0.385 19.759 1.00 94.00 365 ALA A CA 1
ATOM 2640 C C . ALA A 1 365 ? -23.341 -1.458 20.634 1.00 94.00 365 ALA A C 1
ATOM 2642 O O . ALA A 1 365 ? -23.674 -1.211 21.796 1.00 94.00 365 ALA A O 1
ATOM 2643 N N . GLU A 1 366 ? -23.563 -2.640 20.058 1.00 93.75 366 GLU A N 1
ATOM 2644 C CA . GLU A 1 366 ? -24.252 -3.757 20.732 1.00 93.75 366 GLU A CA 1
ATOM 2645 C C . GLU A 1 366 ? -23.329 -4.945 20.988 1.00 93.75 366 GLU A C 1
ATOM 2647 O O . GLU A 1 366 ? -23.568 -5.734 21.901 1.00 93.75 366 GLU A O 1
ATOM 2652 N N . VAL A 1 367 ? -22.276 -5.058 20.178 1.00 97.00 367 VAL A N 1
ATOM 2653 C CA . VAL A 1 367 ? -21.353 -6.190 20.169 1.00 97.00 367 VAL A CA 1
ATOM 2654 C C . VAL A 1 367 ? -19.935 -5.705 20.454 1.00 97.00 367 VAL A C 1
ATOM 2656 O O . VAL A 1 367 ? -19.528 -4.629 20.009 1.00 97.00 367 VAL A O 1
ATOM 2659 N N . MET A 1 368 ? -19.188 -6.503 21.210 1.00 97.69 368 MET A N 1
ATOM 2660 C CA . MET A 1 368 ? -17.770 -6.325 21.469 1.00 97.69 368 MET A CA 1
ATOM 2661 C C . MET A 1 368 ? -16.989 -7.563 21.019 1.00 97.69 368 MET A C 1
ATOM 2663 O O . MET A 1 368 ? -17.247 -8.672 21.489 1.00 97.69 368 MET A O 1
ATOM 2667 N N . LEU A 1 369 ? -16.012 -7.370 20.133 1.00 97.62 369 LEU A N 1
ATOM 2668 C CA . LEU A 1 369 ? -15.187 -8.444 19.578 1.00 97.62 369 LEU A CA 1
ATOM 2669 C C . LEU A 1 369 ? -13.769 -8.408 20.154 1.00 97.62 369 LEU A C 1
ATOM 2671 O O . LEU A 1 369 ? -13.015 -7.461 19.938 1.00 97.62 369 LEU A O 1
ATOM 2675 N N . VAL A 1 370 ? -13.385 -9.473 20.852 1.00 95.56 370 VAL A N 1
ATOM 2676 C CA . VAL A 1 370 ? -12.087 -9.596 21.529 1.00 95.56 370 VAL A CA 1
ATOM 2677 C C . VAL A 1 370 ? -11.222 -10.633 20.810 1.00 95.56 370 VAL A C 1
ATOM 2679 O O . VAL A 1 370 ? -11.694 -11.740 20.561 1.00 95.56 370 VAL A O 1
ATOM 2682 N N . PRO A 1 371 ? -9.947 -10.373 20.494 1.00 92.88 371 PRO A N 1
ATOM 2683 C CA . PRO A 1 371 ? -9.120 -11.358 19.813 1.00 92.88 371 PRO A CA 1
ATOM 2684 C C . PRO A 1 371 ? -8.606 -12.408 20.807 1.00 92.88 371 PRO A C 1
ATOM 2686 O O . PRO A 1 371 ? -8.115 -12.078 21.888 1.00 92.88 371 PRO A O 1
ATOM 2689 N N . TYR A 1 372 ? -8.658 -13.692 20.448 1.00 89.06 372 TYR A N 1
ATOM 2690 C CA . TYR A 1 372 ? -8.178 -14.769 21.326 1.00 89.06 372 TYR A CA 1
ATOM 2691 C C . TYR A 1 372 ? -6.683 -14.647 21.673 1.00 89.06 372 TYR A C 1
ATOM 2693 O O . TYR A 1 372 ? -6.259 -15.116 22.729 1.00 89.06 372 TYR A O 1
ATOM 2701 N N . CYS A 1 373 ? -5.883 -13.996 20.818 1.00 86.31 373 CYS A N 1
ATOM 2702 C CA . CYS A 1 373 ? -4.454 -13.780 21.051 1.00 86.31 373 CYS A CA 1
ATOM 2703 C C . CYS A 1 373 ? -4.155 -12.843 22.232 1.00 86.31 373 CYS A C 1
ATOM 2705 O O . CYS A 1 373 ? -3.015 -12.803 22.689 1.00 86.31 373 CYS A O 1
ATOM 2707 N N . ALA A 1 374 ? -5.160 -12.115 22.729 1.00 89.19 374 ALA A N 1
ATOM 2708 C CA . ALA A 1 374 ? -5.056 -11.323 23.949 1.00 89.19 374 ALA A CA 1
ATOM 2709 C C . ALA A 1 374 ? -5.316 -12.138 25.228 1.00 89.19 374 ALA A C 1
ATOM 2711 O O . ALA A 1 374 ? -4.964 -11.717 26.330 1.00 89.19 374 ALA A O 1
ATOM 2712 N N . LYS A 1 375 ? -5.930 -13.328 25.122 1.00 89.75 375 LYS A N 1
ATOM 2713 C CA . LYS A 1 375 ? -5.993 -14.255 26.261 1.00 89.75 375 LYS A CA 1
ATOM 2714 C C . LYS A 1 375 ? -4.561 -14.767 26.500 1.00 89.75 375 LYS A C 1
ATOM 2716 O O . LYS A 1 375 ? -3.848 -14.952 25.524 1.00 89.75 375 LYS A O 1
ATOM 2721 N N . PRO A 1 376 ? -4.105 -15.019 27.737 1.00 87.50 376 PRO A N 1
ATOM 2722 C CA . PRO A 1 376 ? -2.783 -15.613 27.982 1.00 87.50 376 PRO A CA 1
ATOM 2723 C C . PRO A 1 376 ? -2.674 -17.076 27.538 1.00 87.50 376 PRO A C 1
ATOM 2725 O O . PRO A 1 376 ? -3.691 -17.756 27.366 1.00 87.50 376 PRO A O 1
ATOM 2728 N N . ALA A 1 377 ? -1.461 -17.600 27.356 1.00 85.62 377 ALA A N 1
ATOM 2729 C CA . ALA A 1 377 ? -1.239 -18.980 26.897 1.00 85.62 377 ALA A CA 1
ATOM 2730 C C . ALA A 1 377 ? -1.741 -20.024 27.909 1.00 85.62 377 ALA A C 1
ATOM 2732 O O . ALA A 1 377 ? -2.154 -21.118 27.535 1.00 85.62 377 ALA A O 1
ATOM 2733 N N . TRP A 1 378 ? -1.743 -19.671 29.197 1.00 88.75 378 TRP A N 1
ATOM 2734 C CA . TRP A 1 378 ? -2.247 -20.520 30.277 1.00 88.75 378 TRP A CA 1
ATOM 2735 C C . TRP A 1 378 ? -3.781 -20.530 30.388 1.00 88.75 378 TRP A C 1
ATOM 2737 O O . TRP A 1 378 ? -4.328 -21.324 31.157 1.00 88.75 378 TRP A O 1
ATOM 2747 N N . CYS A 1 379 ? -4.490 -19.642 29.683 1.00 89.12 379 CYS A N 1
ATOM 2748 C CA . CYS A 1 379 ? -5.933 -19.483 29.833 1.00 89.12 379 CYS A CA 1
ATOM 2749 C C . CYS A 1 379 ? -6.685 -20.679 29.233 1.00 89.12 379 CYS A C 1
ATOM 2751 O O . CYS A 1 379 ? -6.660 -20.888 28.024 1.00 89.12 379 CYS A O 1
ATOM 2753 N N . THR A 1 380 ? -7.424 -21.424 30.064 1.00 91.00 380 THR A N 1
ATOM 2754 C CA . THR A 1 380 ? -8.251 -22.558 29.608 1.00 91.00 380 THR A CA 1
ATOM 2755 C C . THR A 1 380 ? -9.268 -22.146 28.544 1.00 91.00 380 THR A C 1
ATOM 2757 O O . THR A 1 380 ? -9.524 -22.911 27.626 1.00 91.00 380 THR A O 1
ATOM 2760 N N . TRP A 1 381 ? -9.784 -20.918 28.639 1.00 90.50 381 TRP A N 1
ATOM 2761 C CA . TRP A 1 381 ? -10.792 -20.365 27.735 1.00 90.50 381 TRP A CA 1
ATOM 2762 C C . TRP A 1 381 ? -10.183 -19.716 26.489 1.00 90.50 381 TRP A C 1
ATOM 2764 O O . TRP A 1 381 ? -10.878 -18.985 25.787 1.00 90.50 381 TRP A O 1
ATOM 2774 N N . ARG A 1 382 ? -8.876 -19.888 26.224 1.00 87.88 382 ARG A N 1
ATOM 2775 C CA . ARG A 1 382 ? -8.185 -19.234 25.097 1.00 87.88 382 ARG A CA 1
ATOM 2776 C C . ARG A 1 382 ? -8.858 -19.537 23.761 1.00 87.88 382 ARG A C 1
ATOM 2778 O O . ARG A 1 382 ? -8.977 -18.634 22.947 1.00 87.88 382 ARG A O 1
ATOM 2785 N N . HIS A 1 383 ? -9.317 -20.767 23.565 1.00 89.44 383 HIS A N 1
ATOM 2786 C CA . HIS A 1 383 ? -9.923 -21.221 22.310 1.00 89.44 383 HIS A CA 1
ATOM 2787 C C . HIS A 1 383 ? -11.452 -21.287 22.367 1.00 89.44 383 HIS A C 1
ATOM 2789 O O . HIS A 1 383 ? -12.075 -21.827 21.459 1.00 89.44 383 HIS A O 1
ATOM 2795 N N . ASP A 1 384 ? -12.047 -20.729 23.421 1.00 91.94 384 ASP A N 1
ATOM 2796 C CA . ASP A 1 384 ? -13.488 -20.581 23.547 1.00 91.94 384 ASP A CA 1
ATOM 2797 C C . ASP A 1 384 ? -13.908 -19.177 23.120 1.00 91.94 384 ASP A C 1
ATOM 2799 O O . ASP A 1 384 ? -13.226 -18.177 23.393 1.00 91.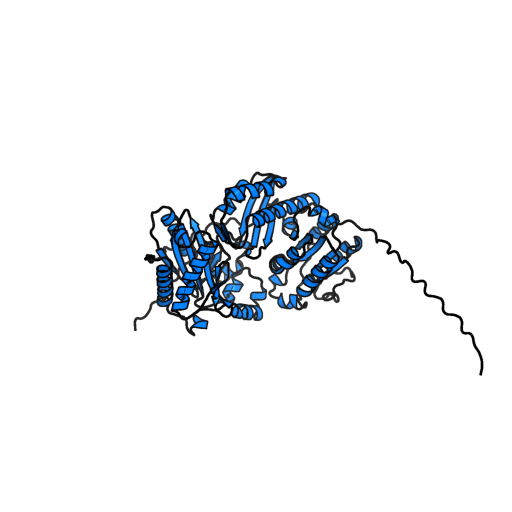94 384 ASP A O 1
ATOM 2803 N N . THR A 1 385 ? -15.071 -19.110 22.479 1.00 93.62 385 THR A N 1
ATOM 2804 C CA . THR A 1 385 ? -15.705 -17.857 22.058 1.00 93.62 385 THR A CA 1
ATOM 2805 C C . THR A 1 385 ? -16.222 -17.033 23.232 1.00 93.62 385 THR A C 1
ATOM 2807 O O . THR A 1 385 ? -16.557 -15.872 23.037 1.00 93.62 385 THR A O 1
ATOM 2810 N N . ASP A 1 386 ? -16.245 -17.602 24.440 1.00 93.56 386 ASP A N 1
ATOM 2811 C CA . ASP A 1 386 ? -16.715 -16.952 25.657 1.00 93.56 386 ASP A CA 1
ATOM 2812 C C . ASP A 1 386 ? -15.603 -16.819 26.720 1.00 93.56 386 ASP A C 1
ATOM 2814 O O . ASP A 1 386 ? -14.498 -17.369 26.603 1.00 93.56 386 ASP A O 1
ATOM 2818 N N . CYS A 1 387 ? -15.870 -16.052 27.774 1.00 91.88 387 CYS A N 1
ATOM 2819 C CA . CYS A 1 387 ? -14.995 -15.870 28.926 1.00 91.88 387 CYS A CA 1
ATOM 2820 C C . CYS A 1 387 ? -15.805 -15.872 30.228 1.00 91.88 387 CYS A C 1
ATOM 2822 O O . CYS A 1 387 ? -16.838 -15.214 30.357 1.00 91.88 387 CYS A O 1
ATOM 2824 N N . VAL A 1 388 ? -15.287 -16.567 31.241 1.00 93.06 388 VAL A N 1
ATOM 2825 C CA . VAL A 1 388 ? -15.888 -16.618 32.588 1.00 93.06 388 VAL A CA 1
ATOM 2826 C C . VAL A 1 388 ? -15.441 -15.482 33.511 1.00 93.06 388 VAL A C 1
ATOM 2828 O O . VAL A 1 388 ? -15.759 -15.512 34.693 1.00 93.06 388 VAL A O 1
ATOM 2831 N N . GLU A 1 389 ? -14.651 -14.528 33.008 1.00 94.19 389 GLU A N 1
ATOM 2832 C CA . GLU A 1 389 ? -14.234 -13.332 33.760 1.00 94.19 389 GLU A CA 1
ATOM 2833 C C . GLU A 1 389 ? -13.509 -13.668 35.077 1.00 94.19 389 GLU A C 1
ATOM 2835 O O . GLU A 1 389 ? -13.737 -13.073 36.124 1.00 94.19 389 GLU A O 1
ATOM 2840 N N . CYS A 1 390 ? -12.578 -14.628 35.040 1.00 90.81 390 CYS A N 1
ATOM 2841 C CA . CYS A 1 390 ? -11.876 -15.106 36.241 1.00 90.81 390 CYS A CA 1
ATOM 2842 C C . CYS A 1 390 ? -10.975 -14.065 36.951 1.00 90.81 390 CYS A C 1
ATOM 2844 O O . CYS A 1 390 ? -10.352 -14.404 37.959 1.00 90.81 390 CYS A O 1
ATOM 2846 N N . GLY A 1 391 ? -10.861 -12.842 36.414 1.00 90.56 391 GLY A N 1
ATOM 2847 C CA . GLY A 1 391 ? -10.103 -11.728 36.997 1.00 90.56 391 GLY A CA 1
ATOM 2848 C C . GLY A 1 391 ? -8.577 -11.836 36.893 1.00 90.56 391 GLY A C 1
ATOM 2849 O O . GLY A 1 391 ? -7.871 -11.227 37.687 1.00 90.56 391 GLY A O 1
ATOM 2850 N N . ARG A 1 392 ? -8.049 -12.651 35.969 1.00 90.56 392 ARG A N 1
ATOM 2851 C CA . ARG A 1 392 ? -6.606 -12.967 35.877 1.00 90.56 392 ARG A CA 1
ATOM 2852 C C . ARG A 1 392 ? -5.882 -12.403 34.646 1.00 90.56 392 ARG A C 1
ATOM 2854 O O . ARG A 1 392 ? -4.691 -12.654 34.499 1.00 90.56 392 ARG A O 1
ATOM 2861 N N . CYS A 1 393 ? -6.585 -11.728 33.739 1.00 91.06 393 CYS A N 1
ATOM 2862 C CA . CYS A 1 393 ? -6.012 -11.138 32.524 1.00 91.06 393 CYS A CA 1
ATOM 2863 C C . CYS A 1 393 ? -6.915 -10.033 31.970 1.00 91.06 393 CYS A C 1
ATOM 2865 O O . CYS A 1 393 ? -8.109 -10.010 32.286 1.00 91.06 393 CYS A O 1
ATOM 2867 N N . ASP A 1 394 ? -6.358 -9.211 31.084 1.00 92.44 394 ASP A N 1
ATOM 2868 C CA . ASP A 1 394 ? -7.021 -8.050 30.480 1.00 92.44 394 ASP A CA 1
ATOM 2869 C C . ASP A 1 394 ? -8.300 -8.424 29.723 1.00 92.44 394 ASP A C 1
ATOM 2871 O O . ASP A 1 394 ? -9.293 -7.712 29.792 1.00 92.44 394 ASP A O 1
ATOM 2875 N N . VAL A 1 395 ? -8.346 -9.599 29.083 1.00 93.00 395 VAL A N 1
ATOM 2876 C CA . VAL A 1 395 ? -9.561 -10.070 28.393 1.00 93.00 395 VAL A CA 1
ATOM 2877 C C . VAL A 1 395 ? -10.735 -10.251 29.354 1.00 93.00 395 VAL A C 1
ATOM 2879 O O . VAL A 1 395 ? -11.871 -9.962 28.995 1.00 93.00 395 VAL A O 1
ATOM 2882 N N . GLY A 1 396 ? -10.489 -10.731 30.577 1.00 93.94 396 GLY A N 1
ATOM 2883 C CA . GLY A 1 396 ? -11.554 -10.853 31.576 1.00 93.94 396 GLY A CA 1
ATOM 2884 C C . GLY A 1 396 ? -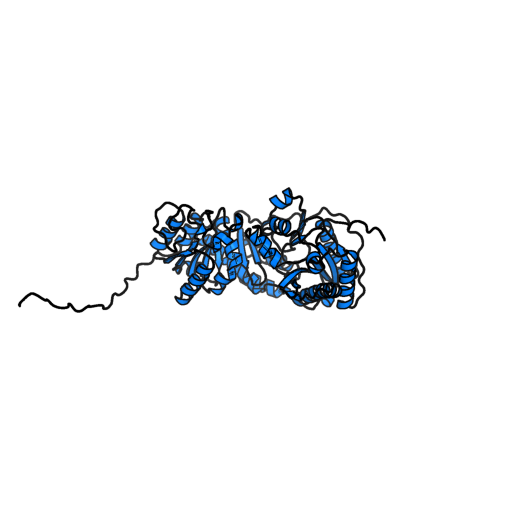12.127 -9.491 31.965 1.00 93.94 396 GLY A C 1
ATOM 2885 O O . GLY A 1 396 ? -13.331 -9.365 32.158 1.00 93.94 396 GLY A O 1
ATOM 2886 N N . GLU A 1 397 ? -11.264 -8.483 32.023 1.00 94.19 397 GLU A N 1
ATOM 2887 C CA . GLU A 1 397 ? -11.622 -7.104 32.327 1.00 94.19 397 GLU A CA 1
ATOM 2888 C C . GLU A 1 397 ? -12.398 -6.456 31.167 1.00 94.19 397 GLU A C 1
ATOM 2890 O O . GLU A 1 397 ? -13.456 -5.865 31.377 1.00 94.19 397 GLU A O 1
ATOM 2895 N N . THR A 1 398 ? -11.985 -6.693 29.921 1.00 94.56 398 THR A N 1
ATOM 2896 C CA . THR A 1 398 ? -12.742 -6.268 28.737 1.00 94.56 398 THR A CA 1
ATOM 2897 C C . THR A 1 398 ? -14.138 -6.894 28.661 1.00 94.56 398 THR A C 1
ATOM 2899 O O . THR A 1 398 ? -15.116 -6.191 28.402 1.00 94.56 398 THR A O 1
ATOM 2902 N N . TYR A 1 399 ? -14.259 -8.200 28.924 1.00 96.25 399 TYR A N 1
ATOM 2903 C CA . TYR A 1 399 ? -15.565 -8.867 28.973 1.00 96.25 399 TYR A CA 1
ATOM 2904 C C . TYR A 1 399 ? -16.488 -8.220 30.001 1.00 96.25 399 TYR A C 1
ATOM 2906 O O . TYR A 1 399 ? -17.638 -7.907 29.677 1.00 96.25 399 TYR A O 1
ATOM 2914 N N . ARG A 1 400 ? -15.951 -7.929 31.189 1.00 95.31 400 ARG A N 1
ATOM 2915 C CA . ARG A 1 400 ? -16.684 -7.254 32.256 1.00 95.31 400 ARG A CA 1
ATOM 2916 C C . ARG A 1 400 ? -17.200 -5.890 31.795 1.00 95.31 400 ARG A C 1
ATOM 2918 O O . ARG A 1 400 ? -18.392 -5.623 31.939 1.00 95.31 400 ARG A O 1
ATOM 2925 N N . MET A 1 401 ? -16.352 -5.063 31.171 1.00 94.62 401 MET A N 1
ATOM 2926 C CA . MET A 1 401 ? -16.745 -3.738 30.659 1.00 94.62 401 MET A CA 1
ATOM 2927 C C . MET A 1 401 ? -17.916 -3.796 29.668 1.00 94.62 401 MET A C 1
ATOM 2929 O O . MET A 1 401 ? -18.818 -2.953 29.741 1.00 94.62 401 MET A O 1
ATOM 2933 N N . GLY A 1 402 ? -17.902 -4.770 28.750 1.00 95.00 402 GLY A N 1
ATOM 2934 C CA . GLY A 1 402 ? -18.970 -4.972 27.769 1.00 95.00 402 GLY A CA 1
ATOM 2935 C C . GLY A 1 402 ? -20.256 -5.514 28.400 1.00 95.00 402 GLY A C 1
ATOM 2936 O O . GLY A 1 402 ? -21.339 -4.963 28.186 1.00 95.00 402 GLY A O 1
ATOM 2937 N N . ARG A 1 403 ? -20.158 -6.550 29.243 1.00 94.75 403 ARG A N 1
ATOM 2938 C CA . ARG A 1 403 ? -21.325 -7.178 29.888 1.00 94.75 403 ARG A CA 1
ATOM 2939 C C . ARG A 1 403 ? -22.026 -6.267 30.889 1.00 94.75 403 ARG A C 1
ATOM 2941 O O . ARG A 1 403 ? -23.254 -6.290 30.958 1.00 94.75 403 ARG A O 1
ATOM 2948 N N . GLU A 1 404 ? -21.291 -5.428 31.619 1.00 94.38 404 GLU A N 1
ATOM 2949 C CA . GLU A 1 404 ? -21.871 -4.405 32.506 1.00 94.38 404 GLU A CA 1
ATOM 2950 C C . GLU A 1 404 ? -22.742 -3.394 31.747 1.00 94.38 404 GLU A C 1
ATOM 2952 O O . GLU A 1 404 ? -23.653 -2.803 32.326 1.00 94.38 404 GLU A O 1
ATOM 2957 N N . ARG A 1 405 ? -22.506 -3.233 30.440 1.00 94.19 405 ARG A N 1
ATOM 2958 C CA . ARG A 1 405 ? -23.312 -2.396 29.542 1.00 94.19 405 ARG A CA 1
ATOM 2959 C C . ARG A 1 405 ? -24.351 -3.177 28.740 1.00 94.19 405 ARG A C 1
ATOM 2961 O O . ARG A 1 405 ? -25.051 -2.588 27.921 1.00 94.19 405 ARG A O 1
ATOM 2968 N N . ASN A 1 406 ? -24.491 -4.473 29.021 1.00 93.50 406 ASN A N 1
ATOM 2969 C CA . ASN A 1 406 ? -25.382 -5.399 28.329 1.00 93.50 406 ASN A CA 1
ATOM 2970 C C . ASN A 1 406 ? -25.061 -5.535 26.827 1.00 93.50 406 ASN A C 1
ATOM 2972 O O . ASN A 1 406 ? -25.966 -5.680 26.005 1.00 93.50 406 ASN A O 1
ATOM 2976 N N . MET A 1 407 ? -23.773 -5.483 26.479 1.00 95.62 407 MET A N 1
ATOM 2977 C CA . MET A 1 407 ? -23.290 -5.860 25.152 1.00 95.62 407 MET A CA 1
ATOM 2978 C C . MET A 1 407 ? -23.133 -7.376 25.043 1.00 95.62 407 MET A C 1
ATOM 2980 O O . MET A 1 407 ? -22.807 -8.057 26.021 1.00 95.62 407 MET A O 1
ATOM 2984 N N . GLU A 1 408 ? -23.295 -7.896 23.833 1.00 95.94 408 GLU A N 1
ATOM 2985 C CA . GLU A 1 408 ? -22.783 -9.216 23.480 1.00 95.94 408 GLU A CA 1
ATOM 2986 C C . GLU A 1 408 ? -21.259 -9.130 23.361 1.00 95.94 408 GLU A C 1
ATOM 2988 O O . GLU A 1 408 ? -20.744 -8.306 22.612 1.00 95.94 408 GLU A O 1
ATOM 2993 N N . VAL A 1 409 ? -20.524 -9.953 24.109 1.00 97.19 409 VAL A N 1
ATOM 2994 C CA . VAL A 1 409 ? -19.057 -9.987 24.043 1.00 97.19 409 VAL A CA 1
ATOM 2995 C C . VAL A 1 409 ? -18.616 -11.361 23.577 1.00 97.19 409 VAL A C 1
ATOM 2997 O O . VAL A 1 409 ? -19.004 -12.363 24.176 1.00 97.19 409 VAL A O 1
ATOM 3000 N N . LEU A 1 410 ? -17.806 -11.397 22.521 1.00 96.81 410 LEU A N 1
ATOM 3001 C CA . LEU A 1 410 ? -17.349 -12.628 21.885 1.00 96.81 410 LEU A CA 1
ATOM 3002 C C . LEU A 1 410 ? -15.842 -12.590 21.663 1.00 96.81 410 LEU A C 1
ATOM 3004 O O . LEU A 1 410 ? -15.263 -11.558 21.317 1.00 96.81 410 LEU A O 1
ATOM 3008 N N . THR A 1 411 ? -15.199 -13.744 21.808 1.00 96.25 411 THR A N 1
ATOM 3009 C CA . THR A 1 411 ? -13.807 -13.934 21.416 1.00 96.25 411 THR A CA 1
ATOM 3010 C C . THR A 1 411 ? -13.711 -14.475 19.994 1.00 96.25 411 THR A C 1
ATOM 3012 O O . THR A 1 411 ? -14.141 -15.591 19.710 1.00 96.25 411 THR A O 1
ATOM 3015 N N . ILE A 1 412 ? -13.073 -13.707 19.112 1.00 94.75 412 ILE A N 1
ATOM 3016 C CA . ILE A 1 412 ? -12.724 -14.115 17.751 1.00 94.75 412 ILE A CA 1
ATOM 3017 C C . ILE A 1 412 ? -11.524 -15.055 17.811 1.00 94.75 412 ILE A C 1
ATOM 3019 O O . ILE A 1 412 ? -10.527 -14.729 18.451 1.00 94.75 412 ILE A O 1
ATOM 3023 N N . LEU A 1 413 ? -11.620 -16.209 17.144 1.00 89.50 413 LEU A N 1
ATOM 3024 C CA . LEU A 1 413 ? -10.674 -17.332 17.271 1.00 89.50 413 LEU A CA 1
ATOM 3025 C C . LEU A 1 413 ? -9.703 -17.435 16.092 1.00 89.50 413 LEU A C 1
ATOM 3027 O O . LEU A 1 413 ? -8.583 -17.911 16.240 1.00 89.50 413 LEU A O 1
ATOM 3031 N N . ASN A 1 414 ? -10.147 -17.004 14.918 1.00 85.69 414 ASN A N 1
ATOM 3032 C CA . ASN A 1 414 ? -9.388 -16.961 13.677 1.00 85.69 414 ASN A CA 1
ATOM 3033 C C . ASN A 1 414 ? -10.125 -16.050 12.681 1.00 85.69 414 ASN A C 1
ATOM 3035 O O . ASN A 1 414 ? -11.119 -15.406 13.028 1.00 85.69 414 ASN A O 1
ATOM 3039 N N . TYR A 1 415 ? -9.608 -15.957 11.457 1.00 85.62 415 TYR A N 1
ATOM 3040 C CA . TYR A 1 415 ? -10.179 -15.088 10.433 1.00 85.62 415 TYR A CA 1
ATOM 3041 C C . TYR A 1 415 ? -11.523 -15.608 9.910 1.00 85.62 415 TYR A C 1
ATOM 3043 O O . TYR A 1 415 ? -12.438 -14.821 9.699 1.00 85.62 415 TYR A O 1
ATOM 3051 N N . GLU A 1 416 ? -11.666 -16.917 9.745 1.00 87.94 416 GLU A N 1
ATOM 3052 C CA . GLU A 1 416 ? -12.900 -17.550 9.283 1.00 87.94 416 GLU A CA 1
ATOM 3053 C C . GLU A 1 416 ? -14.046 -17.279 10.268 1.00 87.94 416 GLU A C 1
ATOM 3055 O O . GLU A 1 416 ? -15.102 -16.797 9.865 1.00 87.94 416 GLU A O 1
ATOM 3060 N N . HIS A 1 417 ? -13.793 -17.452 11.569 1.00 92.44 417 HIS A N 1
ATOM 3061 C CA . HIS A 1 417 ? -14.743 -17.120 12.628 1.00 92.44 417 HIS A CA 1
ATOM 3062 C C . HIS A 1 417 ? -15.089 -15.623 12.638 1.00 92.44 417 HIS A C 1
ATOM 3064 O O . HIS A 1 417 ? -16.241 -15.274 12.880 1.00 92.44 417 HIS A O 1
ATOM 3070 N N . LEU A 1 418 ? -14.135 -14.727 12.345 1.00 94.06 418 LEU A N 1
ATOM 3071 C CA . LEU A 1 418 ? -14.436 -13.298 12.201 1.00 94.06 418 LEU A CA 1
ATOM 3072 C C . LEU A 1 418 ? -15.431 -13.049 11.065 1.00 94.06 418 LEU A C 1
ATOM 3074 O O . LEU A 1 418 ? -16.397 -12.326 11.272 1.00 94.06 418 LEU A O 1
ATOM 3078 N N . VAL A 1 419 ? -15.199 -13.630 9.886 1.00 93.38 419 VAL A N 1
ATOM 3079 C CA . VAL A 1 419 ? -16.085 -13.448 8.725 1.00 93.38 419 VAL A CA 1
ATOM 3080 C C . VAL A 1 419 ? -17.486 -13.970 9.036 1.00 93.38 419 VAL A C 1
ATOM 3082 O O . VAL A 1 419 ? -18.453 -13.236 8.857 1.00 93.38 419 VAL A O 1
ATOM 3085 N N . GLU A 1 420 ? -17.591 -15.181 9.591 1.00 94.88 420 GLU A N 1
ATOM 3086 C CA . GLU A 1 420 ? -18.871 -15.763 10.016 1.00 94.88 420 GLU A CA 1
ATOM 3087 C C . GLU A 1 420 ? -19.592 -14.881 11.049 1.00 94.88 420 GLU A C 1
ATOM 3089 O O . GLU A 1 420 ? -20.795 -14.651 10.935 1.00 94.88 420 GLU A O 1
ATOM 3094 N N . THR A 1 421 ? -18.853 -14.340 12.023 1.00 96.38 421 THR A N 1
ATOM 3095 C CA . THR A 1 421 ? -19.403 -13.452 13.060 1.00 96.38 421 THR A CA 1
ATOM 3096 C C . THR A 1 421 ? -19.907 -12.141 12.460 1.00 96.38 421 THR A C 1
ATOM 3098 O O . THR A 1 421 ? -21.010 -11.704 12.780 1.00 96.38 421 THR A O 1
ATOM 3101 N N . LEU A 1 422 ? -19.135 -11.511 11.569 1.00 96.19 422 LEU A N 1
ATOM 3102 C CA . LEU A 1 422 ? -19.538 -10.263 10.913 1.00 96.19 422 LEU A CA 1
ATOM 3103 C C . LEU A 1 422 ? -20.761 -10.467 10.007 1.00 96.19 422 LEU A C 1
ATOM 3105 O O . LEU A 1 422 ? -21.635 -9.598 9.968 1.00 96.19 422 LEU A O 1
ATOM 3109 N N . ASP A 1 423 ? -20.857 -11.605 9.317 1.00 95.25 423 ASP A N 1
ATOM 3110 C CA . ASP A 1 423 ? -22.021 -11.943 8.495 1.00 95.25 423 ASP A CA 1
ATOM 3111 C C . ASP A 1 423 ? -23.275 -12.213 9.347 1.00 95.25 423 ASP A C 1
ATOM 3113 O O . ASP A 1 423 ? -24.356 -11.730 8.994 1.00 95.25 423 ASP A O 1
ATOM 3117 N N . ASP A 1 424 ? -23.150 -12.906 10.486 1.00 96.31 424 ASP A N 1
ATOM 3118 C CA . ASP A 1 424 ? -24.250 -13.082 11.451 1.00 96.31 424 ASP A CA 1
ATOM 3119 C C . ASP A 1 424 ? -24.724 -11.735 12.016 1.00 96.31 424 ASP A C 1
ATOM 3121 O O . ASP A 1 424 ? -25.917 -11.418 11.970 1.00 96.31 424 ASP A O 1
ATOM 3125 N N . MET A 1 425 ? -23.789 -10.897 12.474 1.00 96.44 425 MET A N 1
ATOM 3126 C CA . MET A 1 425 ? -24.078 -9.554 12.983 1.00 96.44 425 MET A CA 1
ATOM 3127 C C . MET A 1 425 ? -24.812 -8.704 11.941 1.00 96.44 425 MET A C 1
ATOM 3129 O O . MET A 1 425 ? -25.831 -8.081 12.256 1.00 96.44 425 MET A O 1
ATOM 3133 N N . ARG A 1 426 ? -24.358 -8.735 10.681 1.00 93.69 426 ARG A N 1
ATOM 3134 C CA . ARG A 1 426 ? -25.040 -8.057 9.570 1.00 93.69 426 ARG A CA 1
ATOM 3135 C C . ARG A 1 426 ? -26.450 -8.617 9.366 1.00 93.69 426 ARG A C 1
ATOM 3137 O O . ARG A 1 426 ? -27.395 -7.845 9.216 1.00 93.69 426 ARG A O 1
ATOM 3144 N N . GLY A 1 427 ? -26.618 -9.941 9.391 1.00 94.12 427 GLY A N 1
ATOM 3145 C CA . GLY A 1 427 ? -27.920 -10.606 9.261 1.00 94.12 427 GLY A CA 1
ATOM 3146 C C . GLY A 1 427 ? -28.910 -10.247 10.375 1.00 94.12 427 GLY A C 1
ATOM 3147 O O . GLY A 1 427 ? -30.117 -10.182 10.134 1.00 94.12 427 GLY A O 1
ATOM 3148 N N . ARG A 1 428 ? -28.402 -9.956 11.575 1.00 95.56 428 ARG A N 1
ATOM 3149 C CA . ARG A 1 428 ? -29.171 -9.488 12.740 1.00 95.56 428 ARG A CA 1
ATOM 3150 C C . ARG A 1 428 ? -29.440 -7.981 12.736 1.00 95.56 428 ARG A C 1
ATOM 3152 O O . ARG A 1 428 ? -30.223 -7.518 13.562 1.00 95.56 428 ARG A O 1
ATOM 3159 N N . GLY A 1 429 ? -28.833 -7.232 11.816 1.00 93.69 429 GLY A N 1
ATOM 3160 C CA . GLY A 1 429 ? -28.992 -5.783 11.710 1.00 93.69 429 GLY A CA 1
ATOM 3161 C C . GLY A 1 429 ? -28.203 -4.994 12.754 1.00 93.69 429 GLY A C 1
ATOM 3162 O O . GLY A 1 429 ? -28.635 -3.908 13.132 1.00 93.69 429 GLY A O 1
ATOM 3163 N N . VAL A 1 430 ? -27.072 -5.522 13.233 1.00 94.19 430 VAL A N 1
ATOM 3164 C CA . VAL A 1 430 ? -26.162 -4.766 14.105 1.00 94.19 430 VAL A CA 1
ATOM 3165 C C . VAL A 1 430 ? -25.651 -3.544 13.338 1.00 94.19 430 VAL A C 1
ATOM 3167 O O . VAL A 1 430 ? -25.088 -3.679 12.259 1.00 94.19 430 VAL A O 1
ATOM 3170 N N . GLU A 1 431 ? -25.852 -2.341 13.881 1.00 92.25 431 GLU A N 1
ATOM 3171 C CA . GLU A 1 431 ? -25.390 -1.099 13.237 1.00 92.25 431 GLU A CA 1
ATOM 3172 C C . GLU A 1 431 ? -23.916 -0.798 13.546 1.00 92.25 431 GLU A C 1
ATOM 3174 O O . GLU A 1 431 ? -23.204 -0.214 12.727 1.00 92.25 431 GLU A O 1
ATOM 3179 N N . SER A 1 432 ? -23.464 -1.154 14.752 1.00 95.00 432 SER A N 1
ATOM 3180 C CA . SER A 1 432 ? -22.173 -0.733 15.292 1.00 95.00 432 SER A CA 1
ATOM 3181 C C . SER A 1 432 ? -21.620 -1.732 16.302 1.00 95.00 432 SER A C 1
ATOM 3183 O O . SER A 1 432 ? -22.372 -2.368 17.051 1.00 95.00 432 SER A O 1
ATOM 3185 N N . TYR A 1 433 ? -20.297 -1.842 16.351 1.00 96.38 433 TYR A N 1
ATOM 3186 C CA . TYR A 1 433 ? -19.595 -2.679 17.313 1.00 96.38 433 TYR A CA 1
ATOM 3187 C C . TYR A 1 433 ? -18.239 -2.086 17.711 1.00 96.38 433 TYR A C 1
ATOM 3189 O O . TYR A 1 433 ? -17.621 -1.299 16.986 1.00 96.38 433 TYR A O 1
ATOM 3197 N N . VAL A 1 434 ? -17.774 -2.495 18.890 1.00 97.19 434 VAL A N 1
ATOM 3198 C CA . VAL A 1 434 ? -16.417 -2.220 19.372 1.00 97.19 434 VAL A CA 1
ATOM 3199 C C . VAL A 1 434 ? -15.586 -3.481 19.181 1.00 97.19 434 VAL A C 1
ATOM 3201 O O . VAL A 1 434 ? -16.073 -4.592 19.377 1.00 97.19 434 VAL A O 1
ATOM 3204 N N . GLY A 1 435 ? -14.329 -3.355 18.790 1.00 96.44 435 GLY A N 1
ATOM 3205 C CA . GLY A 1 435 ? -13.454 -4.515 18.679 1.00 96.44 435 GLY A CA 1
ATOM 3206 C C . GLY A 1 435 ? -12.011 -4.186 18.982 1.00 96.44 435 GLY A C 1
ATOM 3207 O O . GLY A 1 435 ? -11.655 -3.027 19.174 1.00 96.44 435 GLY A O 1
ATOM 3208 N N . MET A 1 436 ? -11.171 -5.214 19.012 1.00 95.12 436 MET A N 1
ATOM 3209 C CA . MET A 1 436 ? -9.729 -5.038 19.136 1.00 95.12 436 MET A CA 1
ATOM 3210 C C . MET A 1 436 ? -8.996 -5.964 18.172 1.00 95.12 436 MET A C 1
ATOM 3212 O O . MET A 1 436 ? -9.310 -7.150 18.057 1.00 95.12 436 MET A O 1
ATOM 3216 N N . CYS A 1 437 ? -8.011 -5.430 17.465 1.00 92.19 437 CYS A N 1
ATOM 3217 C CA . CYS A 1 437 ? -7.128 -6.187 16.581 1.00 92.19 437 CYS A CA 1
ATOM 3218 C C . CYS A 1 437 ? -5.856 -5.384 16.331 1.00 92.19 437 CYS A C 1
ATOM 3220 O O . CYS A 1 437 ? -5.869 -4.177 16.526 1.00 92.19 437 CYS A O 1
ATOM 3222 N N . CYS A 1 438 ? -4.783 -6.023 15.860 1.00 87.69 438 CYS A N 1
ATOM 3223 C CA . CYS A 1 438 ? -3.585 -5.267 15.508 1.00 87.69 438 CYS A CA 1
ATOM 3224 C C . CYS A 1 438 ? -3.747 -4.517 14.176 1.00 87.69 438 CYS A C 1
ATOM 3226 O O . CYS A 1 438 ? -4.513 -4.956 13.304 1.00 87.69 438 CYS A O 1
ATOM 3228 N N . GLY A 1 439 ? -2.993 -3.433 13.987 1.00 85.50 439 GLY A N 1
ATOM 3229 C CA . GLY A 1 439 ? -2.984 -2.657 12.741 1.00 85.50 439 GLY A CA 1
ATOM 3230 C C . GLY A 1 439 ? -2.708 -3.484 11.476 1.00 85.50 439 GLY A C 1
ATOM 3231 O O . GLY A 1 439 ? -3.350 -3.280 10.442 1.00 85.50 439 GLY A O 1
ATOM 3232 N N . GLU A 1 440 ? -1.819 -4.479 11.535 1.00 80.50 440 GLU A N 1
ATOM 3233 C CA . GLU A 1 440 ? -1.543 -5.358 10.388 1.00 80.50 440 GLU A CA 1
ATOM 3234 C C . GLU A 1 440 ? -2.737 -6.248 10.038 1.00 80.50 440 GLU A C 1
ATOM 3236 O O . GLU A 1 440 ? -3.033 -6.452 8.856 1.00 80.50 440 GLU A O 1
ATOM 3241 N N . PHE A 1 441 ? -3.437 -6.770 11.051 1.00 84.88 441 PHE A N 1
ATOM 3242 C CA . PHE A 1 441 ? -4.645 -7.562 10.841 1.00 84.88 441 PHE A CA 1
ATOM 3243 C C . PHE A 1 441 ? -5.739 -6.699 10.214 1.00 84.88 441 PHE A C 1
ATOM 3245 O O . PHE A 1 441 ? -6.367 -7.124 9.241 1.00 84.88 441 PHE A O 1
ATOM 3252 N N . PHE A 1 442 ? -5.917 -5.480 10.730 1.00 89.12 442 PHE A N 1
ATOM 3253 C CA . PHE A 1 442 ? -6.855 -4.503 10.191 1.00 89.12 442 PHE A CA 1
ATOM 3254 C C . PHE A 1 442 ? -6.596 -4.227 8.707 1.00 89.12 442 PHE A C 1
ATOM 3256 O O . PHE A 1 442 ? -7.494 -4.397 7.887 1.00 89.12 442 PHE A O 1
ATOM 3263 N N . LEU A 1 443 ? -5.351 -3.917 8.333 1.00 84.81 443 LEU A N 1
ATOM 3264 C CA . LEU A 1 443 ? -4.963 -3.667 6.942 1.00 84.81 443 LEU A CA 1
ATOM 3265 C C . LEU A 1 443 ? -5.161 -4.891 6.039 1.00 84.81 443 LEU A C 1
ATOM 3267 O O . LEU A 1 443 ? -5.697 -4.772 4.935 1.00 84.81 443 LEU A O 1
ATOM 3271 N N . LYS A 1 444 ? -4.736 -6.080 6.484 1.00 82.00 444 LYS A N 1
ATOM 3272 C CA . LYS A 1 444 ? -4.824 -7.314 5.682 1.00 82.00 444 LYS A CA 1
ATOM 3273 C C . LYS A 1 444 ? -6.272 -7.746 5.466 1.00 82.00 444 LYS A C 1
ATOM 3275 O O . LYS A 1 444 ? -6.585 -8.330 4.429 1.00 82.00 444 LYS A O 1
ATOM 3280 N N . ARG A 1 445 ? -7.142 -7.503 6.450 1.00 87.44 445 ARG A N 1
ATOM 3281 C CA . ARG A 1 445 ? -8.548 -7.934 6.458 1.00 87.44 445 ARG A CA 1
ATOM 3282 C C . ARG A 1 445 ? -9.528 -6.775 6.301 1.00 87.44 445 ARG A C 1
ATOM 3284 O O . ARG A 1 445 ? -10.713 -6.967 6.547 1.00 87.44 445 ARG A O 1
ATOM 3291 N N . HIS A 1 446 ? -9.052 -5.623 5.825 1.00 88.00 446 HIS A N 1
ATOM 3292 C CA . HIS A 1 446 ? -9.841 -4.399 5.711 1.00 88.00 446 HIS A CA 1
ATOM 3293 C C . HIS A 1 446 ? -11.169 -4.613 4.980 1.00 88.00 446 HIS A C 1
ATOM 3295 O O . HIS A 1 446 ? -12.204 -4.170 5.461 1.00 88.00 446 HIS A O 1
ATOM 3301 N N . ALA A 1 447 ? -11.150 -5.383 3.884 1.00 86.19 447 ALA A N 1
ATOM 3302 C CA . ALA A 1 447 ? -12.346 -5.730 3.119 1.00 86.19 447 ALA A CA 1
ATOM 3303 C C . ALA A 1 447 ? -13.443 -6.379 3.980 1.00 86.19 447 ALA A C 1
ATOM 3305 O O . ALA A 1 447 ? -14.601 -6.011 3.858 1.00 86.19 447 ALA A O 1
ATOM 3306 N N . ALA A 1 448 ? -13.097 -7.277 4.911 1.00 88.25 448 ALA A N 1
ATOM 3307 C CA . ALA A 1 448 ? -14.092 -7.906 5.783 1.00 88.25 448 ALA A CA 1
ATOM 3308 C C . ALA A 1 448 ? -14.783 -6.876 6.693 1.00 88.25 448 ALA A C 1
ATOM 3310 O O . ALA A 1 448 ? -15.989 -6.951 6.915 1.00 88.25 448 ALA A O 1
ATOM 3311 N N . PHE A 1 449 ? -14.028 -5.891 7.187 1.00 91.12 449 PHE A N 1
ATOM 3312 C CA . PHE A 1 449 ? -14.562 -4.820 8.022 1.00 91.12 449 PHE A CA 1
ATOM 3313 C C . PHE A 1 449 ? -15.398 -3.823 7.216 1.00 91.12 449 PHE A C 1
ATOM 3315 O O . PHE A 1 449 ? -16.513 -3.499 7.621 1.00 91.12 449 PHE A O 1
ATOM 3322 N N . SER A 1 450 ? -14.898 -3.358 6.071 1.00 85.75 450 SER A N 1
ATOM 3323 C CA . SER A 1 450 ? -15.583 -2.356 5.250 1.00 85.75 450 SER A CA 1
ATOM 3324 C C . SER A 1 450 ? -16.829 -2.915 4.563 1.00 85.75 450 SER A C 1
ATOM 3326 O O . SER A 1 450 ? -17.883 -2.279 4.590 1.00 85.75 450 SER A O 1
ATOM 3328 N N . GLU A 1 451 ? -16.759 -4.132 4.020 1.00 87.06 451 GLU A N 1
ATOM 3329 C CA . GLU A 1 451 ? -17.894 -4.788 3.369 1.00 87.06 451 GLU A CA 1
ATOM 3330 C C . GLU A 1 451 ? -18.986 -5.153 4.374 1.00 87.06 451 GLU A C 1
ATOM 3332 O O . GLU A 1 451 ? -20.146 -5.274 3.976 1.00 87.06 451 GLU A O 1
ATOM 3337 N N . SER A 1 452 ? -18.667 -5.291 5.672 1.00 88.31 452 SER A N 1
ATOM 3338 C CA . SER A 1 452 ? -19.656 -5.517 6.739 1.00 88.31 452 SER A CA 1
ATOM 3339 C C . SER A 1 452 ? -20.798 -4.494 6.701 1.00 88.31 452 SER A C 1
ATOM 3341 O O . SER A 1 452 ? -21.944 -4.858 6.968 1.00 88.31 452 SER A O 1
ATOM 3343 N N . GLY A 1 453 ? -20.504 -3.251 6.293 1.00 87.88 453 GLY A N 1
ATOM 3344 C CA . GLY A 1 453 ? -21.447 -2.132 6.275 1.00 87.88 453 GLY A CA 1
ATOM 3345 C C . GLY A 1 453 ? -21.778 -1.578 7.664 1.00 87.88 453 GLY A C 1
ATOM 3346 O O . GLY A 1 453 ? -22.594 -0.666 7.766 1.00 87.88 453 GLY A O 1
ATOM 3347 N N . MET A 1 454 ? -21.157 -2.114 8.717 1.00 93.12 454 MET A N 1
ATOM 3348 C CA . MET A 1 454 ? -21.338 -1.692 10.105 1.00 93.12 454 MET A CA 1
ATOM 3349 C C . MET A 1 454 ? -20.281 -0.660 10.496 1.00 93.12 454 MET A C 1
ATOM 3351 O O . MET A 1 454 ? -19.168 -0.676 9.969 1.00 93.12 454 MET A O 1
ATOM 3355 N N . HIS A 1 455 ? -20.595 0.198 11.465 1.00 93.62 455 HIS A N 1
ATOM 3356 C CA . HIS A 1 455 ? -19.587 1.056 12.082 1.00 93.62 455 HIS A CA 1
ATOM 3357 C C . HIS A 1 455 ? -18.712 0.237 13.032 1.00 93.62 455 HIS A C 1
ATOM 3359 O O . HIS A 1 455 ? -19.187 -0.305 14.032 1.00 93.62 455 HIS A O 1
ATOM 3365 N N . ALA A 1 456 ? -17.419 0.179 12.743 1.00 94.69 456 ALA A N 1
ATOM 3366 C CA . ALA A 1 456 ? -16.441 -0.499 13.577 1.00 94.69 456 ALA A CA 1
ATOM 3367 C C . ALA A 1 456 ? -15.551 0.530 14.274 1.00 94.69 456 ALA A C 1
ATOM 3369 O O . ALA A 1 456 ? -14.857 1.298 13.605 1.00 94.69 456 ALA A O 1
ATOM 3370 N N . THR A 1 457 ? -15.532 0.523 15.609 1.00 95.69 457 THR A N 1
ATOM 3371 C CA . THR A 1 457 ? -14.486 1.210 16.386 1.00 95.69 457 THR A CA 1
ATOM 3372 C C . THR A 1 457 ? -13.548 0.171 16.970 1.00 95.69 457 THR A C 1
ATOM 3374 O O . THR A 1 457 ? -13.917 -0.575 17.878 1.00 95.69 457 THR A O 1
ATOM 3377 N N . LEU A 1 458 ? -12.340 0.102 16.424 1.00 95.44 458 LEU A N 1
ATOM 3378 C CA . LEU A 1 458 ? -11.355 -0.912 16.761 1.00 95.44 458 LEU A CA 1
ATOM 3379 C C . LEU A 1 458 ? -10.207 -0.282 17.551 1.00 95.44 458 LEU A C 1
ATOM 3381 O O . LEU A 1 458 ? -9.659 0.735 17.137 1.00 95.44 458 LEU A O 1
ATOM 3385 N N . VAL A 1 459 ? -9.837 -0.882 18.676 1.00 95.56 459 VAL A N 1
ATOM 3386 C CA . VAL A 1 459 ? -8.674 -0.471 19.474 1.00 95.56 459 VAL A CA 1
ATOM 3387 C C . VAL A 1 459 ? -7.496 -1.378 19.132 1.00 95.56 459 VAL A C 1
ATOM 3389 O O . VAL A 1 459 ? -7.627 -2.606 19.161 1.00 95.56 459 VAL A O 1
ATOM 3392 N N . ASP A 1 460 ? -6.357 -0.778 18.789 1.00 92.06 460 ASP A N 1
ATOM 3393 C CA . ASP A 1 460 ? -5.128 -1.515 18.501 1.00 92.06 460 ASP A CA 1
ATOM 3394 C C . ASP A 1 460 ? -4.655 -2.318 19.725 1.00 92.06 460 ASP A C 1
ATOM 3396 O O . ASP A 1 460 ? -4.830 -1.911 20.878 1.00 92.06 460 ASP A O 1
ATOM 3400 N N . ILE A 1 461 ? -4.054 -3.480 19.475 1.00 89.00 461 ILE A N 1
ATOM 3401 C CA . ILE A 1 461 ? -3.476 -4.332 20.520 1.00 89.00 461 ILE A CA 1
ATOM 3402 C C . ILE A 1 461 ? -1.957 -4.203 20.490 1.00 89.00 461 ILE A C 1
ATOM 3404 O O . ILE A 1 461 ? -1.336 -4.203 19.431 1.00 89.00 461 ILE A O 1
ATOM 3408 N N . LYS A 1 462 ? -1.350 -4.117 21.670 1.00 80.06 462 LYS A N 1
ATOM 3409 C CA . LYS A 1 462 ? 0.083 -3.871 21.842 1.00 80.06 462 LYS A CA 1
ATOM 3410 C C . LYS A 1 462 ? 0.846 -5.167 22.109 1.00 80.06 462 LYS A C 1
ATOM 3412 O O . LYS A 1 462 ? 0.278 -6.203 22.450 1.00 80.06 462 LYS A O 1
ATOM 3417 N N . GLY A 1 463 ? 2.170 -5.088 22.033 1.00 69.75 463 GLY A N 1
ATOM 3418 C CA . GLY A 1 463 ? 3.061 -6.191 22.382 1.00 69.75 463 GLY A CA 1
ATOM 3419 C C . GLY A 1 463 ? 3.194 -7.220 21.268 1.00 69.75 463 GLY A C 1
ATOM 3420 O O . GLY A 1 463 ? 2.874 -6.947 20.120 1.00 69.75 463 GLY A O 1
ATOM 3421 N N . ALA A 1 464 ? 3.680 -8.409 21.628 1.00 61.62 464 ALA A N 1
ATOM 3422 C CA . ALA A 1 464 ? 4.164 -9.393 20.674 1.00 61.62 464 ALA A CA 1
ATOM 3423 C C . ALA A 1 464 ? 3.015 -10.018 19.863 1.00 61.62 464 ALA A C 1
ATOM 3425 O O . ALA A 1 464 ? 2.483 -11.084 20.190 1.00 61.62 464 ALA A O 1
ATOM 3426 N N . THR A 1 465 ? 2.605 -9.333 18.801 1.00 67.56 465 THR A N 1
ATOM 3427 C CA . THR A 1 465 ? 1.514 -9.780 17.940 1.00 67.56 465 THR A CA 1
ATOM 3428 C C . THR A 1 465 ? 1.949 -11.001 17.128 1.00 67.56 465 THR A C 1
ATOM 3430 O O . THR A 1 465 ? 3.138 -11.283 16.933 1.00 67.56 465 THR A O 1
ATOM 3433 N N . CYS A 1 466 ? 0.978 -11.744 16.592 1.00 53.97 466 CYS A N 1
ATOM 3434 C CA . CYS A 1 466 ? 1.276 -12.836 15.659 1.00 53.97 466 CYS A CA 1
ATOM 3435 C C . CYS A 1 466 ? 2.047 -12.356 14.417 1.00 53.97 466 CYS A C 1
ATOM 3437 O O . CYS A 1 466 ? 2.805 -13.136 13.826 1.00 53.97 466 CYS A O 1
ATOM 3439 N N . TYR A 1 467 ? 1.908 -11.062 14.105 1.00 56.91 467 TYR A N 1
ATOM 3440 C CA . TYR A 1 467 ? 2.615 -10.336 13.064 1.00 56.91 467 TYR A CA 1
ATOM 3441 C C . TYR A 1 467 ? 3.984 -9.808 13.471 1.00 56.91 467 TYR A C 1
ATOM 3443 O O . TYR A 1 467 ? 4.776 -9.573 12.570 1.00 56.91 467 TYR A O 1
ATOM 3451 N N . GLU A 1 468 ? 4.334 -9.681 14.744 1.00 58.62 468 GLU A N 1
ATOM 3452 C CA . GLU A 1 468 ? 5.711 -9.374 15.161 1.00 58.62 468 GLU A CA 1
ATOM 3453 C C . GLU A 1 468 ? 6.545 -10.650 15.338 1.00 58.62 468 GLU A C 1
ATOM 3455 O O . GLU A 1 468 ? 7.741 -10.681 15.037 1.00 58.62 468 GLU A O 1
ATOM 3460 N N . LEU A 1 469 ? 5.903 -11.740 15.767 1.00 54.53 469 LEU A N 1
ATOM 3461 C CA . LEU A 1 469 ? 6.580 -12.975 16.168 1.00 54.53 469 LEU A CA 1
ATOM 3462 C C . LEU A 1 469 ? 6.712 -14.053 15.088 1.00 54.53 469 LEU A C 1
ATOM 3464 O O . LEU A 1 469 ? 7.226 -15.130 15.390 1.00 54.53 469 LEU A O 1
ATOM 3468 N N . LYS A 1 470 ? 6.298 -13.805 13.839 1.00 53.56 470 LYS A N 1
ATOM 3469 C CA . LYS A 1 470 ? 6.374 -14.791 12.735 1.00 53.56 470 LYS A CA 1
ATOM 3470 C C . LYS A 1 470 ? 5.487 -16.023 12.974 1.00 53.56 470 LYS A C 1
ATOM 3472 O O . LYS A 1 470 ? 5.898 -17.136 12.667 1.00 53.56 470 LYS A O 1
ATOM 3477 N N . GLN A 1 471 ? 4.285 -15.868 13.538 1.00 61.12 471 GLN A N 1
ATOM 3478 C CA . GLN A 1 471 ? 3.465 -17.012 13.991 1.00 61.12 471 GLN A CA 1
ATOM 3479 C C . GLN A 1 471 ? 1.976 -16.939 13.618 1.00 61.12 471 GLN A C 1
ATOM 3481 O O . GLN A 1 471 ? 1.146 -17.640 14.189 1.00 61.12 471 GLN A O 1
ATOM 3486 N N . GLU A 1 472 ? 1.595 -16.133 12.639 1.00 53.84 472 GLU A N 1
ATOM 3487 C CA . GLU A 1 472 ? 0.181 -15.951 12.296 1.00 53.84 472 GLU A CA 1
ATOM 3488 C C . GLU A 1 472 ? -0.509 -17.146 11.607 1.00 53.84 472 GLU A C 1
ATOM 3490 O O . GLU A 1 472 ? -1.719 -17.287 11.738 1.00 53.84 472 GLU A O 1
ATOM 3495 N N . GLN A 1 473 ? 0.231 -18.124 11.065 1.00 56.12 473 GLN A N 1
ATOM 3496 C CA . GLN A 1 473 ? -0.347 -19.439 10.722 1.00 56.12 473 GLN A CA 1
ATOM 3497 C C . GLN A 1 473 ? -0.851 -20.192 11.956 1.00 56.12 473 GLN A C 1
ATOM 3499 O O . GLN A 1 473 ? -1.934 -20.776 11.929 1.00 56.12 473 GLN A O 1
ATOM 3504 N N . LEU A 1 474 ? -0.093 -20.137 13.060 1.00 60.09 474 LEU A N 1
ATOM 3505 C CA . LEU A 1 474 ? -0.599 -20.612 14.345 1.00 60.09 474 LEU A CA 1
ATOM 3506 C C . LEU A 1 474 ? -1.804 -19.770 14.739 1.00 60.09 474 LEU A C 1
ATOM 3508 O O . LEU A 1 474 ? -2.731 -20.296 15.337 1.00 60.09 474 LEU A O 1
ATOM 3512 N N . ALA A 1 475 ? -1.822 -18.487 14.372 1.00 56.78 475 ALA A N 1
ATOM 3513 C CA . ALA A 1 475 ? -2.928 -17.632 14.730 1.00 56.78 475 ALA A CA 1
ATOM 3514 C C . ALA A 1 475 ? -4.236 -17.947 14.000 1.00 56.78 475 ALA A C 1
ATOM 3516 O O . ALA A 1 475 ? -5.296 -17.917 14.618 1.00 56.78 475 ALA A O 1
ATOM 3517 N N . TYR A 1 476 ? -4.167 -18.298 12.721 1.00 57.66 476 TYR A N 1
ATOM 3518 C CA . TYR A 1 476 ? -5.317 -18.744 11.932 1.00 57.66 476 TYR A CA 1
ATOM 3519 C C . TYR A 1 476 ? -5.770 -20.152 12.306 1.00 57.66 476 TYR A C 1
ATOM 3521 O O . TYR A 1 476 ? -6.964 -20.430 12.350 1.00 57.66 476 TYR A O 1
ATOM 3529 N N . ALA A 1 477 ? -4.833 -21.020 12.686 1.00 61.97 477 ALA A N 1
ATOM 3530 C CA . ALA A 1 477 ? -5.164 -22.303 13.298 1.00 61.97 477 ALA A CA 1
ATOM 3531 C C . ALA A 1 477 ? -5.744 -22.156 14.721 1.00 61.97 477 ALA A C 1
ATOM 3533 O O . ALA A 1 477 ? -6.115 -23.152 15.337 1.00 61.97 477 ALA A O 1
ATOM 3534 N N . GLY A 1 478 ? -5.790 -20.934 15.264 1.00 58.84 478 GLY A N 1
ATOM 3535 C CA . GLY A 1 478 ? -6.221 -20.645 16.625 1.00 58.84 478 GLY A CA 1
ATOM 3536 C C . GLY A 1 478 ? -5.210 -21.055 17.697 1.00 58.84 478 GLY A C 1
ATOM 3537 O O . GLY A 1 478 ? -5.506 -20.901 18.866 1.00 58.84 478 GLY A O 1
ATOM 3538 N N . THR A 1 479 ? -4.018 -21.544 17.355 1.00 62.44 479 THR A N 1
ATOM 3539 C CA . THR A 1 479 ? -2.998 -22.098 18.266 1.00 62.44 479 THR A CA 1
ATOM 3540 C C . THR A 1 479 ? -1.827 -21.150 18.565 1.00 62.44 479 THR A C 1
ATOM 3542 O O . THR A 1 479 ? -0.789 -21.592 19.059 1.00 62.44 479 THR A O 1
ATOM 3545 N N . PHE A 1 480 ? -1.921 -19.860 18.229 1.00 67.56 480 PHE A N 1
ATOM 3546 C CA . PHE A 1 480 ? -0.860 -18.887 18.520 1.00 67.56 480 PHE A CA 1
ATOM 3547 C C . PHE A 1 480 ? -0.677 -18.712 20.026 1.00 67.56 480 PHE A C 1
ATOM 3549 O O . PHE A 1 480 ? -1.664 -18.551 20.743 1.00 67.56 480 PHE A O 1
ATOM 3556 N N . ALA A 1 481 ? 0.576 -18.727 20.489 1.00 60.16 481 ALA A N 1
ATOM 3557 C CA . ALA A 1 481 ? 0.917 -18.788 21.909 1.00 60.16 481 ALA A CA 1
ATOM 3558 C C . ALA A 1 481 ? 1.340 -17.447 22.522 1.00 60.16 481 ALA A C 1
ATOM 3560 O O . ALA A 1 481 ? 1.408 -17.356 23.744 1.00 60.16 481 ALA A O 1
ATOM 3561 N N . ALA A 1 482 ? 1.641 -16.421 21.719 1.00 63.22 482 ALA A N 1
ATOM 3562 C CA . ALA A 1 482 ? 2.028 -15.143 22.299 1.00 63.22 482 ALA A CA 1
ATOM 3563 C C . ALA A 1 482 ? 0.828 -14.354 22.818 1.00 63.22 482 ALA A C 1
ATOM 3565 O O . ALA A 1 482 ? -0.327 -14.623 22.470 1.00 63.22 482 ALA A O 1
ATOM 3566 N N . GLU A 1 483 ? 1.141 -13.404 23.686 1.00 72.69 483 GLU A N 1
ATOM 3567 C CA . GLU A 1 483 ? 0.186 -12.669 24.500 1.00 72.69 483 GLU A CA 1
ATOM 3568 C C . GLU A 1 483 ? 0.227 -11.210 24.052 1.00 72.69 483 GLU A C 1
ATOM 3570 O O . GLU A 1 483 ? 1.129 -10.458 24.424 1.00 72.69 483 GLU A O 1
ATOM 3575 N N . ALA A 1 484 ? -0.718 -10.835 23.188 1.00 81.25 484 ALA A N 1
ATOM 3576 C CA . ALA A 1 484 ? -0.930 -9.431 22.869 1.00 81.25 484 ALA A CA 1
ATOM 3577 C C . ALA A 1 484 ? -1.571 -8.743 24.084 1.00 81.25 484 ALA A C 1
ATOM 3579 O O . ALA A 1 484 ? -2.490 -9.286 24.696 1.00 81.25 484 ALA A O 1
ATOM 3580 N N . ALA A 1 485 ? -1.091 -7.558 24.429 1.00 84.62 485 ALA A N 1
ATOM 3581 C CA . ALA A 1 485 ? -1.669 -6.724 25.470 1.00 84.62 485 ALA A CA 1
ATOM 3582 C C . ALA A 1 485 ? -2.829 -5.902 24.900 1.00 84.62 485 ALA A C 1
ATOM 3584 O O . ALA A 1 485 ? -2.741 -5.360 23.795 1.00 84.62 485 ALA A O 1
ATOM 3585 N N . LEU A 1 486 ? -3.913 -5.791 25.663 1.00 89.38 486 LEU A N 1
ATOM 3586 C CA . LEU A 1 486 ? -5.009 -4.887 25.329 1.00 89.38 486 LEU A CA 1
ATOM 3587 C C . LEU A 1 486 ? -4.693 -3.493 25.871 1.00 89.38 486 LEU A C 1
ATOM 3589 O O . LEU A 1 486 ? -4.232 -3.354 27.002 1.00 89.38 486 LEU A O 1
ATOM 3593 N N . ASP A 1 487 ? -4.977 -2.457 25.085 1.00 92.38 487 ASP A N 1
ATOM 3594 C CA . ASP A 1 487 ? -4.927 -1.076 25.564 1.00 92.38 487 ASP A CA 1
ATOM 3595 C C . ASP A 1 487 ? -6.213 -0.766 26.349 1.00 92.38 487 ASP A C 1
ATOM 3597 O O . ASP A 1 487 ? -7.196 -0.245 25.814 1.00 92.38 487 ASP A O 1
ATOM 3601 N N . LEU A 1 488 ? -6.234 -1.194 27.617 1.00 92.81 488 LEU A N 1
ATOM 3602 C CA . LEU A 1 488 ? -7.397 -1.029 28.490 1.00 92.81 488 LEU A CA 1
ATOM 3603 C C . LEU A 1 488 ? -7.722 0.447 28.737 1.00 92.81 488 LEU A C 1
ATOM 3605 O O . LEU A 1 488 ? -8.897 0.791 28.765 1.00 92.81 488 LEU A O 1
ATOM 3609 N N . ASP A 1 489 ? -6.717 1.320 28.831 1.00 93.88 489 ASP A N 1
ATOM 3610 C CA . ASP A 1 489 ? -6.917 2.759 29.046 1.00 93.88 489 ASP A CA 1
ATOM 3611 C C . ASP A 1 489 ? -7.686 3.397 27.874 1.00 93.88 489 ASP A C 1
ATOM 3613 O O . ASP A 1 489 ? -8.662 4.132 28.074 1.00 93.88 489 ASP A O 1
ATOM 3617 N N . THR A 1 490 ? -7.299 3.073 26.636 1.00 94.94 490 THR A N 1
ATOM 3618 C CA . THR A 1 490 ? -8.018 3.519 25.433 1.00 94.94 490 THR A CA 1
ATOM 3619 C C . THR A 1 490 ? -9.413 2.910 25.378 1.00 94.94 490 THR A C 1
ATOM 3621 O O . THR A 1 490 ? -10.392 3.611 25.097 1.00 94.94 490 THR A O 1
ATOM 3624 N N . LEU A 1 491 ? -9.524 1.610 25.661 1.00 95.50 491 LEU A N 1
ATOM 3625 C CA . LEU A 1 491 ? -10.800 0.906 25.638 1.00 95.50 491 LEU A CA 1
ATOM 3626 C C . LEU A 1 491 ? -11.783 1.488 26.659 1.00 95.50 491 LEU A C 1
ATOM 3628 O O . LEU A 1 491 ? -12.936 1.714 26.307 1.00 95.50 491 LEU A O 1
ATOM 3632 N N . GLU A 1 492 ? -11.355 1.786 27.885 1.00 95.38 492 GLU A N 1
ATOM 3633 C CA . GLU A 1 492 ? -12.198 2.405 28.914 1.00 95.38 492 GLU A CA 1
ATOM 3634 C C . GLU A 1 492 ? -12.782 3.737 28.438 1.00 95.38 492 GLU A C 1
ATOM 3636 O O . GLU A 1 492 ? -13.982 3.983 28.603 1.00 95.38 492 GLU A O 1
ATOM 3641 N N . LYS A 1 493 ? -11.967 4.573 27.784 1.00 95.75 493 LYS A N 1
ATOM 3642 C CA . LYS A 1 493 ? -12.411 5.853 27.211 1.00 95.75 493 LYS A CA 1
ATOM 3643 C C . LYS A 1 493 ? -13.426 5.655 26.088 1.00 95.75 493 LYS A C 1
ATOM 3645 O O . LYS A 1 493 ? -14.446 6.339 26.072 1.00 95.75 493 LYS A O 1
ATOM 3650 N N . VAL A 1 494 ? -13.207 4.693 25.189 1.00 94.88 494 VAL A N 1
ATOM 3651 C CA . VAL A 1 494 ? -14.185 4.325 24.144 1.00 94.88 494 VAL A CA 1
ATOM 3652 C C . VAL A 1 494 ? -15.489 3.821 24.772 1.00 94.88 494 VAL A C 1
ATOM 3654 O O . VAL A 1 494 ? -16.580 4.286 24.433 1.00 94.88 494 VAL A O 1
ATOM 3657 N N . MET A 1 495 ? -15.384 2.930 25.755 1.00 94.81 495 MET A N 1
ATOM 3658 C CA . MET A 1 495 ? -16.512 2.324 26.460 1.00 94.81 495 MET A CA 1
ATOM 3659 C C . MET A 1 495 ? -17.287 3.309 27.338 1.00 94.81 495 MET A C 1
ATOM 3661 O O . MET A 1 495 ? -18.459 3.067 27.638 1.00 94.81 495 MET A O 1
ATOM 3665 N N . ALA A 1 496 ? -16.699 4.443 27.722 1.00 91.81 496 ALA A N 1
ATOM 3666 C CA . ALA A 1 496 ? -17.409 5.519 28.411 1.00 91.81 496 ALA A CA 1
ATOM 3667 C C . ALA A 1 496 ? -18.546 6.115 27.562 1.00 91.81 496 ALA A C 1
ATOM 3669 O O . ALA A 1 496 ? -19.513 6.640 28.117 1.00 91.81 496 ALA A O 1
ATOM 3670 N N . ARG A 1 497 ? -18.466 6.003 26.228 1.00 90.94 497 ARG A N 1
ATOM 3671 C CA . ARG A 1 497 ? -19.504 6.478 25.303 1.00 90.94 497 ARG A CA 1
ATOM 3672 C C . ARG A 1 497 ? -20.613 5.460 25.049 1.00 90.94 497 ARG A C 1
ATOM 3674 O O . ARG A 1 497 ? -21.706 5.860 24.649 1.00 90.94 497 ARG A O 1
ATOM 3681 N N . VAL A 1 498 ? -20.347 4.178 25.294 1.00 92.44 498 VAL A N 1
ATOM 3682 C CA . VAL A 1 498 ? -21.325 3.099 25.133 1.00 92.44 498 VAL A CA 1
ATOM 3683 C C . VAL A 1 498 ? -22.259 3.085 26.354 1.00 92.44 498 VAL A C 1
ATOM 3685 O O . VAL A 1 498 ? -21.787 2.884 27.479 1.00 92.44 498 VAL A O 1
ATOM 3688 N N . PRO A 1 499 ? -23.574 3.309 26.182 1.00 88.81 499 PRO A N 1
ATOM 3689 C CA . PRO A 1 499 ? -24.515 3.376 27.291 1.00 88.81 499 PRO A CA 1
ATOM 3690 C C . PRO A 1 499 ? -24.725 2.001 27.925 1.00 88.81 499 PRO A C 1
ATOM 3692 O O . PRO A 1 499 ? -24.759 0.981 27.239 1.00 88.81 499 PRO A O 1
ATOM 3695 N N . ALA A 1 500 ? -24.954 1.978 29.239 1.00 85.38 500 ALA A N 1
ATOM 3696 C CA . ALA A 1 500 ? -25.479 0.788 29.891 1.00 85.38 500 ALA A CA 1
ATOM 3697 C C . ALA A 1 500 ? -26.950 0.611 29.500 1.00 85.38 500 ALA A C 1
ATOM 3699 O O . ALA A 1 500 ? -27.766 1.507 29.725 1.00 85.38 500 ALA A O 1
ATOM 3700 N N . ARG A 1 501 ? -27.288 -0.526 28.888 1.00 82.31 501 ARG A N 1
ATOM 3701 C CA . ARG A 1 501 ? -28.665 -0.823 28.481 1.00 82.31 501 ARG A CA 1
ATOM 3702 C C . ARG A 1 501 ? -29.363 -1.648 29.552 1.00 82.31 501 ARG A C 1
ATOM 3704 O O . ARG A 1 501 ? -28.825 -2.652 30.020 1.00 82.31 501 ARG A O 1
ATOM 3711 N N . ASP A 1 502 ? -30.588 -1.259 29.892 1.00 71.69 502 ASP A N 1
ATOM 3712 C CA . ASP A 1 502 ? -31.454 -2.097 30.712 1.00 71.69 502 ASP A CA 1
ATOM 3713 C C . ASP A 1 502 ? -31.720 -3.416 29.980 1.00 71.69 502 ASP A C 1
ATOM 3715 O O . ASP A 1 502 ? -31.978 -3.435 28.771 1.00 71.69 502 ASP A O 1
ATOM 3719 N N . ARG A 1 503 ? -31.687 -4.538 30.710 1.00 55.59 503 ARG A N 1
ATOM 3720 C CA . ARG A 1 503 ? -32.156 -5.814 30.164 1.00 55.59 503 ARG A CA 1
ATOM 3721 C C . ARG A 1 503 ? -33.603 -5.623 29.732 1.00 55.59 503 ARG A C 1
ATOM 3723 O O . ARG A 1 503 ? -34.480 -5.472 30.583 1.00 55.59 503 ARG A O 1
ATOM 3730 N N . VAL A 1 504 ? -33.862 -5.667 28.426 1.00 47.84 504 VAL A N 1
ATOM 3731 C CA . VAL A 1 504 ? -35.229 -5.786 27.921 1.00 47.84 504 VAL A CA 1
ATOM 3732 C C . VAL A 1 504 ? -35.795 -7.054 28.548 1.00 47.84 504 VAL A C 1
ATOM 3734 O O . VAL A 1 504 ? -35.322 -8.158 28.277 1.00 47.84 504 VAL A O 1
ATOM 3737 N N . ALA A 1 505 ? -36.753 -6.891 29.460 1.00 40.78 505 ALA A N 1
ATOM 3738 C CA . ALA A 1 505 ? -37.484 -8.001 30.037 1.00 40.78 505 ALA A CA 1
ATOM 3739 C C . ALA A 1 505 ? -38.201 -8.703 28.883 1.00 40.78 505 ALA A C 1
ATOM 3741 O O . ALA A 1 505 ? -39.226 -8.225 28.400 1.00 40.78 505 ALA A O 1
ATOM 3742 N N . GLY A 1 506 ? -37.617 -9.801 28.400 1.00 36.66 506 GLY A N 1
ATOM 3743 C CA . GLY A 1 506 ? -38.241 -10.647 27.401 1.00 36.66 506 GLY A CA 1
ATOM 3744 C C . GLY A 1 506 ? -39.637 -11.005 27.887 1.00 36.66 506 GLY A C 1
ATOM 3745 O O . GLY A 1 506 ? -39.807 -11.596 28.956 1.00 36.66 506 GLY A O 1
ATOM 3746 N N . THR A 1 507 ? -40.639 -10.600 27.119 1.00 36.19 507 THR A N 1
ATOM 3747 C CA . THR A 1 507 ? -42.017 -11.033 27.276 1.00 36.19 507 THR A CA 1
ATOM 3748 C C . THR A 1 507 ? -42.055 -12.545 27.095 1.00 36.19 507 THR A C 1
ATOM 3750 O O . THR A 1 507 ? -42.149 -13.066 25.989 1.00 36.19 507 THR A O 1
ATOM 3753 N N . CYS A 1 508 ? -41.971 -13.274 28.206 1.00 37.31 508 CYS A N 1
ATOM 3754 C CA . CYS A 1 508 ? -42.357 -14.673 28.259 1.00 37.31 508 CYS A CA 1
ATOM 3755 C C . CYS A 1 508 ? -43.887 -14.717 28.146 1.00 37.31 508 CYS A C 1
ATOM 3757 O O . CYS A 1 508 ? -44.600 -14.713 29.150 1.00 37.31 508 CYS A O 1
ATOM 3759 N N . ALA A 1 509 ? -44.391 -14.643 26.916 1.00 39.69 509 ALA A N 1
ATOM 3760 C CA . ALA A 1 509 ? -45.786 -14.900 26.608 1.00 39.69 509 ALA A CA 1
ATOM 3761 C C . ALA A 1 509 ? -45.932 -16.375 26.212 1.00 39.69 509 ALA A C 1
ATOM 3763 O O . ALA A 1 509 ? -45.387 -16.821 25.208 1.00 39.69 509 ALA A O 1
ATOM 3764 N N . ASP A 1 510 ? -46.680 -17.092 27.047 1.00 42.81 510 ASP A N 1
ATOM 3765 C CA . ASP A 1 510 ? -47.316 -18.386 26.805 1.00 42.81 510 ASP A CA 1
ATOM 3766 C C . ASP A 1 510 ? -46.438 -19.606 26.494 1.00 42.81 510 ASP A C 1
ATOM 3768 O O . ASP A 1 510 ? -46.271 -20.047 25.361 1.00 42.81 510 ASP A O 1
ATOM 3772 N N . CYS A 1 511 ? -46.063 -20.298 27.572 1.00 31.06 511 CYS A N 1
ATOM 3773 C CA . CYS A 1 511 ? -46.068 -21.761 27.605 1.00 31.06 511 CYS A CA 1
ATOM 3774 C C . CYS A 1 511 ? -46.752 -22.240 28.895 1.00 31.06 511 CYS A C 1
ATOM 3776 O O . CYS A 1 511 ? -46.117 -22.729 29.831 1.00 31.06 511 CYS A O 1
ATOM 3778 N N . THR A 1 512 ? -48.078 -22.097 28.963 1.00 34.75 512 THR A N 1
ATOM 3779 C CA . THR A 1 512 ? -48.899 -22.862 29.909 1.00 34.75 512 THR A CA 1
ATOM 3780 C C . THR A 1 512 ? -48.949 -24.320 29.444 1.00 34.75 512 THR A C 1
ATOM 3782 O O . THR A 1 512 ? -49.778 -24.720 28.633 1.00 34.75 512 THR A O 1
ATOM 3785 N N . MET A 1 513 ? -48.034 -25.139 29.962 1.00 32.12 513 MET A N 1
ATOM 3786 C CA . MET A 1 513 ? -48.125 -26.598 29.864 1.00 32.12 513 MET A CA 1
ATOM 3787 C C . MET A 1 513 ? -49.320 -27.099 30.700 1.00 32.12 513 MET A C 1
ATOM 3789 O O . MET A 1 513 ? -49.436 -26.726 31.873 1.00 32.12 513 MET A O 1
ATOM 3793 N N . PRO A 1 514 ? -50.205 -27.958 30.160 1.00 33.25 514 PRO A N 1
ATOM 3794 C CA . PRO A 1 514 ? -51.297 -28.525 30.935 1.00 33.25 514 PRO A CA 1
ATOM 3795 C C . PRO A 1 514 ? -50.756 -29.548 31.939 1.00 33.25 514 PRO A C 1
ATOM 3797 O O . PRO A 1 514 ? -50.019 -30.468 31.584 1.00 33.25 514 PRO A O 1
ATOM 3800 N N . ARG A 1 515 ? -51.151 -29.396 33.209 1.00 33.91 515 ARG A N 1
ATOM 3801 C CA . ARG A 1 515 ? -50.909 -30.379 34.274 1.00 33.91 515 ARG A CA 1
ATOM 3802 C C . ARG A 1 515 ? -51.572 -31.708 33.901 1.00 33.91 515 ARG A C 1
ATOM 3804 O O . ARG A 1 515 ? -52.796 -31.817 33.935 1.00 33.91 515 ARG A O 1
ATOM 3811 N N . THR A 1 516 ? -50.774 -32.715 33.559 1.00 36.38 516 THR A N 1
ATOM 3812 C CA . THR A 1 516 ? -51.241 -34.097 33.437 1.00 36.38 516 THR A CA 1
ATOM 3813 C C . THR A 1 516 ? -51.497 -34.689 34.821 1.00 36.38 516 THR A C 1
ATOM 3815 O O . THR A 1 516 ? -50.736 -34.493 35.767 1.00 36.38 516 THR A O 1
ATOM 3818 N N . GLY A 1 517 ? -52.651 -35.346 34.929 1.00 33.31 517 GLY A N 1
ATOM 3819 C CA . GLY A 1 517 ? -53.255 -35.804 36.168 1.00 33.31 517 GLY A CA 1
ATOM 3820 C C . GLY A 1 517 ? -52.553 -36.977 36.849 1.00 33.31 517 GLY A C 1
ATOM 3821 O O . GLY A 1 517 ? -52.014 -37.882 36.215 1.00 33.31 517 GLY A O 1
ATOM 3822 N N . ASP A 1 518 ? -52.632 -36.903 38.173 1.00 37.72 518 ASP A N 1
ATOM 3823 C CA . ASP A 1 518 ? -52.935 -37.958 39.140 1.00 37.72 518 ASP A CA 1
ATOM 3824 C C . ASP A 1 518 ? -53.065 -39.393 38.582 1.00 37.72 518 ASP A C 1
ATOM 3826 O O . ASP A 1 518 ? -53.988 -39.724 37.833 1.00 37.72 518 ASP A O 1
ATOM 3830 N N . ARG A 1 519 ? -52.154 -40.274 39.010 1.00 35.06 519 ARG A N 1
ATOM 3831 C CA . ARG A 1 519 ? -52.366 -41.727 39.024 1.00 35.06 519 ARG A CA 1
ATOM 3832 C C . ARG A 1 519 ? -51.931 -42.279 40.370 1.00 35.06 519 ARG A C 1
ATOM 3834 O O . ARG A 1 519 ? -50.788 -42.686 40.564 1.00 35.06 519 ARG A O 1
ATOM 3841 N N . THR A 1 520 ? -52.889 -42.320 41.281 1.00 35.16 520 THR A N 1
ATOM 3842 C CA . THR A 1 520 ? -52.884 -43.198 42.443 1.00 35.16 520 THR A CA 1
ATOM 3843 C C . THR A 1 520 ? -53.454 -44.573 42.056 1.00 35.16 520 THR A C 1
ATOM 3845 O O . THR A 1 520 ? -54.526 -44.685 41.476 1.00 35.16 520 THR A O 1
ATOM 3848 N N . SER A 1 521 ? -52.663 -45.609 42.357 1.00 34.44 521 SER A N 1
ATOM 3849 C CA . SER A 1 521 ? -53.029 -46.959 42.832 1.00 34.44 521 SER A CA 1
ATOM 3850 C C . SER A 1 521 ? -54.203 -47.754 42.221 1.00 34.44 521 SER A C 1
ATOM 3852 O O . SER A 1 521 ? -55.361 -47.384 42.381 1.00 34.44 521 SER A O 1
ATOM 3854 N N . GLY A 1 522 ? -53.908 -49.007 41.837 1.00 30.17 522 GLY A N 1
ATOM 3855 C CA . GLY A 1 522 ? -54.596 -50.154 42.455 1.00 30.17 522 GLY A CA 1
ATOM 3856 C C . GLY A 1 522 ? -55.080 -51.295 41.548 1.00 30.17 522 GLY A C 1
ATOM 3857 O O . GLY A 1 522 ? -55.944 -51.088 40.707 1.00 30.17 522 GLY A O 1
ATOM 3858 N N . THR A 1 523 ? -54.635 -52.518 41.889 1.00 35.84 523 THR A N 1
ATOM 3859 C CA . THR A 1 523 ? -55.208 -53.857 41.584 1.00 35.84 523 THR A CA 1
ATOM 3860 C C . THR A 1 523 ? -55.067 -54.342 40.131 1.00 35.84 523 THR A C 1
ATOM 3862 O O . THR A 1 523 ? -55.422 -53.642 39.196 1.00 35.84 523 THR A O 1
ATOM 3865 N N . SER A 1 524 ? -54.511 -55.520 39.840 1.00 35.91 524 SER A N 1
ATOM 3866 C CA . SER A 1 524 ? -54.583 -56.835 40.504 1.00 35.91 524 SER A CA 1
ATOM 3867 C C . SER A 1 524 ? -53.329 -57.659 40.211 1.00 35.91 524 SER A C 1
ATOM 3869 O O . SER A 1 524 ? -52.666 -57.349 39.195 1.00 35.91 524 SER A O 1
#

Foldseek 3Di:
DDPDDDFDAAAPQLVQVVLVVQQVCVLVVNDDKAKEKHAYAWEKEAEQFAAPVQWWPVVLCVVVVHYYFYHQWFFGIWTGHNQKIKMKTKDFQVLLHDFPQSNLQLLLQLLQQLVVVVVFHWHDDPPWFIAGPLQATFWTWTWAHDRRMIIIMIIGRLDDPQQCGCNGTLDQLLCNDPVNVVVNPSRHDHVCRVVVHRDDSVSSVVSSLVSVCVSSVHHHHYDDDGDHDPDHPPDDHPDADFQKAKAWAAFQQKIKIKIFHDDPFFTQFIGIGMSWGKPPPCLRVQLRVQRHGDGLVCSLVSLLVSCVVSVMRTTRDDSVVVSVRSLQVSLLVVLCVQLVDTRYLSNQKYKAADSPPLLVLLQLAQEEEEELLQPALPDPCSQPQDDPLPVPGVVSVVNVLQVQLNHHYTYDQADVSLLVVLVVCLVVVRQEHEYEDAPVCCRVCVCSRHVSNHIYTYGHWADDDCRNPNHCVCRRVSNDRHHTHGPVVSVVSSSVSHHRDDPPPPPPPDDPDDDDDDDDDDDD

Secondary structure (DSSP, 8-state):
---PPPPPEE-HHHHHHHHHHHHHHHHTT----EEEEEEESSEEEE-TTS-GGGTB-HHHHHHHT-EEEE-SS-S--EEE-TTEEEEEEEEEHHHH-SSHHHHHHHHHHHHHHHHHHTT--EEEETTTEEEETTS-EEEEEEEEEETTEEEEEEEEESS--HHHHHHHBT--GGGGSHHHHHHHHTTB--HHHHHSSPPPHHHHHHHHHHHHHHHHTS--EEP-PPPP------PPPS---TTEEEEEEE-SS-EEEEEEEEETTEEEEEEEEESSEEESTTHHHHHHHHHTTSBGGGHHHHHHHHHHHH--EEESS-HHHHHHHHHHHHHHHHHHHHHT--HHHHHHEEEES--S-HHHHHHT--EEEEEGGGS-TT-TTTTSS-----SSSHHHHHHHHHHTTT-EEEEE-SHHHHHHHHHHHHHHT--EEEEE--HHHHHHTHHHHHHT-SEEEEE-EESS-TTTTT-HHHHHTT-----PEE-HHHHHHHHTSSPPPP----------------------

pLDDT: mean 87.65, std 15.34, range [30.17, 98.5]

Sequence (524 aa):
MSEKGPVSLTSAASIAAWERAALADHAAGCGGDRVLFHRVMPAVSIGCHQAFEHEVRQDYCIGAGIDVSRRVTSGGALFVDAGHQGMSLVVPAARLGRCLAQRLETGAGIVAGALDRLGIATALKPPNDLETADGRKIGAVFMAEEGASALLYANLIVSLDLETTLQALLVPTEKLTRTGLEQARDRMTSLEDLLGAVPDAGDVQAALLAAAQSHLGVPLAVAGEVSKSTAGPVERPWSAGPAGFETLDKTAGATLRLLLDVDGVIVSDLRFATDGHITPPDSLQRLAQGLVGQRMDDLPEIAAGLLADIAPDMVGFTANDLVALVQTAVSKHRLRSDLGLSAEETSAVMLAGPSDNTLAALERAEVMLVPYCAKPAWCTWRHDTDCVECGRCDVGETYRMGRERNMEVLTILNYEHLVETLDDMRGRGVESYVGMCCGEFFLKRHAAFSESGMHATLVDIKGATCYELKQEQLAYAGTFAAEAALDLDTLEKVMARVPARDRVAGTCADCTMPRTGDRTSGTS

Radius of gyration: 27.64 Å; Cα contacts (8 Å, |Δi|>4): 1030; chains: 1; bounding box: 91×83×75 Å

Nearest PDB structures (foldseek):
  1vqz-assembly1_A  TM=7.277E-01  e=1.168E-17  Streptococcus pneumoniae TIGR4
  6jom-assembly2_B  TM=7.305E-01  e=5.243E-17  Mesomycoplasma hyopneumoniae J
  5icl-assembly2_B  TM=7.204E-01  e=2.943E-17  Enterococcus faecalis V583
  6jom-assembly1_A  TM=7.247E-01  e=1.111E-16  Mesomycoplasma hyopneumoniae J
  5ij6-assembly1_A  TM=6.947E-01  e=4.671E-17  Enterococcus faecalis V583

Solvent-accessible surface area (backbone atoms only — not comparable to full-atom values): 27779 Å² total; per-residue (Å²): 136,80,86,77,75,81,83,75,66,43,52,55,35,17,50,31,53,48,51,50,50,52,39,50,33,35,47,71,68,78,40,79,51,31,35,37,78,47,31,24,47,49,23,39,41,33,15,55,40,45,51,66,85,69,46,43,31,58,72,52,21,63,77,68,69,36,45,77,28,68,33,73,27,32,25,58,68,41,65,45,25,75,39,28,45,38,36,43,36,36,42,54,32,74,74,39,31,94,47,63,63,46,27,37,48,43,51,38,47,24,52,30,48,17,34,44,75,73,74,40,67,50,45,76,43,83,81,37,36,29,21,36,91,87,62,23,35,35,31,37,45,32,49,32,59,41,89,67,20,24,34,41,38,35,45,34,32,37,42,80,66,61,68,61,39,46,56,39,33,53,56,67,22,37,47,71,30,73,67,27,42,50,56,49,52,71,41,36,50,24,46,20,74,77,69,75,45,75,72,58,69,67,60,55,53,50,30,39,51,55,22,42,29,64,74,63,73,45,86,64,45,74,57,78,88,77,67,88,44,89,74,61,82,87,75,77,74,90,68,59,58,88,60,8,34,46,42,69,50,67,53,98,51,24,47,41,36,40,40,32,26,42,62,89,54,28,25,73,40,51,47,67,29,27,37,30,38,58,37,59,71,58,48,61,57,54,50,26,61,70,46,38,72,33,47,51,90,52,40,40,64,52,45,48,53,50,45,65,73,66,56,64,45,56,41,40,57,52,72,66,55,56,29,49,49,45,37,42,45,39,46,45,53,49,49,24,68,77,48,68,47,50,32,66,50,37,36,38,48,46,75,37,33,63,64,73,60,58,71,63,36,41,47,56,38,46,40,36,41,40,46,30,45,40,33,49,72,86,43,88,52,35,82,40,49,55,80,88,50,85,73,83,51,66,52,27,52,52,45,48,62,34,48,75,24,62,28,52,61,39,33,38,51,28,64,68,55,42,52,54,48,47,52,50,40,44,75,72,64,52,62,16,31,40,33,43,48,38,67,66,57,48,60,76,45,35,65,66,48,43,72,49,65,24,31,37,48,28,40,36,45,42,72,56,34,46,57,73,67,39,34,38,67,36,32,54,71,46,65,44,62,53,50,24,42,70,50,56,73,54,47,52,39,58,51,69,55,36,56,68,52,79,80,76,76,75,81,85,74,82,85,84,75,80,83,80,77,91,83,82,85,84,89,133

Mean predicted aligned error: 8.1 Å